Protein 6KKO (pdb70)

Nearest PDB structures (foldseek):
  6kko-assembly1_A  TM=1.006E+00  e=7.554E-32  Pseudomonas aeruginosa
  6kko-assembly1_B  TM=9.740E-01  e=2.252E-28  Pseudomonas aeruginosa
  3eqp-assembly1_B  TM=5.039E-01  e=1.404E+00  Homo sapiens
  7naq-assembly1_B  TM=2.718E-01  e=3.050E+00  Homo sapiens
  6kko-assembly1_B  TM=1.006E+00  e=5.347E-32  Pseudomonas aeruginosa

Radius of gyration: 27.92 Å; Cα contacts (8 Å, |Δi|>4): 1022; chains: 4; bounding box: 80×48×56 Å

Structure (mmCIF, N/CA/C/O backbone):
data_6KKO
#
_entry.id   6KKO
#
_cell.length_a   75.618
_cell.length_b   42.015
_cell.length_c   96.584
_cell.angle_alpha   90.000
_cell.angle_beta   93.450
_cell.angle_gamma   90.000
#
_symmetry.space_group_name_H-M   'P 1 21 1'
#
loop_
_entity.id
_entity.type
_entity.pdbx_description
1 polymer 'Putative serine phosphatase'
2 polymer 'DUF1987 domain-containing protein'
3 non-polymer "ADENOSINE-5'-DIPHOSPHATE"
4 non-polymer 'SODIUM ION'
5 water water
#
loop_
_atom_site.group_PDB
_atom_site.id
_atom_site.type_symbol
_atom_site.label_atom_id
_atom_site.label_alt_id
_atom_site.label_comp_id
_atom_site.label_asym_id
_atom_site.label_entity_id
_atom_site.label_seq_id
_atom_site.pdbx_PDB_ins_code
_atom_site.Cartn_x
_atom_site.Cartn_y
_atom_site.Cartn_z
_atom_site.occupancy
_atom_site.B_iso_or_equiv
_atom_site.auth_seq_id
_atom_site.auth_comp_id
_atom_site.auth_asym_id
_atom_site.auth_atom_id
_atom_site.pdbx_PDB_model_num
ATOM 1 N N . GLU A 1 3 ? 69.618 10.481 0.346 1.00 104.59 2 GLU A N 1
ATOM 2 C CA . GLU A 1 3 ? 68.639 9.428 0.581 1.00 101.75 2 GLU A CA 1
ATOM 3 C C . GLU A 1 3 ? 67.258 9.727 0.013 1.00 96.94 2 GLU A C 1
ATOM 4 O O . GLU A 1 3 ? 67.093 10.460 -0.961 1.00 96.75 2 GLU A O 1
ATOM 6 N N . THR A 1 4 ? 66.269 9.124 0.666 1.00 92.22 3 THR A N 1
ATOM 7 C CA . THR A 1 4 ? 64.898 9.250 0.218 1.00 86.25 3 THR A CA 1
ATOM 8 C C . THR A 1 4 ? 64.122 10.271 1.037 1.00 79.89 3 THR A C 1
ATOM 9 O O . THR A 1 4 ? 63.195 10.894 0.501 1.00 79.31 3 THR A O 1
ATOM 13 N N . LEU A 1 5 ? 64.529 10.529 2.287 1.00 73.91 4 LEU A N 1
ATOM 14 C CA . LEU A 1 5 ? 63.851 11.446 3.208 1.00 69.46 4 LEU A CA 1
ATOM 15 C C . LEU A 1 5 ? 63.806 12.885 2.692 1.00 67.13 4 LEU A C 1
ATOM 16 O O . LEU A 1 5 ? 64.847 13.542 2.573 1.00 65.98 4 LEU A O 1
ATOM 21 N N . ASP A 1 6 ? 62.605 13.390 2.405 1.00 63.97 5 ASP A N 1
ATOM 22 C CA . ASP A 1 6 ? 62.405 14.755 1.915 1.00 60.67 5 ASP A CA 1
ATOM 23 C C . ASP A 1 6 ? 61.457 15.456 2.884 1.00 55.57 5 ASP A C 1
ATOM 24 O O . ASP A 1 6 ? 60.233 15.312 2.788 1.00 53.65 5 ASP A O 1
ATOM 29 N N . LEU A 1 7 ? 62.035 16.226 3.807 1.00 53.83 6 LEU A N 1
ATOM 30 C CA . LEU A 1 7 ? 61.251 16.851 4.864 1.00 51.64 6 LEU A CA 1
ATOM 31 C C . LEU A 1 7 ? 60.350 17.956 4.327 1.00 48.84 6 LEU A C 1
ATOM 32 O O . LEU A 1 7 ? 59.256 18.177 4.859 1.00 48.17 6 LEU A O 1
ATOM 37 N N . LEU A 1 8 ? 60.785 18.656 3.279 1.00 49.37 7 LEU A N 1
ATOM 38 C CA . LEU A 1 8 ? 59.950 19.705 2.704 1.00 47.36 7 LEU A CA 1
ATOM 39 C C . LEU A 1 8 ? 58.750 19.119 1.969 1.00 45.34 7 LEU A C 1
ATOM 40 O O . LEU A 1 8 ? 57.650 19.679 2.028 1.00 44.52 7 LEU A O 1
ATOM 45 N N . ALA A 1 9 ? 58.937 17.989 1.282 1.00 45.97 8 ALA A N 1
ATOM 46 C CA . ALA A 1 9 ? 57.832 17.371 0.554 1.00 47.21 8 ALA A CA 1
ATOM 47 C C . ALA A 1 9 ? 56.717 16.931 1.495 1.00 47.75 8 ALA A C 1
ATOM 48 O O . ALA A 1 9 ? 55.533 16.997 1.139 1.00 49.92 8 ALA A O 1
ATOM 58 N N . ARG A 1 11 ? 56.090 18.366 4.553 1.00 44.15 10 ARG A N 1
ATOM 59 C CA . ARG A 1 11 ? 55.488 19.589 5.073 1.00 47.87 10 ARG A CA 1
ATOM 60 C C . ARG A 1 11 ? 54.490 20.174 4.079 1.00 50.04 10 ARG A C 1
ATOM 61 O O . ARG A 1 11 ? 53.432 20.678 4.473 1.00 51.99 10 ARG A O 1
ATOM 69 N N . GLU A 1 12 ? 54.806 20.102 2.784 1.00 48.29 11 GLU A N 1
ATOM 70 C CA . GLU A 1 12 ? 53.903 20.619 1.761 1.00 49.49 11 GLU A CA 1
ATOM 71 C C . GLU A 1 12 ? 52.685 19.717 1.588 1.00 47.83 11 GLU A C 1
ATOM 72 O O . GLU A 1 12 ? 51.576 20.201 1.327 1.00 45.66 11 GLU A O 1
ATOM 78 N N . SER A 1 13 ? 52.870 18.398 1.711 1.00 48.08 12 SER A N 1
ATOM 79 C CA . SER A 1 13 ? 51.731 17.486 1.657 1.00 46.44 12 SER A CA 1
ATOM 80 C C . SER A 1 13 ? 50.781 17.733 2.823 1.00 45.38 12 SER A C 1
ATOM 81 O O . SER A 1 13 ? 49.556 17.665 2.663 1.00 43.93 12 SER A O 1
ATOM 84 N N . TYR A 1 14 ? 51.330 18.021 4.006 1.00 41.62 13 TYR A N 1
ATOM 85 C CA . TYR A 1 14 ? 50.491 18.358 5.149 1.00 38.08 13 TYR A CA 1
ATOM 86 C C . TYR A 1 14 ? 49.704 19.635 4.890 1.00 41.99 13 TYR A C 1
ATOM 87 O O . TYR A 1 14 ? 48.519 19.725 5.235 1.00 42.05 13 TYR A O 1
ATOM 96 N N . THR A 1 15 ? 50.346 20.630 4.266 1.00 42.41 14 THR A N 1
ATOM 97 C CA . THR A 1 15 ? 49.653 21.868 3.917 1.00 44.42 14 THR A CA 1
ATOM 98 C C . THR A 1 15 ? 48.545 21.613 2.904 1.00 46.22 14 THR A C 1
ATOM 99 O O . THR A 1 15 ? 47.448 22.171 3.022 1.00 50.37 14 THR A O 1
ATOM 103 N N . ARG A 1 16 ? 48.811 20.769 1.902 1.00 49.77 15 ARG A N 1
ATOM 104 C CA . ARG A 1 16 ? 47.792 20.459 0.901 1.00 53.21 15 ARG A CA 1
ATOM 105 C C . ARG A 1 16 ? 46.546 19.857 1.540 1.00 49.28 15 ARG A C 1
ATOM 106 O O . ARG A 1 16 ? 45.418 20.216 1.179 1.00 50.53 15 ARG A O 1
ATOM 114 N N . GLN A 1 17 ? 46.728 18.943 2.489 1.00 44.18 16 GLN A N 1
ATOM 115 C CA . GLN A 1 17 ? 45.624 18.260 3.154 1.00 43.45 16 GLN A CA 1
ATOM 116 C C . GLN A 1 17 ? 45.072 19.030 4.346 1.00 38.55 16 GLN A C 1
ATOM 117 O O . GLN A 1 17 ? 44.160 18.532 5.013 1.00 36.10 16 GLN A O 1
ATOM 123 N N . ARG A 1 18 ? 45.611 20.218 4.634 1.00 37.85 17 ARG A N 1
ATOM 124 C CA . ARG A 1 18 ? 45.181 21.041 5.764 1.00 37.60 17 ARG A CA 1
ATOM 125 C C . ARG A 1 18 ? 45.315 20.291 7.092 1.00 38.95 17 ARG A C 1
ATOM 126 O O . ARG A 1 18 ? 44.465 20.401 7.980 1.00 35.44 17 ARG A O 1
ATOM 134 N N . ILE A 1 19 ? 46.395 19.526 7.233 1.00 41.07 18 ILE A N 1
ATOM 135 C CA . ILE A 1 19 ? 46.647 18.763 8.452 1.00 38.79 18 ILE A CA 1
ATOM 136 C C . ILE A 1 19 ? 47.282 19.667 9.501 1.00 35.62 18 ILE A C 1
ATOM 137 O O . ILE A 1 19 ? 48.307 20.308 9.246 1.00 37.23 18 ILE A O 1
ATOM 142 N N . LEU A 1 20 ? 46.679 19.712 10.689 1.00 36.43 19 LEU A N 1
ATOM 143 C CA . LEU A 1 20 ? 47.240 20.442 11.822 1.00 35.80 19 LEU A CA 1
ATOM 144 C C . LEU A 1 20 ? 48.157 19.570 12.680 1.00 34.50 19 LEU A C 1
ATOM 145 O O . LEU A 1 20 ? 49.154 20.065 13.217 1.00 27.98 19 LEU A O 1
ATOM 150 N N . LEU A 1 21 ? 47.821 18.295 12.864 1.00 33.34 20 LEU A N 1
ATOM 151 C CA . LEU A 1 21 ? 48.662 17.377 13.620 1.00 31.55 20 LEU A CA 1
ATOM 152 C C . LEU A 1 21 ? 48.700 16.031 12.923 1.00 30.67 20 LEU A C 1
ATOM 153 O O . LEU A 1 21 ? 47.687 15.568 12.390 1.00 32.46 20 LEU A O 1
ATOM 158 N N . CYS A 1 22 ? 49.862 15.392 12.958 1.00 29.18 21 CYS A N 1
ATOM 159 C CA A CYS A 1 22 ? 49.978 14.041 12.438 0.63 28.38 21 CYS A CA 1
ATOM 160 C CA B CYS A 1 22 ? 50.013 14.057 12.394 0.37 28.25 21 CYS A CA 1
ATOM 161 C C . CYS A 1 22 ? 51.185 13.370 13.076 1.00 27.82 21 CYS A C 1
ATOM 162 O O . CYS A 1 22 ? 52.207 14.012 13.337 1.00 28.06 21 CYS A O 1
ATOM 167 N N . PHE A 1 23 ? 51.035 12.079 13.355 1.00 27.08 22 PHE A N 1
ATOM 168 C CA . PHE A 1 23 ? 52.080 11.273 13.964 1.00 27.81 22 PHE A CA 1
ATOM 169 C C . PHE A 1 23 ? 52.094 9.899 13.315 1.00 29.20 22 PHE A C 1
ATOM 170 O O . PHE A 1 23 ? 51.038 9.343 12.998 1.00 30.15 22 PHE A O 1
ATOM 178 N N . ASN A 1 24 ? 53.295 9.344 13.155 1.00 21.91 23 ASN A N 1
ATOM 179 C CA . ASN A 1 24 ? 53.479 8.013 12.589 1.00 26.37 23 ASN A CA 1
ATOM 180 C C . ASN A 1 24 ? 54.575 7.304 13.366 1.00 28.23 23 ASN A C 1
ATOM 181 O O . ASN A 1 24 ? 55.681 7.835 13.505 1.00 29.93 23 ASN A O 1
ATOM 186 N N . GLY A 1 25 ? 54.269 6.111 13.864 1.00 23.63 24 GLY A N 1
ATOM 187 C CA . GLY A 1 25 ? 55.230 5.328 14.603 1.00 28.98 24 GLY A CA 1
ATOM 188 C C . GLY A 1 25 ? 54.595 4.587 15.760 1.00 32.02 24 GLY A C 1
ATOM 189 O O . GLY A 1 25 ? 53.368 4.567 15.915 1.00 32.23 24 GLY A O 1
ATOM 190 N N . PRO A 1 26 ? 55.424 3.962 16.598 1.00 39.45 25 PRO A N 1
ATOM 191 C CA . PRO A 1 26 ? 54.898 3.297 17.796 1.00 42.25 25 PRO A CA 1
ATOM 192 C C . PRO A 1 26 ? 54.130 4.279 18.666 1.00 39.84 25 PRO A C 1
ATOM 193 O O . PRO A 1 26 ? 54.556 5.417 18.885 1.00 31.46 25 PRO A O 1
ATOM 197 N N . ILE A 1 27 ? 52.972 3.840 19.145 1.00 39.25 26 ILE A N 1
ATOM 198 C CA . ILE A 1 27 ? 52.055 4.729 19.840 1.00 38.34 26 ILE A CA 1
ATOM 199 C C . ILE A 1 27 ? 51.749 4.133 21.209 1.00 40.35 26 ILE A C 1
ATOM 200 O O . ILE A 1 27 ? 51.185 3.036 21.314 1.00 43.64 26 ILE A O 1
ATOM 205 N N . SER A 1 28 ? 52.149 4.846 22.253 1.00 40.27 27 SER A N 1
ATOM 206 C CA . SER A 1 28 ? 51.992 4.392 23.621 1.00 34.99 27 SER A CA 1
ATOM 207 C C . SER A 1 28 ? 50.850 5.139 24.294 1.00 34.60 27 SER A C 1
ATOM 208 O O . SER A 1 28 ? 50.380 6.176 23.818 1.00 30.90 27 SER A O 1
ATOM 211 N N . ARG A 1 29 ? 50.475 4.653 25.460 1.00 34.06 28 ARG A N 1
ATOM 212 C CA . ARG A 1 29 ? 49.452 5.289 26.279 1.00 36.98 28 ARG A CA 1
ATOM 213 C C . ARG A 1 29 ? 49.791 6.723 26.509 1.00 32.84 28 ARG A C 1
ATOM 214 O O . ARG A 1 29 ? 49.001 7.577 26.234 1.00 28.51 28 ARG A O 1
ATOM 222 N N . SER A 1 30 ? 50.990 6.963 27.007 1.00 34.37 29 SER A N 1
ATOM 223 C CA . SER A 1 30 ? 51.411 8.326 27.314 1.00 32.66 29 SER A CA 1
ATOM 224 C C . SER A 1 30 ? 51.557 9.165 26.052 1.00 30.08 29 SER A C 1
ATOM 225 O O . SER A 1 30 ? 51.325 10.380 26.084 1.00 21.83 29 SER A O 1
ATOM 228 N N . LEU A 1 31 ? 51.912 8.541 24.927 1.00 26.65 30 LEU A N 1
ATOM 229 C CA . LEU A 1 31 ? 52.005 9.299 23.687 1.00 25.59 30 LEU A CA 1
ATOM 230 C C . LEU A 1 31 ? 50.612 9.707 23.207 1.00 25.72 30 LEU A C 1
ATOM 231 O O . LEU A 1 31 ? 50.419 10.834 22.727 1.00 19.27 30 LEU A O 1
ATOM 236 N N . ILE A 1 32 ? 49.619 8.823 23.382 1.00 26.68 31 ILE A N 1
ATOM 237 C CA . ILE A 1 32 ? 48.226 9.157 23.064 1.00 25.92 31 ILE A CA 1
ATOM 238 C C . ILE A 1 32 ? 47.791 10.409 23.807 1.00 25.12 31 ILE A C 1
ATOM 239 O O . ILE A 1 32 ? 47.224 11.339 23.220 1.00 23.67 31 ILE A O 1
ATOM 244 N N . GLU A 1 33 ? 48.040 10.440 25.119 1.00 22.34 32 GLU A N 1
ATOM 245 C CA . GLU A 1 33 ? 47.567 11.543 25.942 1.00 22.56 32 GLU A CA 1
ATOM 246 C C . GLU A 1 33 ? 48.276 12.836 25.585 1.00 25.24 32 GLU A C 1
ATOM 247 O O . GLU A 1 33 ? 47.655 13.907 25.562 1.00 22.85 32 GLU A O 1
ATOM 253 N N . GLU A 1 34 ? 49.579 12.761 25.313 1.00 22.71 33 GLU A N 1
ATOM 254 C CA . GLU A 1 34 ? 50.326 13.982 25.034 1.00 23.35 33 GLU A CA 1
ATOM 255 C C . GLU A 1 34 ? 49.938 14.578 23.690 1.00 20.28 33 GLU A C 1
ATOM 256 O O . GLU A 1 34 ? 49.873 15.805 23.544 1.00 22.23 33 GLU A O 1
ATOM 262 N N . ILE A 1 35 ? 49.667 13.736 22.696 1.00 20.23 34 ILE A N 1
ATOM 263 C CA . ILE A 1 35 ? 49.148 14.270 21.442 1.00 24.07 34 ILE A CA 1
ATOM 264 C C . ILE A 1 35 ? 47.738 14.820 21.645 1.00 22.80 34 ILE A C 1
ATOM 265 O O . ILE A 1 35 ? 47.391 15.885 21.125 1.00 21.38 34 ILE A O 1
ATOM 270 N N . GLY A 1 36 ? 46.921 14.136 22.449 1.00 18.92 35 GLY A N 1
ATOM 271 C CA . GLY A 1 36 ? 45.602 14.664 22.784 1.00 15.35 35 GLY A CA 1
ATOM 272 C C . GLY A 1 36 ? 45.680 16.014 23.466 1.00 18.98 35 GLY A C 1
ATOM 273 O O . GLY A 1 36 ? 44.765 16.830 23.346 1.00 24.11 35 GLY A O 1
ATOM 274 N N . HIS A 1 37 ? 46.768 16.264 24.194 1.00 25.69 36 HIS A N 1
ATOM 275 C CA . HIS A 1 37 ? 46.940 17.559 24.839 1.00 28.48 36 HIS A CA 1
ATOM 276 C C . HIS A 1 37 ? 47.255 18.641 23.809 1.00 29.79 36 HIS A C 1
ATOM 277 O O . HIS A 1 37 ? 46.717 19.752 23.882 1.00 30.42 36 HIS A O 1
ATOM 284 N N . ALA A 1 38 ? 48.111 18.330 22.833 1.00 23.95 37 ALA A N 1
ATOM 285 C CA . ALA A 1 38 ? 48.328 19.245 21.720 1.00 24.13 37 ALA A CA 1
ATOM 286 C C . ALA A 1 38 ? 47.031 19.513 20.962 1.00 26.61 37 ALA A C 1
ATOM 287 O O . ALA A 1 38 ? 46.758 20.650 20.557 1.00 21.74 37 ALA A O 1
ATOM 289 N N . LEU A 1 39 ? 46.230 18.468 20.739 1.00 23.37 38 LEU A N 1
ATOM 290 C CA . LEU A 1 39 ? 44.953 18.630 20.047 1.00 25.57 38 LEU A CA 1
ATOM 291 C C . LEU A 1 39 ? 44.015 19.546 20.821 1.00 20.40 38 LEU A C 1
ATOM 292 O O . LEU A 1 39 ? 43.371 20.430 20.241 1.00 20.88 38 LEU A O 1
ATOM 297 N N . ARG A 1 40 ? 43.914 19.335 22.137 1.00 22.17 39 ARG A N 1
ATOM 298 C CA . ARG A 1 40 ? 43.028 20.151 22.960 1.00 25.60 39 ARG A CA 1
ATOM 299 C C . ARG A 1 40 ? 43.489 21.602 22.991 1.00 24.28 39 ARG A C 1
ATOM 300 O O . ARG A 1 40 ? 42.666 22.520 22.980 1.00 20.90 39 ARG A O 1
ATOM 308 N N . ASN A 1 41 ? 44.805 21.832 23.027 1.00 23.70 40 ASN A N 1
ATOM 309 C CA . ASN A 1 41 ? 45.293 23.204 22.959 1.00 29.85 40 ASN A CA 1
ATOM 310 C C . ASN A 1 41 ? 44.966 23.829 21.610 1.00 27.22 40 ASN A C 1
ATOM 311 O O . ASN A 1 41 ? 44.536 24.986 21.544 1.00 24.92 40 ASN A O 1
ATOM 316 N N . TYR A 1 42 ? 45.142 23.073 20.522 1.00 19.27 41 TYR A N 1
ATOM 317 C CA . TYR A 1 42 ? 44.833 23.621 19.203 1.00 21.98 41 TYR A CA 1
ATOM 318 C C . TYR A 1 42 ? 43.353 23.956 19.080 1.00 27.54 41 TYR A C 1
ATOM 319 O O . TYR A 1 42 ? 42.992 25.016 18.549 1.00 24.77 41 TYR A O 1
ATOM 328 N N . LEU A 1 43 ? 42.481 23.078 19.588 1.00 26.75 42 LEU A N 1
ATOM 329 C CA . LEU A 1 43 ? 41.048 23.355 19.550 1.00 28.59 42 LEU A CA 1
ATOM 330 C C . LEU A 1 43 ? 40.703 24.605 20.353 1.00 29.39 42 LEU A C 1
ATOM 331 O O . LEU A 1 43 ? 39.832 25.387 19.952 1.00 28.94 42 LEU A O 1
ATOM 336 N N . HIS A 1 44 ? 41.373 24.807 21.490 1.00 33.06 43 HIS A N 1
ATOM 337 C CA . HIS A 1 44 ? 41.162 26.021 22.270 1.00 36.71 43 HIS A CA 1
ATOM 338 C C . HIS A 1 44 ? 41.677 27.246 21.525 1.00 33.62 43 HIS A C 1
ATOM 339 O O . HIS A 1 44 ? 41.031 28.298 21.528 1.00 31.48 43 HIS A O 1
ATOM 346 N N . ALA A 1 45 ? 42.844 27.132 20.885 1.00 36.59 44 ALA A N 1
ATOM 347 C CA . ALA A 1 45 ? 43.387 28.267 20.144 1.00 35.14 44 ALA A CA 1
ATOM 348 C C . ALA A 1 45 ? 42.532 28.624 18.938 1.00 34.96 44 ALA A C 1
ATOM 349 O O . ALA A 1 45 ? 42.543 29.779 18.495 1.00 30.32 44 ALA A O 1
ATOM 351 N N . GLU A 1 46 ? 41.797 27.666 18.390 1.00 34.72 45 GLU A N 1
ATOM 352 C CA . GLU A 1 46 ? 40.906 27.942 17.274 1.00 38.41 45 GLU A CA 1
ATOM 353 C C . GLU A 1 46 ? 39.490 28.265 17.717 1.00 35.47 45 GLU A C 1
ATOM 354 O O . GLU A 1 46 ? 38.585 28.299 16.876 1.00 34.63 45 GLU A O 1
ATOM 360 N N . GLN A 1 47 ? 39.290 28.517 19.008 1.00 33.49 46 GLN A N 1
ATOM 361 C CA . GLN A 1 47 ? 37.990 28.899 19.547 1.00 39.83 46 GLN A CA 1
ATOM 362 C C . GLN A 1 47 ? 36.910 27.894 19.149 1.00 39.33 46 GLN A C 1
ATOM 363 O O . GLN A 1 47 ? 35.805 28.259 18.741 1.00 41.10 46 GLN A O 1
ATOM 369 N N . ALA A 1 48 ? 37.244 26.609 19.252 1.00 37.38 47 ALA A N 1
ATOM 370 C CA . ALA A 1 48 ? 36.261 25.567 19.007 1.00 35.09 47 ALA A CA 1
ATOM 371 C C . ALA A 1 48 ? 35.140 25.655 20.031 1.00 32.43 47 ALA A C 1
ATOM 372 O O . ALA A 1 48 ? 35.380 25.860 21.226 1.00 31.59 47 ALA A O 1
ATOM 374 N N . LYS A 1 49 ? 33.911 25.521 19.552 1.00 31.90 48 LYS A N 1
ATOM 375 C CA . LYS A 1 49 ? 32.773 25.450 20.451 1.00 33.38 48 LYS A CA 1
ATOM 376 C C . LYS A 1 49 ? 32.955 24.278 21.416 1.00 32.78 48 LYS A C 1
ATOM 377 O O . LYS A 1 49 ? 33.479 23.227 21.022 1.00 28.62 48 LYS A O 1
ATOM 379 N N . PRO A 1 50 ? 32.563 24.433 22.687 1.00 39.14 49 PRO A N 1
ATOM 380 C CA . PRO A 1 50 ? 32.881 23.403 23.697 1.00 39.33 49 PRO A CA 1
ATOM 381 C C . PRO A 1 50 ? 32.453 21.998 23.305 1.00 36.23 49 PRO A C 1
ATOM 382 O O . PRO A 1 50 ? 33.205 21.040 23.527 1.00 36.37 49 PRO A O 1
ATOM 386 N N . SER A 1 51 ? 31.258 21.847 22.732 1.00 28.10 50 SER A N 1
ATOM 387 C CA . SER A 1 51 ? 30.796 20.516 22.352 1.00 35.14 50 SER A CA 1
ATOM 388 C C . SER A 1 51 ? 31.541 19.989 21.130 1.00 31.37 50 SER A C 1
ATOM 389 O O . SER A 1 51 ? 31.788 18.780 21.031 1.00 32.46 50 SER A O 1
ATOM 392 N N . GLU A 1 52 ? 31.935 20.877 20.215 1.00 25.30 51 GLU A N 1
ATOM 393 C CA . GLU A 1 52 ? 32.762 20.466 19.083 1.00 31.10 51 GLU A CA 1
ATOM 394 C C . GLU A 1 52 ? 34.152 20.035 19.540 1.00 35.38 51 GLU A C 1
ATOM 395 O O . GLU A 1 52 ? 34.701 19.049 19.031 1.00 35.43 51 GLU A O 1
ATOM 401 N N . ALA A 1 53 ? 34.731 20.752 20.508 1.00 29.09 52 ALA A N 1
ATOM 402 C CA . ALA A 1 53 ? 36.050 20.381 21.009 1.00 31.79 52 ALA A CA 1
ATOM 403 C C . ALA A 1 53 ? 36.031 19.006 21.660 1.00 31.21 52 ALA A C 1
ATOM 404 O O . ALA A 1 53 ? 37.007 18.254 21.566 1.00 26.81 52 ALA A O 1
ATOM 414 N N . ASP A 1 55 ? 33.895 16.526 20.930 1.00 29.79 54 ASP A N 1
ATOM 415 C CA . ASP A 1 55 ? 33.666 15.541 19.878 1.00 28.65 54 ASP A CA 1
ATOM 416 C C . ASP A 1 55 ? 34.969 15.179 19.169 1.00 25.65 54 ASP A C 1
ATOM 417 O O . ASP A 1 55 ? 35.274 13.999 18.974 1.00 24.04 54 ASP A O 1
ATOM 422 N N . VAL A 1 56 ? 35.748 16.187 18.767 1.00 24.54 55 VAL A N 1
ATOM 423 C CA . VAL A 1 56 ? 37.010 15.928 18.073 1.00 26.20 55 VAL A CA 1
ATOM 424 C C . VAL A 1 56 ? 37.975 15.169 18.981 1.00 25.36 55 VAL A C 1
ATOM 425 O O . VAL A 1 56 ? 38.636 14.214 18.554 1.00 26.64 55 VAL A O 1
ATOM 429 N N . PHE A 1 57 ? 38.088 15.598 20.242 1.00 22.70 56 PHE A N 1
ATOM 430 C CA . PHE A 1 57 ? 38.951 14.893 21.187 1.00 24.36 56 PHE A CA 1
ATOM 431 C C . PHE A 1 57 ? 38.461 13.465 21.412 1.00 26.25 56 PHE A C 1
ATOM 432 O O . PHE A 1 57 ? 39.252 12.515 21.380 1.00 28.63 56 PHE A O 1
ATOM 440 N N . ALA A 1 58 ? 37.149 13.294 21.612 1.00 18.82 57 ALA A N 1
ATOM 441 C CA . ALA A 1 58 ? 36.598 11.962 21.846 1.00 19.17 57 ALA A CA 1
ATOM 442 C C . ALA A 1 58 ? 36.856 11.034 20.668 1.00 19.90 57 ALA A C 1
ATOM 443 O O . ALA A 1 58 ? 37.187 9.861 20.863 1.00 21.30 57 ALA A O 1
ATOM 445 N N . VAL A 1 59 ? 36.722 11.537 19.439 1.00 16.11 58 VAL A N 1
ATOM 446 C CA . VAL A 1 59 ? 36.948 10.685 18.273 1.00 24.89 58 VAL A CA 1
ATOM 447 C C . VAL A 1 59 ? 38.429 10.329 18.153 1.00 26.59 58 VAL A C 1
ATOM 448 O O . VAL A 1 59 ? 38.784 9.206 17.766 1.00 20.68 58 VAL A O 1
ATOM 452 N N . TYR A 1 60 ? 39.315 11.278 18.485 1.00 24.96 59 TYR A N 1
ATOM 453 C CA . TYR A 1 60 ? 40.751 11.005 18.474 1.00 20.65 59 TYR A CA 1
ATOM 454 C C . TYR A 1 60 ? 41.111 9.921 19.483 1.00 22.47 59 TYR A C 1
ATOM 455 O O . TYR A 1 60 ? 41.866 8.993 19.174 1.00 24.57 59 TYR A O 1
ATOM 464 N N . ILE A 1 61 ? 40.622 10.058 20.718 1.00 22.61 60 ILE A N 1
ATOM 465 C CA . ILE A 1 61 ? 40.968 9.103 21.764 1.00 23.99 60 ILE A CA 1
ATOM 466 C C . ILE A 1 61 ? 40.426 7.727 21.418 1.00 27.05 60 ILE A C 1
ATOM 467 O O . ILE A 1 61 ? 41.128 6.716 21.539 1.00 31.64 60 ILE A O 1
ATOM 472 N N . GLU A 1 62 ? 39.177 7.665 20.961 1.00 22.87 61 GLU A N 1
ATOM 473 C CA . GLU A 1 62 ? 38.572 6.358 20.744 1.00 27.90 61 GLU A CA 1
ATOM 474 C C . GLU A 1 62 ? 39.200 5.640 19.552 1.00 25.91 61 GLU A C 1
ATOM 475 O O . GLU A 1 62 ? 39.408 4.423 19.606 1.00 25.86 61 GLU A O 1
ATOM 489 N N . THR A 1 64 ? 42.296 5.993 18.495 1.00 21.85 63 THR A N 1
ATOM 490 C CA . THR A 1 64 ? 43.650 5.595 18.844 1.00 28.47 63 THR A CA 1
ATOM 491 C C . THR A 1 64 ? 43.657 4.521 19.924 1.00 31.10 63 THR A C 1
ATOM 492 O O . THR A 1 64 ? 44.535 3.644 19.918 1.00 22.34 63 THR A O 1
ATOM 496 N N . GLN A 1 65 ? 42.670 4.535 20.826 1.00 27.50 64 GLN A N 1
ATOM 497 C CA . GLN A 1 65 ? 42.590 3.470 21.816 1.00 24.77 64 GLN A CA 1
ATOM 498 C C . GLN A 1 65 ? 42.090 2.167 21.209 1.00 28.73 64 GLN A C 1
ATOM 499 O O . GLN A 1 65 ? 42.437 1.096 21.717 1.00 28.50 64 GLN A O 1
ATOM 505 N N . ASN A 1 66 ? 41.325 2.229 20.112 1.00 28.32 65 ASN A N 1
ATOM 506 C CA . ASN A 1 66 ? 40.972 1.005 19.395 1.00 25.94 65 ASN A CA 1
ATOM 507 C C . ASN A 1 66 ? 42.212 0.336 18.812 1.00 23.59 65 ASN A C 1
ATOM 508 O O . ASN A 1 66 ? 42.279 -0.897 18.728 1.00 22.12 65 ASN A O 1
ATOM 513 N N . ILE A 1 67 ? 43.191 1.135 18.373 1.00 23.31 66 ILE A N 1
ATOM 514 C CA . ILE A 1 67 ? 44.443 0.571 17.875 1.00 23.19 66 ILE A CA 1
ATOM 515 C C . ILE A 1 67 ? 45.221 -0.077 19.012 1.00 25.92 66 ILE A C 1
ATOM 516 O O . ILE A 1 67 ? 45.759 -1.181 18.863 1.00 24.87 66 ILE A O 1
ATOM 521 N N . ARG A 1 68 ? 45.278 0.588 20.170 1.00 21.68 67 ARG A N 1
ATOM 522 C CA . ARG A 1 68 ? 45.921 -0.009 21.335 1.00 24.83 67 ARG A CA 1
ATOM 523 C C . ARG A 1 68 ? 45.263 -1.325 21.716 1.00 26.86 67 ARG A C 1
ATOM 524 O O . ARG A 1 68 ? 45.955 -2.312 21.989 1.00 32.68 67 ARG A O 1
ATOM 532 N N . HIS A 1 69 ? 43.925 -1.362 21.732 1.00 30.00 68 HIS A N 1
ATOM 533 C CA . HIS A 1 69 ? 43.215 -2.573 22.134 1.00 32.61 68 HIS A CA 1
ATOM 534 C C . HIS A 1 69 ? 43.483 -3.712 21.164 1.00 31.05 68 HIS A C 1
ATOM 535 O O . HIS A 1 69 ? 43.642 -4.868 21.578 1.00 36.23 68 HIS A O 1
ATOM 542 N N . TYR A 1 70 ? 43.517 -3.411 19.864 1.00 26.44 69 TYR A N 1
ATOM 543 C CA . TYR A 1 70 ? 43.796 -4.443 18.873 1.00 32.58 69 TYR A CA 1
ATOM 544 C C . TYR A 1 70 ? 45.217 -4.976 19.022 1.00 36.82 69 TYR A C 1
ATOM 545 O O . TYR A 1 70 ? 45.442 -6.192 18.996 1.00 38.20 69 TYR A O 1
ATOM 554 N N . ALA A 1 71 ? 46.188 -4.075 19.195 1.00 39.84 70 ALA A N 1
ATOM 555 C CA . ALA A 1 71 ? 47.578 -4.495 19.343 1.00 41.96 70 ALA A CA 1
ATOM 556 C C . ALA A 1 71 ? 47.762 -5.369 20.579 1.00 47.20 70 ALA A C 1
ATOM 557 O O . ALA A 1 71 ? 48.545 -6.324 20.559 1.00 48.33 70 ALA A O 1
ATOM 559 N N . ASN A 1 72 ? 47.047 -5.059 21.669 1.00 51.21 71 ASN A N 1
ATOM 560 C CA . ASN A 1 72 ? 47.103 -5.895 22.869 1.00 55.22 71 ASN A CA 1
ATOM 561 C C . ASN A 1 72 ? 46.501 -7.261 22.588 1.00 57.20 71 ASN A C 1
ATOM 562 O O . ASN A 1 72 ? 47.112 -8.293 22.890 1.00 58.44 71 ASN A O 1
ATOM 567 N N . LEU A 1 73 ? 45.321 -7.279 21.967 1.00 51.76 72 LEU A N 1
ATOM 568 C CA . LEU A 1 73 ? 44.652 -8.538 21.661 1.00 48.27 72 LEU A CA 1
ATOM 569 C C . LEU A 1 73 ? 45.519 -9.440 20.790 1.00 48.71 72 LEU A C 1
ATOM 570 O O . LEU A 1 73 ? 45.637 -10.644 21.052 1.00 47.56 72 LEU A O 1
ATOM 575 N N . LYS A 1 74 ? 46.140 -8.875 19.760 1.00 45.82 73 LYS A N 1
ATOM 576 C CA . LYS A 1 74 ? 47.029 -9.630 18.893 1.00 42.75 73 LYS A CA 1
ATOM 577 C C . LYS A 1 74 ? 48.415 -9.828 19.494 1.00 50.71 73 LYS A C 1
ATOM 578 O O . LYS A 1 74 ? 49.335 -10.226 18.771 1.00 55.18 73 LYS A O 1
ATOM 584 N N . GLY A 1 75 ? 48.590 -9.556 20.786 1.00 52.39 74 GLY A N 1
ATOM 585 C CA . GLY A 1 75 ? 49.852 -9.785 21.449 1.00 60.34 74 GLY A CA 1
ATOM 586 C C . GLY A 1 75 ? 50.964 -8.816 21.117 1.00 63.50 74 GLY A C 1
ATOM 587 O O . GLY A 1 75 ? 52.018 -8.883 21.762 1.00 66.39 74 GLY A O 1
ATOM 588 N N . TYR A 1 76 ? 50.776 -7.920 20.141 1.00 67.19 75 TYR A N 1
ATOM 589 C CA . TYR A 1 76 ? 51.836 -7.003 19.732 1.00 67.93 75 TYR A CA 1
ATOM 590 C C . TYR A 1 76 ? 52.434 -6.298 20.944 1.00 67.66 75 TYR A C 1
ATOM 591 O O . TYR A 1 76 ? 51.754 -6.047 21.943 1.00 69.04 75 TYR A O 1
ATOM 600 N N . GLY A 1 77 ? 53.718 -6.013 20.806 1.00 65.58 76 GLY A N 1
ATOM 601 C CA . GLY A 1 77 ? 54.553 -5.331 21.771 1.00 65.36 76 GLY A CA 1
ATOM 602 C C . GLY A 1 77 ? 54.597 -3.842 21.553 1.00 59.83 76 GLY A C 1
ATOM 603 O O . GLY A 1 77 ? 54.040 -3.314 20.627 1.00 55.69 76 GLY A O 1
ATOM 604 N N . GLU A 1 78 ? 55.298 -3.160 22.426 1.00 64.38 77 GLU A N 1
ATOM 605 C CA . GLU A 1 78 ? 55.382 -1.721 22.344 1.00 66.98 77 GLU A CA 1
ATOM 606 C C . GLU A 1 78 ? 55.936 -1.356 21.014 1.00 66.41 77 GLU A C 1
ATOM 607 O O . GLU A 1 78 ? 55.465 -0.453 20.385 1.00 65.42 77 GLU A O 1
ATOM 609 N N . HIS A 1 79 ? 56.942 -2.085 20.579 1.00 67.24 78 HIS A N 1
ATOM 610 C CA . HIS A 1 79 ? 57.552 -1.837 19.277 1.00 63.95 78 HIS A CA 1
ATOM 611 C C . HIS A 1 79 ? 56.616 -2.077 18.112 1.00 58.17 78 HIS A C 1
ATOM 612 O O . HIS A 1 79 ? 56.651 -1.363 17.153 1.00 53.07 78 HIS A O 1
ATOM 619 N N . GLU A 1 80 ? 55.827 -3.138 18.204 1.00 58.11 79 GLU A N 1
ATOM 620 C CA . GLU A 1 80 ? 54.862 -3.504 17.184 1.00 60.05 79 GLU A CA 1
ATOM 621 C C . GLU A 1 80 ? 53.573 -2.649 17.114 1.00 63.83 79 GLU A C 1
ATOM 622 O O . GLU A 1 80 ? 52.947 -2.536 16.058 1.00 64.73 79 GLU A O 1
ATOM 628 N N . ALA A 1 81 ? 53.180 -2.067 18.242 1.00 64.08 80 ALA A N 1
ATOM 629 C CA . ALA A 1 81 ? 51.955 -1.270 18.328 1.00 64.66 80 ALA A CA 1
ATOM 630 C C . ALA A 1 81 ? 52.201 0.076 17.646 1.00 61.42 80 ALA A C 1
ATOM 631 O O . ALA A 1 81 ? 52.440 1.106 18.282 1.00 53.35 80 ALA A O 1
ATOM 633 N N . ALA A 1 82 ? 52.120 0.056 16.316 1.00 63.98 81 ALA A N 1
ATOM 634 C CA . ALA A 1 82 ? 52.423 1.195 15.464 1.00 59.07 81 ALA A CA 1
ATOM 635 C C . ALA A 1 82 ? 51.143 1.735 14.838 1.00 60.03 81 ALA A C 1
ATOM 636 O O . ALA A 1 82 ? 50.146 1.019 14.695 1.00 64.31 81 ALA A O 1
ATOM 638 N N . ALA A 1 83 ? 51.180 3.010 14.452 1.00 49.56 82 ALA A N 1
ATOM 639 C CA . ALA A 1 83 ? 49.982 3.649 13.924 1.00 41.81 82 ALA A CA 1
ATOM 640 C C . ALA A 1 83 ? 50.342 4.928 13.181 1.00 35.46 82 ALA A C 1
ATOM 641 O O . ALA A 1 83 ? 51.431 5.488 13.344 1.00 30.93 82 ALA A O 1
ATOM 643 N N . THR A 1 84 ? 49.397 5.373 12.356 1.00 29.37 83 THR A N 1
ATOM 644 C CA . THR A 1 84 ? 49.469 6.641 11.642 1.00 31.40 83 THR A CA 1
ATOM 645 C C . THR A 1 84 ? 48.192 7.410 11.948 1.00 35.07 83 THR A C 1
ATOM 646 O O . THR A 1 84 ? 47.095 6.939 11.630 1.00 34.59 83 THR A O 1
ATOM 650 N N . VAL A 1 85 ? 48.330 8.583 12.569 1.00 29.30 84 VAL A N 1
ATOM 651 C CA . VAL A 1 85 ? 47.196 9.402 12.980 1.00 26.38 84 VAL A CA 1
ATOM 652 C C . VAL A 1 85 ? 47.344 10.786 12.367 1.00 29.42 84 VAL A C 1
ATOM 653 O O . VAL A 1 85 ? 48.444 11.349 12.344 1.00 32.60 84 VAL A O 1
ATOM 657 N N . ALA A 1 86 ? 46.236 11.340 11.883 1.00 26.94 85 ALA A N 1
ATOM 658 C CA . ALA A 1 86 ? 46.239 12.667 11.281 1.00 29.40 85 ALA A CA 1
ATOM 659 C C . ALA A 1 86 ? 44.965 13.400 11.670 1.00 31.31 85 ALA A C 1
ATOM 660 O O . ALA A 1 86 ? 43.887 12.802 11.723 1.00 32.85 85 ALA A O 1
ATOM 662 N N . ILE A 1 87 ? 45.093 14.699 11.935 1.00 29.82 86 ILE A N 1
ATOM 663 C CA . ILE A 1 87 ? 43.953 15.550 12.253 1.00 26.59 86 ILE A CA 1
ATOM 664 C C . ILE A 1 87 ? 44.021 16.774 11.355 1.00 30.92 86 ILE A C 1
ATOM 665 O O . ILE A 1 87 ? 45.021 17.504 11.364 1.00 27.88 86 ILE A O 1
ATOM 670 N N . ALA A 1 88 ? 42.979 16.982 10.562 1.00 27.28 87 ALA A N 1
ATOM 671 C CA . ALA A 1 88 ? 42.920 18.089 9.622 1.00 26.64 87 ALA A CA 1
ATOM 672 C C . ALA A 1 88 ? 41.680 18.927 9.907 1.00 27.78 87 ALA A C 1
ATOM 673 O O . ALA A 1 88 ? 40.817 18.555 10.705 1.00 23.90 87 ALA A O 1
ATOM 675 N N . ARG A 1 89 ? 41.586 20.075 9.243 1.00 31.42 88 ARG A N 1
ATOM 676 C CA . ARG A 1 89 ? 40.400 20.917 9.336 1.00 33.80 88 ARG A CA 1
ATOM 677 C C . ARG A 1 89 ? 40.015 21.369 7.939 1.00 35.06 88 ARG A C 1
ATOM 678 O O . ARG A 1 89 ? 40.823 21.990 7.242 1.00 36.08 88 ARG A O 1
ATOM 686 N N . ASN A 1 90 ? 38.790 21.051 7.533 1.00 30.61 89 ASN A N 1
ATOM 687 C CA . ASN A 1 90 ? 38.325 21.401 6.203 1.00 37.95 89 ASN A CA 1
ATOM 688 C C . ASN A 1 90 ? 38.147 22.911 6.080 1.00 41.32 89 ASN A C 1
ATOM 689 O O . ASN A 1 90 ? 38.170 23.652 7.067 1.00 42.90 89 ASN A O 1
ATOM 694 N N . GLU A 1 91 ? 37.950 23.362 4.838 1.00 44.43 90 GLU A N 1
ATOM 695 C CA . GLU A 1 91 ? 37.733 24.784 4.590 1.00 48.62 90 GLU A CA 1
ATOM 696 C C . GLU A 1 91 ? 36.463 25.285 5.264 1.00 49.41 90 GLU A C 1
ATOM 697 O O . GLU A 1 91 ? 36.412 26.436 5.713 1.00 47.51 90 GLU A O 1
ATOM 699 N N . ASP A 1 92 ? 35.436 24.441 5.353 1.00 49.58 91 ASP A N 1
ATOM 700 C CA . ASP A 1 92 ? 34.176 24.821 5.978 1.00 47.75 91 ASP A CA 1
ATOM 701 C C . ASP A 1 92 ? 34.248 24.822 7.498 1.00 45.33 91 ASP A C 1
ATOM 702 O O . ASP A 1 92 ? 33.243 25.126 8.148 1.00 49.55 91 ASP A O 1
ATOM 707 N N . GLY A 1 93 ? 35.398 24.482 8.076 1.00 40.64 92 GLY A N 1
ATOM 708 C CA . GLY A 1 93 ? 35.568 24.451 9.510 1.00 38.22 92 GLY A CA 1
ATOM 709 C C . GLY A 1 93 ? 35.401 23.094 10.164 1.00 32.74 92 GLY A C 1
ATOM 710 O O . GLY A 1 93 ? 35.665 22.977 11.366 1.00 34.26 92 GLY A O 1
ATOM 711 N N . HIS A 1 94 ? 34.964 22.070 9.432 1.00 31.65 93 HIS A N 1
ATOM 712 C CA . HIS A 1 94 ? 34.813 20.749 10.030 1.00 29.75 93 HIS A CA 1
ATOM 713 C C . HIS A 1 94 ? 36.174 20.089 10.213 1.00 30.80 93 HIS A C 1
ATOM 714 O O . HIS A 1 94 ? 37.026 20.119 9.321 1.00 27.25 93 HIS A O 1
ATOM 721 N N . TYR A 1 95 ? 36.377 19.487 11.377 1.00 35.37 94 TYR A N 1
ATOM 722 C CA . TYR A 1 95 ? 37.599 18.741 11.619 1.00 33.83 94 TYR A CA 1
ATOM 723 C C . TYR A 1 95 ? 37.496 17.341 11.024 1.00 34.09 94 TYR A C 1
ATOM 724 O O . TYR A 1 95 ? 36.409 16.765 10.913 1.00 33.00 94 TYR A O 1
ATOM 733 N N . VAL A 1 96 ? 38.645 16.806 10.618 1.00 34.21 95 VAL A N 1
ATOM 734 C CA . VAL A 1 96 ? 38.754 15.460 10.064 1.00 34.16 95 VAL A CA 1
ATOM 735 C C . VAL A 1 96 ? 39.794 14.721 10.883 1.00 30.93 95 VAL A C 1
ATOM 736 O O . VAL A 1 96 ? 40.937 15.177 10.991 1.00 28.42 95 VAL A O 1
ATOM 740 N N . VAL A 1 97 ? 39.408 13.599 11.480 1.00 27.80 96 VAL A N 1
ATOM 741 C CA . VAL A 1 97 ? 40.335 12.818 12.287 1.00 22.02 96 VAL A CA 1
ATOM 742 C C . VAL A 1 97 ? 40.504 11.469 11.595 1.00 27.45 96 VAL A C 1
ATOM 743 O O . VAL A 1 97 ? 39.521 10.748 11.376 1.00 30.79 96 VAL A O 1
ATOM 747 N N . SER A 1 98 ? 41.741 11.135 11.2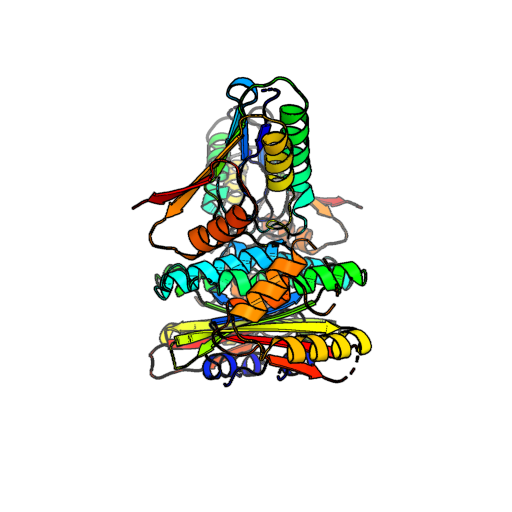20 1.00 27.52 97 SER A N 1
ATOM 748 C CA . SER A 1 98 ? 42.027 9.899 10.500 1.00 30.72 97 SER A CA 1
ATOM 749 C C . SER A 1 98 ? 43.112 9.104 11.211 1.00 26.67 97 SER A C 1
ATOM 750 O O . SER A 1 98 ? 44.093 9.676 11.697 1.00 28.02 97 SER A O 1
ATOM 753 N N . ALA A 1 99 ? 42.932 7.782 11.266 1.00 19.97 98 ALA A N 1
ATOM 754 C CA . ALA A 1 99 ? 43.914 6.900 11.879 1.00 24.05 98 ALA A CA 1
ATOM 755 C C . ALA A 1 99 ? 44.011 5.601 11.093 1.00 27.77 98 ALA A C 1
ATOM 756 O O . ALA A 1 99 ? 43.014 5.095 10.561 1.00 25.47 98 ALA A O 1
ATOM 758 N N . GLY A 1 100 ? 45.222 5.063 11.033 1.00 26.46 99 GLY A N 1
ATOM 759 C CA . GLY A 1 100 ? 45.477 3.841 10.293 1.00 20.32 99 GLY A CA 1
ATOM 760 C C . GLY A 1 100 ? 46.433 2.944 11.050 1.00 27.70 99 GLY A C 1
ATOM 761 O O . GLY A 1 100 ? 47.302 3.413 11.791 1.00 28.45 99 GLY A O 1
ATOM 762 N N . ASN A 1 101 ? 46.270 1.635 10.848 1.00 25.25 100 ASN A N 1
ATOM 763 C CA . ASN A 1 101 ? 47.130 0.661 11.510 1.00 29.26 100 ASN A CA 1
ATOM 764 C C . ASN A 1 101 ? 47.130 -0.635 10.710 1.00 31.05 100 ASN A C 1
ATOM 765 O O . ASN A 1 101 ? 46.230 -0.888 9.904 1.00 32.58 100 ASN A O 1
ATOM 770 N N . LEU A 1 102 ? 48.145 -1.463 10.952 1.00 27.25 101 LEU A N 1
ATOM 771 C CA . LEU A 1 102 ? 48.249 -2.759 10.293 1.00 30.59 101 LEU A CA 1
ATOM 772 C C . LEU A 1 102 ? 47.431 -3.787 11.058 1.00 32.71 101 LEU A C 1
ATOM 773 O O . LEU A 1 102 ? 47.465 -3.833 12.291 1.00 34.58 101 LEU A O 1
ATOM 778 N N . VAL A 1 103 ? 46.677 -4.595 10.314 1.00 35.48 102 VAL A N 1
ATOM 779 C CA . VAL A 1 103 ? 45.775 -5.587 10.881 1.00 36.46 102 VAL A CA 1
ATOM 780 C C . VAL A 1 103 ? 45.945 -6.904 10.136 1.00 39.50 102 VAL A C 1
ATOM 781 O O . VAL A 1 103 ? 46.434 -6.951 9.006 1.00 39.36 102 VAL A O 1
ATOM 785 N N . GLU A 1 104 ? 45.521 -7.984 10.787 1.00 42.00 103 GLU A N 1
ATOM 786 C CA . GLU A 1 104 ? 45.389 -9.250 10.084 1.00 45.33 103 GLU A CA 1
ATOM 787 C C . GLU A 1 104 ? 44.317 -9.115 9.010 1.00 48.06 103 GLU A C 1
ATOM 788 O O . GLU A 1 104 ? 43.362 -8.343 9.148 1.00 44.11 103 GLU A O 1
ATOM 791 N N . ARG A 1 105 ? 44.500 -9.846 7.910 1.00 53.18 104 ARG A N 1
ATOM 792 C CA . ARG A 1 105 ? 43.685 -9.592 6.728 1.00 58.05 104 ARG A CA 1
ATOM 793 C C . ARG A 1 105 ? 42.225 -9.951 6.967 1.00 59.44 104 ARG A C 1
ATOM 794 O O . ARG A 1 105 ? 41.325 -9.238 6.509 1.00 62.48 104 ARG A O 1
ATOM 802 N N . ASP A 1 106 ? 41.965 -11.044 7.689 1.00 58.56 105 ASP A N 1
ATOM 803 C CA . ASP A 1 106 ? 40.583 -11.383 8.013 1.00 59.30 105 ASP A CA 1
ATOM 804 C C . ASP A 1 106 ? 39.965 -10.336 8.932 1.00 51.77 105 ASP A C 1
ATOM 805 O O . ASP A 1 106 ? 38.786 -9.993 8.790 1.00 48.29 105 ASP A O 1
ATOM 810 N N . ASP A 1 107 ? 40.753 -9.805 9.869 1.00 46.73 106 ASP A N 1
ATOM 811 C CA . ASP A 1 107 ? 40.257 -8.743 10.737 1.00 45.91 106 ASP A CA 1
ATOM 812 C C . ASP A 1 107 ? 39.930 -7.488 9.939 1.00 42.40 106 ASP A C 1
ATOM 813 O O . ASP A 1 107 ? 38.905 -6.839 10.179 1.00 40.98 106 ASP A O 1
ATOM 818 N N . GLY A 1 108 ? 40.784 -7.137 8.975 1.00 39.63 107 GLY A N 1
ATOM 819 C CA . GLY A 1 108 ? 40.561 -5.918 8.216 1.00 40.30 107 GLY A CA 1
ATOM 820 C C . GLY A 1 108 ? 39.314 -5.978 7.360 1.00 41.81 107 GLY A C 1
ATOM 821 O O . GLY A 1 108 ? 38.578 -4.993 7.254 1.00 34.64 107 GLY A O 1
ATOM 822 N N . GLN A 1 109 ? 39.056 -7.135 6.740 1.00 45.01 108 GLN A N 1
ATOM 823 C CA . GLN A 1 109 ? 37.871 -7.284 5.902 1.00 44.49 108 GLN A CA 1
ATOM 824 C C . GLN A 1 109 ? 36.596 -7.229 6.732 1.00 40.81 108 GLN A C 1
ATOM 825 O O . GLN A 1 109 ? 35.614 -6.597 6.331 1.00 42.45 108 GLN A O 1
ATOM 831 N N . SER A 1 110 ? 36.588 -7.897 7.886 1.00 43.10 109 SER A N 1
ATOM 832 C CA . SER A 1 110 ? 35.419 -7.846 8.756 1.00 44.20 109 SER A CA 1
ATOM 833 C C . SER A 1 110 ? 35.204 -6.448 9.320 1.00 43.37 109 SER A C 1
ATOM 834 O O . SER A 1 110 ? 34.065 -6.072 9.623 1.00 42.38 109 SER A O 1
ATOM 837 N N . LEU A 1 111 ? 36.278 -5.665 9.462 1.00 39.26 110 LEU A N 1
ATOM 838 C CA . LEU A 1 111 ? 36.137 -4.314 9.990 1.00 37.08 110 LEU A CA 1
ATOM 839 C C . LEU A 1 111 ? 35.472 -3.391 8.977 1.00 38.18 110 LEU A C 1
ATOM 840 O O . LEU A 1 111 ? 34.575 -2.619 9.334 1.00 38.09 110 LEU A O 1
ATOM 845 N N . VAL A 1 112 ? 35.872 -3.472 7.704 1.00 37.09 111 VAL A N 1
ATOM 846 C CA . VAL A 1 112 ? 35.276 -2.578 6.716 1.00 35.91 111 VAL A CA 1
ATOM 847 C C . VAL A 1 112 ? 33.810 -2.933 6.491 1.00 40.46 111 VAL A C 1
ATOM 848 O O . VAL A 1 112 ? 32.994 -2.050 6.201 1.00 41.24 111 VAL A O 1
ATOM 852 N N . ARG A 1 113 ? 33.445 -4.213 6.645 1.00 38.46 112 ARG A N 1
ATOM 853 C CA . ARG A 1 113 ? 32.039 -4.605 6.573 1.00 42.73 112 ARG A CA 1
ATOM 854 C C . ARG A 1 113 ? 31.230 -3.931 7.672 1.00 40.43 112 ARG A C 1
ATOM 855 O O . ARG A 1 113 ? 30.165 -3.358 7.414 1.00 41.53 112 ARG A O 1
ATOM 863 N N . SER A 1 114 ? 31.712 -4.010 8.914 1.00 38.07 113 SER A N 1
ATOM 864 C CA . SER A 1 114 ? 30.982 -3.407 10.024 1.00 42.69 113 SER A CA 1
ATOM 865 C C . SER A 1 114 ? 30.826 -1.904 9.831 1.00 41.60 113 SER A C 1
ATOM 866 O O . SER A 1 114 ? 29.793 -1.328 10.188 1.00 44.98 113 SER A O 1
ATOM 869 N N . ILE A 1 115 ? 31.842 -1.248 9.271 1.00 41.31 114 ILE A N 1
ATOM 870 C CA . ILE A 1 115 ? 31.739 0.190 9.049 1.00 41.46 114 ILE A CA 1
ATOM 871 C C . ILE A 1 115 ? 30.777 0.490 7.907 1.00 41.22 114 ILE A C 1
ATOM 872 O O . ILE A 1 115 ? 29.976 1.430 7.988 1.00 36.90 114 ILE A O 1
ATOM 877 N N . GLN A 1 116 ? 30.823 -0.307 6.834 1.00 43.14 115 GLN A N 1
ATOM 878 C CA . GLN A 1 116 ? 29.848 -0.131 5.762 1.00 52.00 115 GLN A CA 1
ATOM 879 C C . GLN A 1 116 ? 28.430 -0.370 6.266 1.00 55.61 115 GLN A C 1
ATOM 880 O O . GLN A 1 116 ? 27.484 0.262 5.781 1.00 65.32 115 GLN A O 1
ATOM 886 N N . ALA A 1 117 ? 28.265 -1.262 7.246 1.00 51.87 116 ALA A N 1
ATOM 887 C CA . ALA A 1 117 ? 26.956 -1.478 7.852 1.00 48.86 116 ALA A CA 1
ATOM 888 C C . ALA A 1 117 ? 26.575 -0.332 8.779 1.00 51.12 116 ALA A C 1
ATOM 889 O O . ALA A 1 117 ? 25.386 -0.141 9.057 1.00 54.73 116 ALA A O 1
ATOM 891 N N . ILE A 1 118 ? 27.560 0.420 9.267 1.00 52.13 117 ILE A N 1
ATOM 892 C CA . ILE A 1 118 ? 27.306 1.543 10.162 1.00 54.62 117 ILE A CA 1
ATOM 893 C C . ILE A 1 118 ? 27.001 2.828 9.396 1.00 54.53 117 ILE A C 1
ATOM 894 O O . ILE A 1 118 ? 26.179 3.635 9.845 1.00 53.74 117 ILE A O 1
ATOM 899 N N . ALA A 1 119 ? 27.618 3.010 8.226 1.00 58.05 118 ALA A N 1
ATOM 900 C CA . ALA A 1 119 ? 27.648 4.322 7.587 1.00 63.69 118 ALA A CA 1
ATOM 901 C C . ALA A 1 119 ? 26.255 4.822 7.228 1.00 67.33 118 ALA A C 1
ATOM 902 O O . ALA A 1 119 ? 25.997 6.029 7.285 1.00 68.07 118 ALA A O 1
ATOM 904 N N . ASN A 1 120 ? 25.342 3.920 6.884 1.00 73.46 119 ASN A N 1
ATOM 905 C CA . ASN A 1 120 ? 24.065 4.313 6.305 1.00 80.60 119 ASN A CA 1
ATOM 906 C C . ASN A 1 120 ? 22.938 4.434 7.325 1.00 82.66 119 ASN A C 1
ATOM 907 O O . ASN A 1 120 ? 21.810 4.756 6.935 1.00 85.70 119 ASN A O 1
ATOM 909 N N . LEU A 1 121 ? 23.197 4.186 8.606 1.00 67.78 120 LEU A N 1
ATOM 910 C CA . LEU A 1 121 ? 22.167 4.360 9.622 1.00 57.57 120 LEU A CA 1
ATOM 911 C C . LEU A 1 121 ? 22.021 5.827 10.002 1.00 50.00 120 LEU A C 1
ATOM 912 O O . LEU A 1 121 ? 23.010 6.562 10.084 1.00 44.10 120 LEU A O 1
ATOM 917 N N . ASP A 1 122 ? 20.783 6.248 10.260 1.00 46.81 121 ASP A N 1
ATOM 918 C CA . ASP A 1 122 ? 20.543 7.619 10.683 1.00 46.32 121 ASP A CA 1
ATOM 919 C C . ASP A 1 122 ? 20.855 7.749 12.173 1.00 44.22 121 ASP A C 1
ATOM 920 O O . ASP A 1 122 ? 21.186 6.772 12.852 1.00 42.76 121 ASP A O 1
ATOM 925 N N . LYS A 1 123 ? 20.748 8.975 12.694 1.00 48.05 122 LYS A N 1
ATOM 926 C CA . LYS A 1 123 ? 21.163 9.228 14.072 1.00 49.37 122 LYS A CA 1
ATOM 927 C C . LYS A 1 123 ? 20.344 8.405 15.061 1.00 46.28 122 LYS A C 1
ATOM 928 O O . LYS A 1 123 ? 20.876 7.922 16.068 1.00 46.29 122 LYS A O 1
ATOM 934 N N . ALA A 1 124 ? 19.054 8.215 14.779 1.00 41.21 123 ALA A N 1
ATOM 935 C CA . ALA A 1 124 ? 18.209 7.438 15.679 1.00 40.64 123 ALA A CA 1
ATOM 936 C C . ALA A 1 124 ? 18.592 5.963 15.667 1.00 42.31 123 ALA A C 1
ATOM 937 O O . ALA A 1 124 ? 18.577 5.304 16.713 1.00 44.07 123 ALA A O 1
ATOM 939 N N . ALA A 1 125 ? 18.939 5.427 14.493 1.00 38.93 124 ALA A N 1
ATOM 940 C CA . ALA A 1 125 ? 19.348 4.028 14.417 1.00 41.46 124 ALA A CA 1
ATOM 941 C C . ALA A 1 125 ? 20.712 3.822 15.062 1.00 38.73 124 ALA A C 1
ATOM 942 O O . ALA A 1 125 ? 20.960 2.780 15.682 1.00 35.98 124 ALA A O 1
ATOM 944 N N . LEU A 1 126 ? 21.615 4.794 14.906 1.00 39.66 125 LEU A N 1
ATOM 945 C CA . LEU A 1 126 ? 22.909 4.716 15.576 1.00 41.07 125 LEU A CA 1
ATOM 946 C C . LEU A 1 126 ? 22.748 4.733 17.092 1.00 38.83 125 LEU A C 1
ATOM 947 O O . LEU A 1 126 ? 23.434 3.991 17.803 1.00 38.18 125 LEU A O 1
ATOM 952 N N . LYS A 1 127 ? 21.839 5.565 17.605 1.00 40.10 126 LYS A N 1
ATOM 953 C CA . LYS A 1 127 ? 21.617 5.613 19.048 1.00 42.65 126 LYS A CA 1
ATOM 954 C C . LYS A 1 127 ? 21.099 4.277 19.566 1.00 44.08 126 LYS A C 1
ATOM 955 O O . LYS A 1 127 ? 21.577 3.764 20.585 1.00 43.14 126 LYS A O 1
ATOM 961 N N . ALA A 1 128 ? 20.123 3.695 18.869 1.00 43.54 127 ALA A N 1
ATOM 962 C CA . ALA A 1 128 ? 19.561 2.421 19.303 1.00 40.89 127 ALA A CA 1
ATOM 963 C C . ALA A 1 128 ? 20.627 1.331 19.319 1.00 42.32 127 ALA A C 1
ATOM 964 O O . ALA A 1 128 ? 20.746 0.579 20.293 1.00 43.31 127 ALA A O 1
ATOM 966 N N . ALA A 1 129 ? 21.421 1.237 18.247 1.00 44.97 128 ALA A N 1
ATOM 967 C CA . ALA A 1 129 ? 22.496 0.249 18.213 1.00 44.31 128 ALA A CA 1
ATOM 968 C C . ALA A 1 129 ? 23.540 0.530 19.288 1.00 42.75 128 ALA A C 1
ATOM 969 O O . ALA A 1 129 ? 24.096 -0.400 19.883 1.00 40.10 128 ALA A O 1
ATOM 971 N N . TYR A 1 130 ? 23.825 1.807 19.544 1.00 44.92 129 TYR A N 1
ATOM 972 C CA . TYR A 1 130 ? 24.715 2.164 20.645 1.00 47.45 129 TYR A CA 1
ATOM 973 C C . TYR A 1 130 ? 24.129 1.723 21.978 1.00 45.74 129 TYR A C 1
ATOM 974 O O . TYR A 1 130 ? 24.795 1.048 22.772 1.00 29.85 129 TYR A O 1
ATOM 983 N N . LYS A 1 131 ? 22.886 2.131 22.251 1.00 57.52 130 LYS A N 1
ATOM 984 C CA . LYS A 1 131 ? 22.239 1.781 23.510 1.00 61.36 130 LYS A CA 1
ATOM 985 C C . LYS A 1 131 ? 22.109 0.275 23.676 1.00 64.52 130 LYS A C 1
ATOM 986 O O . LYS A 1 131 ? 22.140 -0.229 24.805 1.00 66.24 130 LYS A O 1
ATOM 992 N N . GLU A 1 132 ? 21.975 -0.463 22.572 1.00 64.15 131 GLU A N 1
ATOM 993 C CA . GLU A 1 132 ? 21.896 -1.916 22.671 1.00 67.27 131 GLU A CA 1
ATOM 994 C C . GLU A 1 132 ? 23.255 -2.541 22.940 1.00 65.17 131 GLU A C 1
ATOM 995 O O . GLU A 1 132 ? 23.333 -3.567 23.630 1.00 62.62 131 GLU A O 1
ATOM 1001 N N . GLN A 1 133 ? 24.333 -1.948 22.417 1.00 65.49 132 GLN A N 1
ATOM 1002 C CA . GLN A 1 133 ? 25.660 -2.485 22.696 1.00 66.37 132 GLN A CA 1
ATOM 1003 C C . GLN A 1 133 ? 26.144 -2.091 24.085 1.00 67.52 132 GLN A C 1
ATOM 1004 O O . G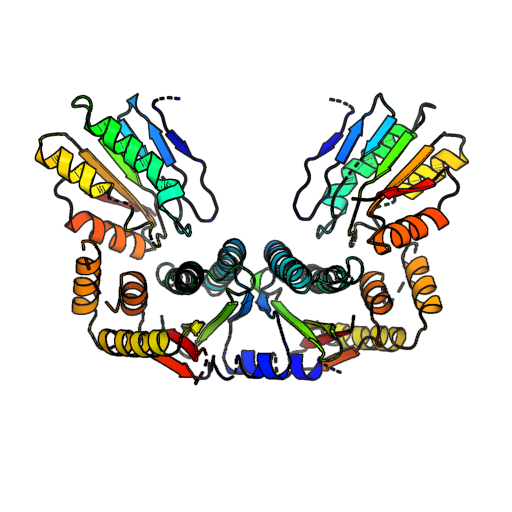LN A 1 133 ? 27.117 -2.672 24.570 1.00 69.02 132 GLN A O 1
ATOM 1010 N N . LEU A 1 134 ? 25.460 -1.153 24.748 1.00 67.31 133 LEU A N 1
ATOM 1011 C CA . LEU A 1 134 ? 25.678 -0.889 26.166 1.00 69.29 133 LEU A CA 1
ATOM 1012 C C . LEU A 1 134 ? 25.254 -2.036 27.064 1.00 72.76 133 LEU A C 1
ATOM 1013 O O . LEU A 1 134 ? 25.743 -2.127 28.198 1.00 71.65 133 LEU A O 1
ATOM 1018 N N . ARG A 1 135 ? 24.343 -2.885 26.606 1.00 77.03 134 ARG A N 1
ATOM 1019 C CA . ARG A 1 135 ? 23.822 -3.975 27.435 1.00 77.93 134 ARG A CA 1
ATOM 1020 C C . ARG A 1 135 ? 24.322 -5.337 26.996 1.00 77.59 134 ARG A C 1
ATOM 1021 O O . ARG A 1 135 ? 25.195 -5.437 26.148 1.00 77.58 134 ARG A O 1
ATOM 1029 N N . GLY A 1 145 ? 31.314 -7.248 14.141 1.00 64.27 144 GLY A N 1
ATOM 1030 C CA . GLY A 1 145 ? 30.247 -6.498 14.775 1.00 63.05 144 GLY A CA 1
ATOM 1031 C C . GLY A 1 145 ? 30.723 -5.202 15.403 1.00 60.56 144 GLY A C 1
ATOM 1032 O O . GLY A 1 145 ? 31.701 -5.178 16.152 1.00 65.76 144 GLY A O 1
ATOM 1033 N N . ALA A 1 146 ? 30.019 -4.118 15.095 1.00 56.44 145 ALA A N 1
ATOM 1034 C CA . ALA A 1 146 ? 30.411 -2.798 15.564 1.00 53.86 145 ALA A CA 1
ATOM 1035 C C . ALA A 1 146 ? 30.014 -2.593 17.020 1.00 53.81 145 ALA A C 1
ATOM 1036 O O . ALA A 1 146 ? 28.893 -2.912 17.428 1.00 57.01 145 ALA A O 1
ATOM 1038 N N . GLY A 1 147 ? 30.941 -2.041 17.803 1.00 52.19 146 GLY A N 1
ATOM 1039 C CA . GLY A 1 147 ? 30.722 -1.771 19.202 1.00 50.39 146 GLY A CA 1
ATOM 1040 C C . GLY A 1 147 ? 30.650 -0.286 19.506 1.00 50.73 146 GLY A C 1
ATOM 1041 O O . GLY A 1 147 ? 30.530 0.556 18.615 1.00 51.63 146 GLY A O 1
ATOM 1042 N N . LEU A 1 148 ? 30.751 0.024 20.804 1.00 51.38 147 LEU A N 1
ATOM 1043 C CA . LEU A 1 148 ? 30.511 1.389 21.270 1.00 45.93 147 LEU A CA 1
ATOM 1044 C C . LEU A 1 148 ? 31.462 2.389 20.626 1.00 38.03 147 LEU A C 1
ATOM 1045 O O . LEU A 1 148 ? 31.056 3.504 20.284 1.00 34.48 147 LEU A O 1
ATOM 1050 N N . GLY A 1 149 ? 32.724 2.010 20.437 1.00 39.69 148 GLY A N 1
ATOM 1051 C CA . GLY A 1 149 ? 33.702 2.930 19.888 1.00 30.81 148 GLY A CA 1
ATOM 1052 C C . GLY A 1 149 ? 33.364 3.408 18.491 1.00 32.15 148 GLY A C 1
ATOM 1053 O O . GLY A 1 149 ? 33.205 4.614 18.264 1.00 32.14 148 GLY A O 1
ATOM 1054 N N . LEU A 1 150 ? 33.251 2.471 17.545 1.00 32.01 149 LEU A N 1
ATOM 1055 C CA . LEU A 1 150 ? 32.884 2.840 16.181 1.00 30.60 149 LEU A CA 1
ATOM 1056 C C . LEU A 1 150 ? 31.497 3.468 16.145 1.00 33.63 149 LEU A C 1
ATOM 1057 O O . LEU A 1 150 ? 31.245 4.389 15.357 1.00 33.80 149 LEU A O 1
ATOM 1062 N N . LEU A 1 151 ? 30.584 2.990 16.998 1.00 29.78 150 LEU A N 1
ATOM 1063 C CA . LEU A 1 151 ? 29.249 3.579 17.042 1.00 30.18 150 LEU A CA 1
ATOM 1064 C C . LEU A 1 151 ? 29.293 4.996 17.600 1.00 28.26 150 LEU A C 1
ATOM 1065 O O . LEU A 1 151 ? 28.531 5.861 17.159 1.00 23.54 150 LEU A O 1
ATOM 1070 N N . ASP A 1 152 ? 30.177 5.258 18.566 1.00 28.97 151 ASP A N 1
ATOM 1071 C CA . ASP A 1 152 ? 30.276 6.613 19.100 1.00 31.53 151 ASP A CA 1
ATOM 1072 C C . ASP A 1 152 ? 30.899 7.561 18.085 1.00 32.90 151 ASP A C 1
ATOM 1073 O O . ASP A 1 152 ? 30.472 8.717 17.959 1.00 32.44 151 ASP A O 1
ATOM 1078 N N . ILE A 1 153 ? 31.920 7.091 17.364 1.00 31.63 152 ILE A N 1
ATOM 1079 C CA . ILE A 1 153 ? 32.546 7.906 16.329 1.00 28.21 152 ILE A CA 1
ATOM 1080 C C . ILE A 1 153 ? 31.549 8.209 15.222 1.00 27.82 152 ILE A C 1
ATOM 1081 O O . ILE A 1 153 ? 31.451 9.346 14.746 1.00 28.18 152 ILE A O 1
ATOM 1086 N N . ALA A 1 154 ? 30.768 7.205 14.821 1.00 30.09 153 ALA A N 1
ATOM 1087 C CA . ALA A 1 154 ? 29.757 7.429 13.797 1.00 34.25 153 ALA A CA 1
ATOM 1088 C C . ALA A 1 154 ? 28.705 8.424 14.271 1.00 31.48 153 ALA A C 1
ATOM 1089 O O . ALA A 1 154 ? 28.281 9.298 13.507 1.00 34.02 153 ALA A O 1
ATOM 1091 N N . ARG A 1 155 ? 28.296 8.331 15.541 1.00 29.84 154 ARG A N 1
ATOM 1092 C CA . ARG A 1 155 ? 27.289 9.253 16.062 1.00 35.50 154 ARG A CA 1
ATOM 1093 C C . ARG A 1 155 ? 27.805 10.686 16.115 1.00 37.45 154 ARG A C 1
ATOM 1094 O O . ARG A 1 155 ? 27.028 11.628 15.933 1.00 36.84 154 ARG A O 1
ATOM 1102 N N . LYS A 1 156 ? 29.098 10.872 16.367 1.00 37.14 155 LYS A N 1
ATOM 1103 C CA . LYS A 1 156 ? 29.677 12.202 16.498 1.00 33.14 155 LYS A CA 1
ATOM 1104 C C . LYS A 1 156 ? 30.077 12.810 15.158 1.00 36.35 155 LYS A C 1
ATOM 1105 O O . LYS A 1 156 ? 30.490 13.975 15.120 1.00 39.43 155 LYS A O 1
ATOM 1111 N N . SER A 1 157 ? 29.959 12.062 14.066 1.00 32.28 156 SER A N 1
ATOM 1112 C CA . SER A 1 157 ? 30.355 12.545 12.754 1.00 32.48 156 SER A CA 1
ATOM 1113 C C . SER A 1 157 ? 29.205 13.272 12.061 1.00 35.79 156 SER A C 1
ATOM 1114 O O . SER A 1 157 ? 28.030 12.942 12.246 1.00 31.38 156 SER A O 1
ATOM 1117 N N . SER A 1 158 ? 29.564 14.272 11.255 1.00 37.76 157 SER A N 1
ATOM 1118 C CA . SER A 1 158 ? 28.628 14.964 10.381 1.00 41.54 157 SER A CA 1
ATOM 1119 C C . SER A 1 158 ? 28.549 14.338 8.992 1.00 46.83 157 SER A C 1
ATOM 1120 O O . SER A 1 158 ? 27.721 14.766 8.180 1.00 45.20 157 SER A O 1
ATOM 1123 N N . GLU A 1 159 ? 29.386 13.350 8.706 1.00 47.30 158 GLU A N 1
ATOM 1124 C CA . GLU A 1 159 ? 29.412 12.611 7.454 1.00 46.33 158 GLU A CA 1
ATOM 1125 C C . GLU A 1 159 ? 29.519 11.131 7.783 1.00 37.68 158 GLU A C 1
ATOM 1126 O O . GLU A 1 159 ? 29.908 10.765 8.897 1.00 32.09 158 GLU A O 1
ATOM 1132 N N . PRO A 1 160 ? 29.143 10.250 6.856 1.00 38.71 159 PRO A N 1
ATOM 1133 C CA . PRO A 1 160 ? 29.276 8.813 7.132 1.00 37.62 159 PRO A CA 1
ATOM 1134 C C . PRO A 1 160 ? 30.736 8.413 7.313 1.00 36.56 159 PRO A C 1
ATOM 1135 O O . PRO A 1 160 ? 31.632 8.919 6.629 1.00 32.06 159 PRO A O 1
ATOM 1139 N N . LEU A 1 161 ? 30.969 7.502 8.257 1.00 37.80 160 LEU A N 1
ATOM 1140 C CA . LEU A 1 161 ? 32.311 6.978 8.481 1.00 38.21 160 LEU A CA 1
ATOM 1141 C C . LEU A 1 161 ? 32.844 6.330 7.212 1.00 36.95 160 LEU A C 1
ATOM 1142 O O . LEU A 1 161 ? 32.129 5.602 6.520 1.00 39.49 160 LEU A O 1
ATOM 1147 N N . ALA A 1 162 ? 34.105 6.611 6.897 1.00 34.66 161 ALA A N 1
ATOM 1148 C CA . ALA A 1 162 ? 34.765 6.048 5.729 1.00 34.20 161 ALA A CA 1
ATOM 1149 C C . ALA A 1 162 ? 35.966 5.221 6.161 1.00 37.61 161 ALA A C 1
ATOM 1150 O O . ALA A 1 162 ? 36.733 5.628 7.038 1.00 36.51 161 ALA A O 1
ATOM 1152 N N . ALA A 1 163 ? 36.118 4.054 5.545 1.00 39.82 162 ALA A N 1
ATOM 1153 C CA . ALA A 1 163 ? 37.235 3.170 5.825 1.00 38.00 162 ALA A CA 1
ATOM 1154 C C . ALA A 1 163 ? 37.778 2.634 4.510 1.00 38.85 162 ALA A C 1
ATOM 1155 O O . ALA A 1 163 ? 37.080 2.594 3.494 1.00 37.07 162 ALA A O 1
ATOM 1157 N N . SER A 1 164 ? 39.042 2.228 4.541 1.00 38.62 163 SER A N 1
ATOM 1158 C CA . SER A 1 164 ? 39.669 1.593 3.396 1.00 44.57 163 SER A CA 1
ATOM 1159 C C . SER A 1 164 ? 40.658 0.566 3.921 1.00 44.95 163 SER A C 1
ATOM 1160 O O . SER A 1 164 ? 41.029 0.576 5.099 1.00 41.62 163 SER A O 1
ATOM 1163 N N . LEU A 1 165 ? 41.082 -0.327 3.033 1.00 43.63 164 LEU A N 1
ATOM 1164 C CA . LEU A 1 165 ? 41.961 -1.420 3.423 1.00 41.19 164 LEU A CA 1
ATOM 1165 C C . LEU A 1 165 ? 42.895 -1.718 2.265 1.00 43.84 164 LEU A C 1
ATOM 1166 O O . LEU A 1 165 ? 42.435 -2.012 1.158 1.00 43.26 164 LEU A O 1
ATOM 1171 N N . LYS A 1 166 ? 44.194 -1.661 2.527 1.00 44.29 165 LYS A N 1
ATOM 1172 C CA . LYS A 1 166 ? 45.219 -1.947 1.530 1.00 47.74 165 LYS A CA 1
ATOM 1173 C C . LYS A 1 166 ? 45.808 -3.302 1.898 1.00 52.84 165 LYS A C 1
ATOM 1174 O O . LYS A 1 166 ? 46.669 -3.402 2.778 1.00 45.95 165 LYS A O 1
ATOM 1180 N N . GLU A 1 167 ? 45.320 -4.343 1.235 1.00 63.86 166 GLU A N 1
ATOM 1181 C CA . GLU A 1 167 ? 45.747 -5.697 1.535 1.00 75.82 166 GLU A CA 1
ATOM 1182 C C . GLU A 1 167 ? 47.179 -5.919 1.054 1.00 82.92 166 GLU A C 1
ATOM 1183 O O . GLU A 1 167 ? 47.720 -5.158 0.247 1.00 82.58 166 GLU A O 1
ATOM 1189 N N . GLN A 1 168 ? 47.804 -6.973 1.579 1.00 91.68 167 GLN A N 1
ATOM 1190 C CA . GLN A 1 168 ? 49.177 -7.282 1.222 1.00 102.27 167 GLN A CA 1
ATOM 1191 C C . GLN A 1 168 ? 49.408 -8.778 1.365 1.00 110.00 167 GLN A C 1
ATOM 1192 O O . GLN A 1 168 ? 48.908 -9.383 2.326 1.00 112.00 167 GLN A O 1
ATOM 1194 N N . PRO A 1 169 ? 50.152 -9.400 0.440 1.00 112.21 168 PRO A N 1
ATOM 1195 C CA . PRO A 1 169 ? 50.466 -10.832 0.574 1.00 110.35 168 PRO A CA 1
ATOM 1196 C C . PRO A 1 169 ? 51.371 -11.153 1.759 1.00 103.14 168 PRO A C 1
ATOM 1197 O O . PRO A 1 169 ? 51.867 -12.278 1.883 1.00 103.71 168 PRO A O 1
ATOM 1201 N N . ASP A 1 170 ? 51.605 -10.166 2.626 1.00 95.24 169 ASP A N 1
ATOM 1202 C CA . ASP A 1 170 ? 52.174 -10.408 3.945 1.00 87.98 169 ASP A CA 1
ATOM 1203 C C . ASP A 1 170 ? 51.206 -11.154 4.855 1.00 82.06 169 ASP A C 1
ATOM 1204 O O . ASP A 1 170 ? 51.630 -11.691 5.885 1.00 79.41 169 ASP A O 1
ATOM 1209 N N . GLY A 1 171 ? 49.926 -11.220 4.488 1.00 83.82 170 GLY A N 1
ATOM 1210 C CA . GLY A 1 171 ? 48.880 -11.606 5.405 1.00 81.75 170 GLY A CA 1
ATOM 1211 C C . GLY A 1 171 ? 48.365 -10.472 6.260 1.00 81.73 170 GLY A C 1
ATOM 1212 O O . GLY A 1 171 ? 47.325 -10.629 6.912 1.00 83.81 170 GLY A O 1
ATOM 1213 N N . ARG A 1 172 ? 49.055 -9.334 6.271 1.00 76.77 171 ARG A N 1
ATOM 1214 C CA . ARG A 1 172 ? 48.682 -8.171 7.060 1.00 69.81 171 ARG A CA 1
ATOM 1215 C C . ARG A 1 172 ? 48.266 -7.030 6.142 1.00 61.34 171 ARG A C 1
ATOM 1216 O O . ARG A 1 172 ? 48.884 -6.806 5.096 1.00 64.51 171 ARG A O 1
ATOM 1224 N N . ALA A 1 173 ? 47.222 -6.311 6.540 1.00 51.14 172 ALA A N 1
ATOM 1225 C CA . ALA A 1 173 ? 46.670 -5.217 5.758 1.00 45.83 172 ALA A CA 1
ATOM 1226 C C . ALA A 1 173 ? 46.782 -3.908 6.530 1.00 41.45 172 ALA A C 1
ATOM 1227 O O . ALA A 1 173 ? 46.870 -3.892 7.759 1.00 38.39 172 ALA A O 1
ATOM 1229 N N . PHE A 1 174 ? 46.774 -2.801 5.792 1.00 40.48 173 PHE A N 1
ATOM 1230 C CA . PHE A 1 174 ? 46.755 -1.467 6.383 1.00 37.62 173 PHE A CA 1
ATOM 1231 C C . PHE A 1 174 ? 45.314 -0.970 6.360 1.00 35.89 173 PHE A C 1
ATOM 1232 O O . PHE A 1 174 ? 44.748 -0.736 5.287 1.00 35.06 173 PHE A O 1
ATOM 1240 N N . PHE A 1 175 ? 44.71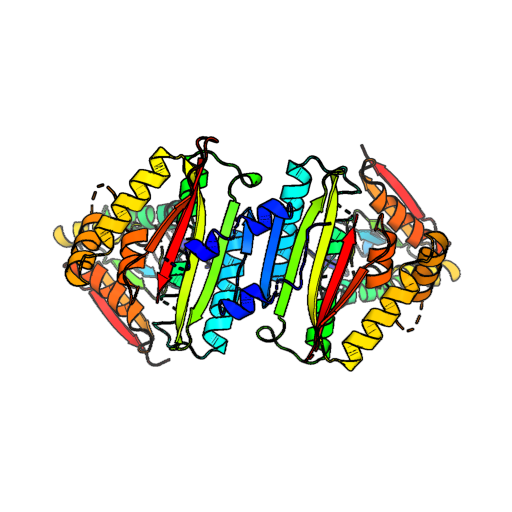7 -0.850 7.542 1.00 33.60 174 PHE A N 1
ATOM 1241 C CA . PHE A 1 175 ? 43.364 -0.336 7.709 1.00 27.23 174 PHE A CA 1
ATOM 1242 C C . PHE A 1 175 ? 43.446 1.151 8.027 1.00 28.95 174 PHE A C 1
ATOM 1243 O O . PHE A 1 175 ? 44.257 1.558 8.861 1.00 27.82 174 PHE A O 1
ATOM 1251 N N . SER A 1 176 ? 42.628 1.960 7.355 1.00 29.90 175 SER A N 1
ATOM 1252 C CA . SER A 1 176 ? 42.599 3.398 7.600 1.00 31.07 175 SER A CA 1
ATOM 1253 C C . SER A 1 176 ? 41.154 3.852 7.733 1.00 34.45 175 SER A C 1
ATOM 1254 O O . SER A 1 176 ? 40.306 3.490 6.912 1.00 36.03 175 SER A O 1
ATOM 1257 N N . LEU A 1 177 ? 40.890 4.657 8.757 1.00 33.87 176 LEU A N 1
ATOM 1258 C CA . LEU A 1 177 ? 39.557 5.121 9.107 1.00 36.05 176 LEU A CA 1
ATOM 1259 C C . LEU A 1 177 ? 39.573 6.636 9.214 1.00 35.59 176 LEU A C 1
ATOM 1260 O O . LEU A 1 177 ? 40.541 7.213 9.716 1.00 29.21 176 LEU A O 1
ATOM 1265 N N . ARG A 1 178 ? 38.507 7.282 8.745 1.00 33.20 177 ARG A N 1
ATOM 1266 C CA . ARG A 1 178 ? 38.415 8.730 8.850 1.00 39.13 177 ARG A CA 1
ATOM 1267 C C . ARG A 1 178 ? 37.004 9.124 9.261 1.00 37.42 177 ARG A C 1
ATOM 1268 O O . ARG A 1 178 ? 36.018 8.538 8.796 1.00 37.28 177 ARG A O 1
ATOM 1276 N N . ALA A 1 179 ? 36.923 10.101 10.159 1.00 31.34 178 ALA A N 1
ATOM 1277 C CA . ALA A 1 179 ? 35.668 10.683 10.603 1.00 27.91 178 ALA A CA 1
ATOM 1278 C C . ALA A 1 179 ? 35.697 12.179 10.330 1.00 28.95 178 ALA A C 1
ATOM 1279 O O . ALA A 1 179 ? 36.738 12.827 10.479 1.00 27.40 178 ALA A O 1
ATOM 1281 N N . VAL A 1 180 ? 34.556 12.723 9.924 1.00 27.32 179 VAL A N 1
ATOM 1282 C CA . VAL A 1 180 ? 34.391 14.160 9.753 1.00 30.50 179 VAL A CA 1
ATOM 1283 C C . VAL A 1 180 ? 33.499 14.644 10.884 1.00 35.84 179 VAL A C 1
ATOM 1284 O O . VAL A 1 180 ? 32.348 14.203 11.011 1.00 39.22 179 VAL A O 1
ATOM 1288 N N . ILE A 1 181 ? 34.032 15.534 11.714 1.00 36.53 180 ILE A N 1
ATOM 1289 C CA . ILE A 1 181 ? 33.293 16.054 12.853 1.00 40.81 180 ILE A CA 1
ATOM 1290 C C . ILE A 1 181 ? 32.635 17.376 12.482 1.00 48.46 180 ILE A C 1
ATOM 1291 O O . ILE A 1 181 ? 31.455 17.414 12.140 1.00 51.19 180 ILE A O 1
ATOM 1296 N N . SER B 1 1 ? 36.750 8.898 2.344 1.00 65.33 0 SER B N 1
ATOM 1297 C CA . SER B 1 1 ? 37.536 7.975 1.534 1.00 67.05 0 SER B CA 1
ATOM 1298 C C . SER B 1 1 ? 38.781 8.667 0.989 1.00 71.36 0 SER B C 1
ATOM 1299 O O . SER B 1 1 ? 39.855 8.068 0.912 1.00 67.52 0 SER B O 1
ATOM 1309 N N . GLU B 1 3 ? 40.303 11.018 2.450 1.00 64.58 2 GLU B N 1
ATOM 1310 C CA . GLU B 1 3 ? 41.212 11.082 3.587 1.00 59.57 2 GLU B CA 1
ATOM 1311 C C . GLU B 1 3 ? 41.804 9.719 3.925 1.00 54.47 2 GLU B C 1
ATOM 1312 O O . GLU B 1 3 ? 42.944 9.648 4.396 1.00 52.72 2 GLU B O 1
ATOM 1318 N N . THR B 1 4 ? 41.056 8.633 3.702 1.00 49.86 3 THR B N 1
ATOM 1319 C CA . THR B 1 4 ? 41.608 7.309 3.977 1.00 47.58 3 THR B CA 1
ATOM 1320 C C . THR B 1 4 ? 42.635 6.913 2.923 1.00 42.26 3 THR B C 1
ATOM 1321 O O . THR B 1 4 ? 43.666 6.315 3.250 1.00 39.78 3 THR B O 1
ATOM 1325 N N . LEU B 1 5 ? 42.377 7.251 1.656 1.00 39.64 4 LEU B N 1
ATOM 1326 C CA . LEU B 1 5 ? 43.362 6.995 0.608 1.00 43.77 4 LEU B CA 1
ATOM 1327 C C . LEU B 1 5 ? 44.633 7.807 0.831 1.00 45.08 4 LEU B C 1
ATOM 1328 O O . LEU B 1 5 ? 45.745 7.286 0.676 1.00 43.68 4 LEU B O 1
ATOM 1333 N N . ASP B 1 6 ? 44.490 9.088 1.189 1.00 45.57 5 ASP B N 1
ATOM 1334 C CA . ASP B 1 6 ? 45.664 9.920 1.442 1.00 46.32 5 ASP B CA 1
ATOM 1335 C C . ASP B 1 6 ? 46.432 9.435 2.664 1.00 42.18 5 ASP B C 1
ATOM 1336 O O . ASP B 1 6 ? 47.667 9.492 2.690 1.00 37.29 5 ASP B O 1
ATOM 1341 N N . LEU B 1 7 ? 45.718 8.963 3.690 1.00 42.14 6 LEU B N 1
ATOM 1342 C CA . LEU B 1 7 ? 46.389 8.324 4.816 1.00 40.57 6 LEU B CA 1
ATOM 1343 C C . LEU B 1 7 ? 47.192 7.114 4.364 1.00 39.62 6 LEU B C 1
ATOM 1344 O O . LEU B 1 7 ? 48.257 6.830 4.924 1.00 42.72 6 LEU B O 1
ATOM 1349 N N . LEU B 1 8 ? 46.702 6.392 3.354 1.00 40.21 7 LEU B N 1
ATOM 1350 C CA . LEU B 1 8 ? 47.466 5.271 2.818 1.00 41.74 7 LEU B CA 1
ATOM 1351 C C . LEU B 1 8 ? 48.658 5.763 2.008 1.00 40.50 7 LEU B C 1
ATOM 1352 O O . LEU B 1 8 ? 49.748 5.186 2.087 1.00 40.93 7 LEU B O 1
ATOM 1357 N N . ALA B 1 9 ? 48.474 6.840 1.239 1.00 41.24 8 ALA B N 1
ATOM 1358 C CA . ALA B 1 9 ? 49.577 7.392 0.459 1.00 44.04 8 ALA B CA 1
ATOM 1359 C C . ALA B 1 9 ? 50.693 7.897 1.364 1.00 44.41 8 ALA B C 1
ATOM 1360 O O . ALA B 1 9 ? 51.878 7.780 1.029 1.00 43.74 8 ALA B O 1
ATOM 1370 N N . ARG B 1 11 ? 51.336 6.711 4.550 1.00 40.49 10 ARG B N 1
ATOM 1371 C CA . ARG B 1 11 ? 51.966 5.534 5.140 1.00 43.95 10 ARG B CA 1
ATOM 1372 C C . ARG B 1 11 ? 52.932 4.872 4.165 1.00 46.84 10 ARG B C 1
ATOM 1373 O O . ARG B 1 11 ? 54.005 4.404 4.564 1.00 47.86 10 ARG B O 1
ATOM 1381 N N . GLU B 1 12 ? 52.576 4.833 2.878 1.00 49.39 11 GLU B N 1
ATOM 1382 C CA . GLU B 1 12 ? 53.468 4.225 1.896 1.00 56.15 11 GLU B CA 1
ATOM 1383 C C . GLU B 1 12 ? 54.694 5.091 1.652 1.00 53.66 11 GLU B C 1
ATOM 1384 O O . GLU B 1 12 ? 55.798 4.569 1.455 1.00 55.25 11 GLU B O 1
ATOM 1390 N N . SER B 1 13 ? 54.522 6.414 1.662 1.00 53.13 12 SER B N 1
ATOM 1391 C CA . SER B 1 13 ? 55.668 7.306 1.523 1.00 53.21 12 SER B CA 1
ATOM 1392 C C . SER B 1 13 ? 56.627 7.159 2.699 1.00 50.28 12 SER B C 1
ATOM 1393 O O . SER B 1 13 ? 57.850 7.194 2.518 1.00 52.52 12 SER B O 1
ATOM 1396 N N . TYR B 1 14 ? 56.095 6.989 3.914 1.00 40.77 13 TYR B N 1
ATOM 1397 C CA . TYR B 1 14 ? 56.962 6.769 5.068 1.00 39.48 13 TYR B CA 1
ATOM 1398 C C . TYR B 1 14 ? 57.743 5.465 4.927 1.00 40.97 13 TYR B C 1
ATOM 1399 O O . TYR B 1 14 ? 58.911 5.386 5.327 1.00 39.20 13 TYR B O 1
ATOM 1408 N N . THR B 1 15 ? 57.111 4.429 4.365 1.00 41.77 14 THR B N 1
ATOM 1409 C CA . THR B 1 15 ? 57.807 3.163 4.136 1.00 42.41 14 THR B CA 1
ATOM 1410 C C . THR B 1 15 ? 58.957 3.339 3.154 1.00 44.07 14 THR B C 1
ATOM 1411 O O . THR B 1 15 ? 60.069 2.851 3.388 1.00 44.98 14 THR B O 1
ATOM 1415 N N . ARG B 1 16 ? 58.707 4.033 2.041 1.00 45.34 15 ARG B N 1
ATOM 1416 C CA . ARG B 1 16 ? 59.753 4.219 1.042 1.00 49.54 15 ARG B CA 1
ATOM 1417 C C . ARG B 1 16 ? 60.924 5.018 1.598 1.00 48.35 15 ARG B C 1
ATOM 1418 O O . ARG B 1 16 ? 62.056 4.876 1.119 1.00 51.77 15 ARG B O 1
ATOM 1426 N N . GLN B 1 17 ? 60.680 5.853 2.602 1.00 43.27 16 GLN B N 1
ATOM 1427 C CA . GLN B 1 17 ? 61.739 6.640 3.219 1.00 44.90 16 GLN B CA 1
ATOM 1428 C C . GLN B 1 17 ? 62.363 5.959 4.425 1.00 42.02 16 GLN B C 1
ATOM 1429 O O . GLN B 1 17 ? 63.276 6.529 5.031 1.00 39.46 16 GLN B O 1
ATOM 1435 N N . ARG B 1 18 ? 61.892 4.758 4.779 1.00 39.30 17 ARG B N 1
ATOM 1436 C CA . ARG B 1 18 ? 62.377 4.026 5.948 1.00 41.12 17 ARG B CA 1
ATOM 1437 C C . ARG B 1 18 ? 62.248 4.878 7.209 1.00 41.71 17 ARG B C 1
ATOM 1438 O O . ARG B 1 18 ? 63.128 4.882 8.073 1.00 41.25 17 ARG B O 1
ATOM 1446 N N . ILE B 1 19 ? 61.137 5.605 7.312 1.00 43.39 18 ILE B N 1
ATOM 1447 C CA . ILE B 1 19 ? 60.881 6.468 8.459 1.00 41.89 18 ILE B CA 1
ATOM 1448 C C . ILE B 1 19 ? 60.391 5.611 9.614 1.00 37.71 18 ILE B C 1
ATOM 1449 O O . ILE B 1 19 ? 59.440 4.834 9.468 1.00 39.28 18 ILE B O 1
ATOM 1454 N N . LEU B 1 20 ? 61.042 5.749 10.766 1.00 33.02 19 LEU B N 1
ATOM 1455 C CA . LEU B 1 20 ? 60.627 5.024 11.957 1.00 33.22 19 LEU B CA 1
ATOM 1456 C C . LEU B 1 20 ? 59.598 5.813 12.763 1.00 35.78 19 LEU B C 1
ATOM 1457 O O . LEU B 1 20 ? 58.606 5.250 13.239 1.00 31.01 19 LEU B O 1
ATOM 1462 N N . LEU B 1 21 ? 59.843 7.115 12.927 1.00 32.85 20 LEU B N 1
ATOM 1463 C CA . LEU B 1 21 ? 58.963 8.038 13.628 1.00 34.74 20 LEU B CA 1
ATOM 1464 C C . LEU B 1 21 ? 58.935 9.352 12.868 1.00 33.72 20 LEU B C 1
ATOM 1465 O O . LEU B 1 21 ? 59.942 9.772 12.288 1.00 35.56 20 LEU B O 1
ATOM 1470 N N . CYS B 1 22 ? 57.785 10.012 12.896 1.00 33.59 21 CYS B N 1
ATOM 1471 C CA . CYS B 1 22 ? 57.691 11.363 12.363 1.00 31.49 21 CYS B CA 1
ATOM 1472 C C . CYS B 1 22 ? 56.485 12.045 12.986 1.00 32.57 21 CYS B C 1
ATOM 1473 O O . CYS B 1 22 ? 55.453 11.412 13.224 1.00 33.09 21 CYS B O 1
ATOM 1476 N N . PHE B 1 23 ? 56.648 13.331 13.273 1.00 30.60 22 PHE B N 1
ATOM 1477 C CA . PHE B 1 23 ? 55.622 14.145 13.892 1.00 30.22 22 PHE B CA 1
ATOM 1478 C C . PHE B 1 23 ? 55.603 15.502 13.215 1.00 31.50 22 PHE B C 1
ATOM 1479 O O . PHE B 1 23 ? 56.641 16.016 12.790 1.00 33.05 22 PHE B O 1
ATOM 1487 N N . ASN B 1 24 ? 54.404 16.062 13.099 1.00 24.29 23 ASN B N 1
ATOM 1488 C CA . ASN B 1 24 ? 54.203 17.389 12.543 1.00 25.91 23 ASN B CA 1
ATOM 1489 C C . ASN B 1 24 ? 53.106 18.069 13.341 1.00 29.47 23 ASN B C 1
ATOM 1490 O O . ASN B 1 24 ? 52.017 17.509 13.501 1.00 31.14 23 ASN B O 1
ATOM 1495 N N . GLY B 1 25 ? 53.398 19.265 13.840 1.00 27.54 24 GLY B N 1
ATOM 1496 C CA . GLY B 1 25 ? 52.440 20.034 14.589 1.00 30.79 24 GLY B CA 1
ATOM 1497 C C . GLY B 1 25 ? 53.096 20.794 15.719 1.00 36.26 24 GLY B C 1
ATOM 1498 O O . GLY B 1 25 ? 54.327 20.812 15.859 1.00 34.71 24 GLY B O 1
ATOM 1499 N N . PRO B 1 26 ? 52.279 21.440 16.549 1.00 36.59 25 PRO B N 1
ATOM 1500 C CA . PRO B 1 26 ? 52.817 22.119 17.733 1.00 38.60 25 PRO B CA 1
ATOM 1501 C C . PRO B 1 26 ? 53.544 21.126 18.623 1.00 37.46 25 PRO B C 1
ATOM 1502 O O . PRO B 1 26 ? 53.059 20.021 18.880 1.00 29.01 25 PRO B O 1
ATOM 1506 N N . ILE B 1 27 ? 54.723 21.521 19.084 1.00 40.21 26 ILE B N 1
ATOM 1507 C CA . ILE B 1 27 ? 55.606 20.626 19.813 1.00 42.60 26 ILE B CA 1
ATOM 1508 C C . ILE B 1 27 ? 55.954 21.274 21.147 1.00 42.70 26 ILE B C 1
ATOM 1509 O O . ILE B 1 27 ? 56.558 22.354 21.186 1.00 44.03 26 ILE B O 1
ATOM 1514 N N . SER B 1 28 ? 55.555 20.621 22.232 1.00 39.01 27 SER B N 1
ATOM 1515 C CA . SER B 1 28 ? 55.741 21.115 23.586 1.00 37.95 27 SER B CA 1
ATOM 1516 C C . SER B 1 28 ? 56.890 20.381 24.273 1.00 35.92 27 SER B C 1
ATOM 1517 O O . SER B 1 28 ? 57.455 19.422 23.743 1.00 28.18 27 SER B O 1
ATOM 1520 N N . ARG B 1 29 ? 57.194 20.802 25.473 1.00 35.72 28 ARG B N 1
ATOM 1521 C CA . ARG B 1 29 ? 58.235 20.160 26.229 1.00 34.32 28 ARG B CA 1
ATOM 1522 C C . ARG B 1 29 ? 57.905 18.703 26.505 1.00 32.80 28 ARG B C 1
ATOM 1523 O O . ARG B 1 29 ? 58.736 17.868 26.295 1.00 29.31 28 ARG B O 1
ATOM 1531 N N . SER B 1 30 ? 56.672 18.411 26.904 1.00 34.45 29 SER B N 1
ATOM 1532 C CA . SER B 1 30 ? 56.310 17.030 27.216 1.00 32.32 29 SER B CA 1
ATOM 1533 C C . SER B 1 30 ? 56.199 16.171 25.962 1.00 28.73 29 SER B C 1
ATOM 1534 O O . SER B 1 30 ? 56.452 14.962 26.020 1.00 24.80 29 SER B O 1
ATOM 1537 N N . LEU B 1 31 ? 55.828 16.766 24.826 1.00 27.75 30 LEU B N 1
ATOM 1538 C CA . LEU B 1 31 ? 55.780 16.002 23.583 1.00 28.54 30 LEU B CA 1
ATOM 1539 C C . LEU B 1 31 ? 57.178 15.640 23.097 1.00 23.37 30 LEU B C 1
ATOM 1540 O O . LEU B 1 31 ? 57.384 14.543 22.562 1.00 20.71 30 LEU B O 1
ATOM 1545 N N . ILE B 1 32 ? 58.147 16.546 23.269 1.00 24.94 31 ILE B N 1
ATOM 1546 C CA . ILE B 1 32 ? 59.537 16.233 22.931 1.00 30.46 31 ILE B CA 1
ATOM 1547 C C . ILE B 1 32 ? 59.977 14.974 23.655 1.00 29.88 31 ILE B C 1
ATOM 1548 O O . ILE B 1 32 ? 60.583 14.071 23.065 1.00 28.98 31 ILE B O 1
ATOM 1553 N N . GLU B 1 33 ? 59.703 14.924 24.963 1.00 26.18 32 GLU B N 1
ATOM 1554 C CA . GLU B 1 33 ? 60.161 13.825 25.802 1.00 30.20 32 GLU B CA 1
ATOM 1555 C C . GLU B 1 33 ? 59.447 12.528 25.469 1.00 29.40 32 GLU B C 1
ATOM 1556 O O . GLU B 1 33 ? 60.068 11.461 25.458 1.00 28.50 32 GLU B O 1
ATOM 1562 N N . GLU B 1 34 ? 58.138 12.590 25.218 1.00 23.96 33 GLU B N 1
ATOM 1563 C CA . GLU B 1 34 ? 57.391 11.361 24.962 1.00 26.81 33 GLU B CA 1
ATOM 1564 C C . GLU B 1 34 ? 57.759 10.764 23.614 1.00 21.93 33 GLU B C 1
ATOM 1565 O O . GLU B 1 34 ? 57.811 9.539 23.460 1.00 24.93 33 GLU B O 1
ATOM 1571 N N . ILE B 1 35 ? 58.000 11.614 22.618 1.00 25.19 34 ILE B N 1
ATOM 1572 C CA . ILE B 1 35 ? 58.516 11.123 21.349 1.00 25.79 34 ILE B CA 1
ATOM 1573 C C . ILE B 1 35 ? 59.946 10.619 21.527 1.00 28.41 34 ILE B C 1
ATOM 1574 O O . ILE B 1 35 ? 60.345 9.615 20.928 1.00 24.46 34 ILE B O 1
ATOM 1579 N N . GLY B 1 36 ? 60.737 11.300 22.360 1.00 19.11 35 GLY B N 1
ATOM 1580 C CA . GLY B 1 36 ? 62.070 10.799 22.667 1.00 14.46 35 GLY B CA 1
ATOM 1581 C C . GLY B 1 36 ? 62.055 9.427 23.317 1.00 20.89 35 GLY B C 1
ATOM 1582 O O . GLY B 1 36 ? 62.991 8.642 23.142 1.00 23.04 35 GLY B O 1
ATOM 1583 N N . HIS B 1 37 ? 61.006 9.122 24.082 1.00 25.39 36 HIS B N 1
ATOM 1584 C CA . HIS B 1 37 ? 60.905 7.804 24.701 1.00 28.61 36 HIS B CA 1
ATOM 1585 C C . HIS B 1 37 ? 60.580 6.739 23.665 1.00 29.37 36 HIS B C 1
ATOM 1586 O O . HIS B 1 37 ? 61.114 5.625 23.722 1.00 30.61 36 HIS B O 1
ATOM 1593 N N . ALA B 1 38 ? 59.687 7.060 22.724 1.00 28.24 37 ALA B N 1
ATOM 1594 C CA . ALA B 1 38 ? 59.432 6.156 21.611 1.00 27.09 37 ALA B CA 1
ATOM 1595 C C . ALA B 1 38 ? 60.715 5.890 20.835 1.00 30.19 37 ALA B C 1
ATOM 1596 O O . ALA B 1 38 ? 60.997 4.751 20.444 1.00 27.20 37 ALA B O 1
ATOM 1598 N N . LEU B 1 39 ? 61.516 6.933 20.623 1.00 23.01 38 LEU B N 1
ATOM 1599 C CA . LEU B 1 39 ? 62.800 6.768 19.956 1.00 27.43 38 LEU B CA 1
ATOM 1600 C C . LEU B 1 39 ? 63.715 5.836 20.745 1.00 22.75 38 LEU B C 1
ATOM 1601 O O . LEU B 1 39 ? 64.331 4.926 20.176 1.00 23.64 38 LEU B O 1
ATOM 1606 N N . ARG B 1 40 ? 63.807 6.038 22.065 1.00 22.48 39 ARG B N 1
ATOM 1607 C CA . ARG B 1 40 ? 64.692 5.207 22.881 1.00 25.91 39 ARG B CA 1
ATOM 1608 C C . ARG B 1 40 ? 64.240 3.752 22.895 1.00 23.53 39 ARG B C 1
ATOM 1609 O O . ARG B 1 40 ? 65.074 2.840 22.897 1.00 23.50 39 ARG B O 1
ATOM 1617 N N . ASN B 1 41 ? 62.926 3.509 22.917 1.00 28.23 40 ASN B N 1
ATOM 1618 C CA . ASN B 1 41 ? 62.442 2.135 22.811 1.00 30.55 40 ASN B CA 1
ATOM 1619 C C . ASN B 1 41 ? 62.768 1.543 21.448 1.00 27.30 40 ASN B C 1
ATOM 1620 O O . ASN B 1 41 ? 63.183 0.384 21.352 1.00 29.13 40 ASN B O 1
ATOM 1625 N N . TYR B 1 42 ? 62.592 2.324 20.380 1.00 22.91 41 TYR B N 1
ATOM 1626 C CA . TYR B 1 42 ? 62.881 1.803 19.048 1.00 31.02 41 TYR B CA 1
ATOM 1627 C C . TYR B 1 42 ? 64.365 1.468 18.904 1.00 32.83 41 TYR B C 1
ATOM 1628 O O . TYR B 1 42 ? 64.725 0.448 18.302 1.00 31.27 41 TYR B O 1
ATOM 1637 N N . LEU B 1 43 ? 65.245 2.323 19.440 1.00 32.67 42 LEU B N 1
ATOM 1638 C CA . LEU B 1 43 ? 66.679 2.053 19.357 1.00 34.05 42 LEU B CA 1
ATOM 1639 C C . LEU B 1 43 ? 67.047 0.779 20.111 1.00 33.00 42 LEU B C 1
ATOM 1640 O O . LEU B 1 43 ? 67.884 -0.003 19.648 1.00 31.55 42 LEU B O 1
ATOM 1645 N N . HIS B 1 44 ? 66.417 0.540 21.266 1.00 35.44 43 HIS B N 1
ATOM 1646 C CA . HIS B 1 44 ? 66.668 -0.700 21.993 1.00 40.98 43 HIS B CA 1
ATOM 1647 C C . HIS B 1 44 ? 66.133 -1.909 21.236 1.00 38.55 43 HIS B C 1
ATOM 1648 O O . HIS B 1 44 ? 66.802 -2.946 21.158 1.00 42.02 43 HIS B O 1
ATOM 1655 N N . ALA B 1 45 ? 64.938 -1.788 20.656 1.00 37.11 44 ALA B N 1
ATOM 1656 C CA . ALA B 1 45 ? 64.343 -2.910 19.940 1.00 36.37 44 ALA B CA 1
ATOM 1657 C C . ALA B 1 45 ? 65.152 -3.270 18.703 1.00 40.87 44 ALA B C 1
ATOM 1658 O O . ALA B 1 45 ? 65.151 -4.436 18.279 1.00 41.78 44 ALA B O 1
ATOM 1660 N N . GLU B 1 46 ? 65.871 -2.300 18.123 1.00 38.66 45 GLU B N 1
ATOM 1661 C CA . GLU B 1 46 ? 66.766 -2.563 17.002 1.00 42.65 45 GLU B CA 1
ATOM 1662 C C . GLU B 1 46 ? 68.190 -2.844 17.473 1.00 38.69 45 GLU B C 1
ATOM 1663 O O . GLU B 1 46 ? 69.107 -2.886 16.647 1.00 37.09 45 GLU B O 1
ATOM 1669 N N . GLN B 1 47 ? 68.382 -3.072 18.779 1.00 38.99 46 GLN B N 1
ATOM 1670 C CA . GLN B 1 47 ? 69.680 -3.428 19.350 1.00 39.63 46 GLN B CA 1
ATOM 1671 C C . GLN B 1 47 ? 70.750 -2.435 18.916 1.00 42.81 46 GLN B C 1
ATOM 1672 O O . GLN B 1 47 ? 71.866 -2.807 18.550 1.00 43.13 46 GLN B O 1
ATOM 1678 N N . ALA B 1 48 ? 70.405 -1.153 18.962 1.00 45.13 47 ALA B N 1
ATOM 1679 C CA . ALA B 1 48 ? 71.396 -0.129 18.684 1.00 41.37 47 ALA B CA 1
ATOM 1680 C C . ALA B 1 48 ? 72.499 -0.217 19.724 1.00 35.91 47 ALA B C 1
ATOM 1681 O O . ALA B 1 48 ? 72.235 -0.385 20.918 1.00 36.50 47 ALA B O 1
ATOM 1683 N N . LYS B 1 49 ? 73.733 -0.143 19.261 1.00 30.32 48 LYS B N 1
ATOM 1684 C CA . LYS B 1 49 ? 74.857 -0.089 20.174 1.00 30.78 48 LYS B CA 1
ATOM 1685 C C . LYS B 1 49 ? 74.713 1.130 21.089 1.00 33.61 48 LYS B C 1
ATOM 1686 O O . LYS B 1 49 ? 74.217 2.181 20.654 1.00 28.87 48 LYS B O 1
ATOM 1692 N N . PRO B 1 50 ? 75.073 1.006 22.371 1.00 38.51 49 PRO B N 1
ATOM 1693 C CA . PRO B 1 50 ? 74.725 2.052 23.353 1.00 36.41 49 PRO B CA 1
ATOM 1694 C C . PRO B 1 50 ? 75.158 3.470 23.011 1.00 36.68 49 PRO B C 1
ATOM 1695 O O . PRO B 1 50 ? 74.366 4.401 23.210 1.00 34.45 49 PRO B O 1
ATOM 1699 N N . SER B 1 51 ? 76.386 3.689 22.539 1.00 22.71 50 SER B N 1
ATOM 1700 C CA . SER B 1 51 ? 76.759 5.075 22.273 1.00 33.31 50 SER B CA 1
ATOM 1701 C C . SER B 1 51 ? 76.080 5.591 21.011 1.00 32.65 50 SER B C 1
ATOM 1702 O O . SER B 1 51 ? 75.833 6.796 20.893 1.00 38.06 50 SER B O 1
ATOM 1705 N N . GLU B 1 52 ? 75.783 4.702 20.061 1.00 25.46 51 GLU B N 1
ATOM 1706 C CA . GLU B 1 52 ? 74.990 5.081 18.896 1.00 32.52 51 GLU B CA 1
ATOM 1707 C C . GLU B 1 52 ? 73.571 5.452 19.307 1.00 36.41 51 GLU B C 1
ATOM 1708 O O . GLU B 1 52 ? 73.004 6.426 18.797 1.00 37.76 51 GLU B O 1
ATOM 1714 N N . ALA B 1 53 ? 72.990 4.691 20.240 1.00 30.93 52 ALA B N 1
ATOM 1715 C CA . ALA B 1 53 ? 71.658 5.005 20.739 1.00 33.07 52 ALA B CA 1
ATOM 1716 C C . ALA B 1 53 ? 71.626 6.354 21.441 1.00 32.65 52 ALA B C 1
ATOM 1717 O O . ALA B 1 53 ? 70.603 7.047 21.408 1.00 27.59 52 ALA B O 1
ATOM 1727 N N . ASP B 1 55 ? 73.761 8.923 20.704 1.00 28.29 54 ASP B N 1
ATOM 1728 C CA . ASP B 1 55 ? 73.989 9.911 19.650 1.00 28.78 54 ASP B CA 1
ATOM 1729 C C . ASP B 1 55 ? 72.690 10.276 18.935 1.00 29.44 54 ASP B C 1
ATOM 1730 O O . ASP B 1 55 ? 72.407 11.459 18.702 1.00 27.77 54 ASP B O 1
ATOM 1735 N N . VAL B 1 56 ? 71.907 9.269 18.536 1.00 26.66 55 VAL B N 1
ATOM 1736 C CA . VAL B 1 56 ? 70.635 9.537 17.867 1.00 29.21 55 VAL B CA 1
ATOM 1737 C C . VAL B 1 56 ? 69.704 10.300 18.799 1.00 28.19 55 VAL B C 1
ATOM 1738 O O . VAL B 1 56 ? 69.074 11.290 18.403 1.00 28.21 55 VAL B O 1
ATOM 1742 N N . PHE B 1 57 ? 69.620 9.866 20.058 1.00 27.14 56 PHE B N 1
ATOM 1743 C CA . PHE B 1 57 ? 68.787 10.559 21.036 1.00 26.11 56 PHE B CA 1
ATOM 1744 C C . PHE B 1 57 ? 69.278 11.987 21.254 1.00 27.72 56 PHE B C 1
ATOM 1745 O O . PHE B 1 57 ? 68.483 12.935 21.254 1.00 29.20 56 PHE B O 1
ATOM 1753 N N . ALA B 1 58 ? 70.596 12.162 21.415 1.00 22.38 57 ALA B N 1
ATOM 1754 C CA . ALA B 1 58 ? 71.155 13.494 21.635 1.00 26.07 57 ALA B CA 1
ATOM 1755 C C . ALA B 1 58 ? 70.878 14.418 20.455 1.00 26.82 57 ALA B C 1
ATOM 1756 O O . ALA B 1 58 ? 70.565 15.601 20.645 1.00 25.33 57 ALA B O 1
ATOM 1758 N N . VAL B 1 59 ? 70.982 13.898 19.229 1.00 21.62 58 VAL B N 1
ATOM 1759 C CA . VAL B 1 59 ? 70.741 14.737 18.061 1.00 22.44 58 VAL B CA 1
ATOM 1760 C C . VAL B 1 59 ? 69.266 15.106 17.964 1.00 24.91 58 VAL B C 1
ATOM 1761 O O . VAL B 1 59 ? 68.916 16.247 17.629 1.00 20.98 58 VAL B O 1
ATOM 1765 N N . TYR B 1 60 ? 68.379 14.160 18.291 1.00 21.00 59 TYR B N 1
ATOM 1766 C CA . TYR B 1 60 ? 66.944 14.435 18.271 1.00 19.75 59 TYR B CA 1
ATOM 1767 C C . TYR B 1 60 ? 66.570 15.514 19.284 1.00 20.70 59 TYR B C 1
ATOM 1768 O O . TYR B 1 60 ? 65.856 16.468 18.952 1.00 25.86 59 TYR B O 1
ATOM 1777 N N . ILE B 1 61 ? 67.039 15.375 20.529 1.00 19.51 60 ILE B N 1
ATOM 1778 C CA . ILE B 1 61 ? 66.688 16.341 21.568 1.00 19.94 60 ILE B CA 1
ATOM 1779 C C . ILE B 1 61 ? 67.244 17.716 21.222 1.00 23.88 60 ILE B C 1
ATOM 1780 O O . ILE B 1 61 ? 66.552 18.735 21.349 1.00 29.72 60 ILE B O 1
ATOM 1785 N N . GLU B 1 62 ? 68.497 17.771 20.769 1.00 22.70 61 GLU B N 1
ATOM 1786 C CA . GLU B 1 62 ? 69.124 19.067 20.533 1.00 23.62 61 GLU B CA 1
ATOM 1787 C C . GLU B 1 62 ? 68.513 19.773 19.327 1.00 24.14 61 GLU B C 1
ATOM 1788 O O . GLU B 1 62 ? 68.347 20.998 19.341 1.00 27.55 61 GLU B O 1
ATOM 1802 N N . THR B 1 64 ? 65.337 19.434 18.299 1.00 20.65 63 THR B N 1
ATOM 1803 C CA . THR B 1 64 ? 63.983 19.876 18.590 1.00 27.73 63 THR B CA 1
ATOM 1804 C C . THR B 1 64 ? 63.976 20.955 19.663 1.00 32.90 63 THR B C 1
ATOM 1805 O O . THR B 1 64 ? 63.121 21.850 19.636 1.00 24.45 63 THR B O 1
ATOM 1809 N N . GLN B 1 65 ? 64.943 20.920 20.586 1.00 33.46 64 GLN B N 1
ATOM 1810 C CA . GLN B 1 65 ? 65.035 21.988 21.575 1.00 31.70 64 GLN B CA 1
ATOM 1811 C C . GLN B 1 65 ? 65.569 23.275 20.958 1.00 29.66 64 GLN B C 1
ATOM 1812 O O . GLN B 1 65 ? 65.267 24.365 21.456 1.00 28.72 64 GLN B O 1
ATOM 1818 N N . ASN B 1 66 ? 66.335 23.183 19.865 1.00 29.60 65 ASN B N 1
ATOM 1819 C CA . ASN B 1 66 ? 66.700 24.396 19.135 1.00 29.20 65 ASN B CA 1
ATOM 1820 C C . ASN B 1 66 ? 65.476 25.065 18.532 1.00 27.80 65 ASN B C 1
ATOM 1821 O O . ASN B 1 66 ? 65.427 26.299 18.424 1.00 22.75 65 ASN B O 1
ATOM 1826 N N . ILE B 1 67 ? 64.498 24.265 18.102 1.00 23.75 66 ILE B N 1
ATOM 1827 C CA . ILE B 1 67 ? 63.240 24.821 17.618 1.00 27.90 66 ILE B CA 1
ATOM 1828 C C . ILE B 1 67 ? 62.487 25.484 18.763 1.00 29.33 66 ILE B C 1
ATOM 1829 O O . ILE B 1 67 ? 61.917 26.570 18.606 1.00 31.45 66 ILE B O 1
ATOM 1834 N N . ARG B 1 68 ? 62.471 24.838 19.932 1.00 29.53 67 ARG B N 1
ATOM 1835 C CA . ARG B 1 68 ? 61.859 25.440 21.110 1.00 27.10 67 ARG B CA 1
ATOM 1836 C C . ARG B 1 68 ? 62.536 26.758 21.470 1.00 25.16 67 ARG B C 1
ATOM 1837 O O . ARG B 1 68 ? 61.858 27.744 21.776 1.00 29.72 67 ARG B O 1
ATOM 1845 N N . HIS B 1 69 ? 63.874 26.792 21.443 1.00 27.38 68 HIS B N 1
ATOM 1846 C CA . HIS B 1 69 ? 64.601 28.006 21.811 1.00 28.79 68 HIS B CA 1
ATOM 1847 C C . HIS B 1 69 ? 64.314 29.138 20.838 1.00 31.45 68 HIS B C 1
ATOM 1848 O O . HIS B 1 69 ? 64.147 30.293 21.247 1.00 40.15 68 HIS B O 1
ATOM 1855 N N . TYR B 1 70 ? 64.280 28.830 19.541 1.00 25.19 69 TYR B N 1
ATOM 1856 C CA . TYR B 1 70 ? 63.989 29.851 18.543 1.00 28.45 69 TYR B CA 1
ATOM 1857 C C . TYR B 1 70 ? 62.560 30.364 18.681 1.00 38.30 69 TYR B C 1
ATOM 1858 O O . TYR B 1 70 ? 62.320 31.578 18.650 1.00 38.42 69 TYR B O 1
ATOM 1867 N N . ALA B 1 71 ? 61.597 29.452 18.850 1.00 40.45 70 ALA B N 1
ATOM 1868 C CA . ALA B 1 71 ? 60.201 29.864 18.954 1.00 47.11 70 ALA B CA 1
ATOM 1869 C C . ALA B 1 71 ? 59.973 30.754 20.172 1.00 49.80 70 ALA B C 1
ATOM 1870 O O . ALA B 1 71 ? 59.214 31.726 20.103 1.00 49.88 70 ALA B O 1
ATOM 1872 N N . ASN B 1 72 ? 60.640 30.453 21.294 1.00 50.91 71 ASN B N 1
ATOM 1873 C CA . ASN B 1 72 ? 60.546 31.309 22.479 1.00 51.96 71 ASN B CA 1
ATOM 1874 C C . ASN B 1 72 ? 61.183 32.661 22.207 1.00 54.26 71 ASN B C 1
ATOM 1875 O O . ASN B 1 72 ? 60.596 33.705 22.515 1.00 57.98 71 ASN B O 1
ATOM 1880 N N . LEU B 1 73 ? 62.370 32.654 21.604 1.00 48.60 72 LEU B N 1
ATOM 1881 C CA . LEU B 1 73 ? 63.073 33.899 21.312 1.00 49.47 72 LEU B CA 1
ATOM 1882 C C . LEU B 1 73 ? 62.227 34.834 20.454 1.00 51.53 72 LEU B C 1
ATOM 1883 O O . LEU B 1 73 ? 62.142 36.040 20.728 1.00 50.34 72 LEU B O 1
ATOM 1888 N N . LYS B 1 74 ? 61.581 34.295 19.424 1.00 51.03 73 LYS B N 1
ATOM 1889 C CA . LYS B 1 74 ? 60.672 35.068 18.593 1.00 50.23 73 LYS B CA 1
ATOM 1890 C C . LYS B 1 74 ? 59.307 35.253 19.249 1.00 55.87 73 LYS B C 1
ATOM 1891 O O . LYS B 1 74 ? 58.358 35.661 18.571 1.00 60.00 73 LYS B O 1
ATOM 1897 N N . GLY B 1 75 ? 59.189 34.957 20.543 1.00 58.53 74 GLY B N 1
ATOM 1898 C CA . GLY B 1 75 ? 57.960 35.146 21.277 1.00 66.06 74 GLY B CA 1
ATOM 1899 C C . GLY B 1 75 ? 56.854 34.155 20.988 1.00 70.59 74 GLY B C 1
ATOM 1900 O O . GLY B 1 75 ? 55.851 34.162 21.710 1.00 71.69 74 GLY B O 1
ATOM 1901 N N . TYR B 1 76 ? 57.007 33.287 19.981 1.00 79.75 75 TYR B N 1
ATOM 1902 C CA . TYR B 1 76 ? 55.945 32.358 19.607 1.00 76.03 75 TYR B CA 1
ATOM 1903 C C . TYR B 1 76 ? 55.425 31.611 20.829 1.00 74.42 75 TYR B C 1
ATOM 1904 O O . TYR B 1 76 ? 56.163 31.341 21.782 1.00 72.83 75 TYR B O 1
ATOM 1913 N N . GLY B 1 77 ? 54.135 31.278 20.798 1.00 72.57 76 GLY B N 1
ATOM 1914 C CA . GLY B 1 77 ? 53.520 30.480 21.834 1.00 71.29 76 GLY B CA 1
ATOM 1915 C C . GLY B 1 77 ? 53.409 29.018 21.429 1.00 69.15 76 GLY B C 1
ATOM 1916 O O . GLY B 1 77 ? 53.855 28.597 20.366 1.00 68.17 76 GLY B O 1
ATOM 1917 N N . GLU B 1 78 ? 52.786 28.240 22.318 1.00 71.19 77 GLU B N 1
ATOM 1918 C CA . GLU B 1 78 ? 52.632 26.810 22.070 1.00 71.64 77 GLU B CA 1
ATOM 1919 C C . GLU B 1 78 ? 51.881 26.542 20.773 1.00 73.61 77 GLU B C 1
ATOM 1920 O O . GLU B 1 78 ? 52.102 25.510 20.129 1.00 73.06 77 GLU B O 1
ATOM 1922 N N . HIS B 1 79 ? 50.992 27.453 20.373 1.00 73.94 78 HIS B N 1
ATOM 1923 C CA . HIS B 1 79 ? 50.260 27.276 19.124 1.00 68.53 78 HIS B CA 1
ATOM 1924 C C . HIS B 1 79 ? 51.121 27.613 17.912 1.00 63.89 78 HIS B C 1
ATOM 1925 O O . HIS B 1 79 ? 51.000 26.966 16.865 1.00 60.63 78 HIS B O 1
ATOM 1932 N N . GLU B 1 80 ? 51.991 28.617 18.028 1.00 63.84 79 GLU B N 1
ATOM 1933 C CA . GLU B 1 80 ? 52.849 29.005 16.916 1.00 65.89 79 GLU B CA 1
ATOM 1934 C C . GLU B 1 80 ? 54.173 28.252 16.903 1.00 70.88 79 GLU B C 1
ATOM 1935 O O . GLU B 1 80 ? 54.846 28.225 15.866 1.00 72.72 79 GLU B O 1
ATOM 1941 N N . ALA B 1 81 ? 54.556 27.633 18.023 1.00 72.27 80 ALA B N 1
ATOM 1942 C CA . ALA B 1 81 ? 55.781 26.834 18.104 1.00 73.54 80 ALA B CA 1
ATOM 1943 C C . ALA B 1 81 ? 55.517 25.483 17.441 1.00 70.40 80 ALA B C 1
ATOM 1944 O O . ALA B 1 81 ? 55.246 24.469 18.091 1.00 67.81 80 ALA B O 1
ATOM 1946 N N . ALA B 1 82 ? 55.602 25.482 16.114 1.00 67.01 81 ALA B N 1
ATOM 1947 C CA . ALA B 1 82 ? 55.273 24.337 15.279 1.00 58.41 81 ALA B CA 1
ATOM 1948 C C . ALA B 1 82 ? 56.540 23.752 14.663 1.00 55.93 81 ALA B C 1
ATOM 1949 O O . ALA B 1 82 ? 57.556 24.439 14.519 1.00 55.71 81 ALA B O 1
ATOM 1951 N N . ALA B 1 83 ? 56.477 22.470 14.295 1.00 45.22 82 ALA B N 1
ATOM 1952 C CA . ALA B 1 83 ? 57.665 21.811 13.764 1.00 39.33 82 ALA B CA 1
ATOM 1953 C C . ALA B 1 83 ? 57.300 20.524 13.038 1.00 34.23 82 ALA B C 1
ATOM 1954 O O . ALA B 1 83 ? 56.221 19.954 13.228 1.00 34.85 82 ALA B O 1
ATOM 1956 N N . THR B 1 84 ? 58.242 20.070 12.212 1.00 29.68 83 THR B N 1
ATOM 1957 C CA . THR B 1 84 ? 58.171 18.794 11.512 1.00 28.28 83 THR B CA 1
ATOM 1958 C C . THR B 1 84 ? 59.443 18.027 11.838 1.00 31.87 83 THR B C 1
ATOM 1959 O O . THR B 1 84 ? 60.544 18.508 11.550 1.00 31.36 83 THR B O 1
ATOM 1963 N N . VAL B 1 85 ? 59.303 16.857 12.462 1.00 28.32 84 VAL B N 1
ATOM 1964 C CA . VAL B 1 85 ? 60.446 16.048 12.869 1.00 23.99 84 VAL B CA 1
ATOM 1965 C C . VAL B 1 85 ? 60.293 14.649 12.288 1.00 27.00 84 VAL B C 1
ATOM 1966 O O . VAL B 1 85 ? 59.199 14.074 12.317 1.00 29.63 84 VAL B O 1
ATOM 1970 N N . ALA B 1 86 ? 61.391 14.089 11.782 1.00 22.85 85 ALA B N 1
ATOM 1971 C CA . ALA B 1 86 ? 61.376 12.744 11.215 1.00 28.64 85 ALA B CA 1
ATOM 1972 C C . ALA B 1 86 ? 62.664 12.014 11.565 1.00 33.56 85 ALA B C 1
ATOM 1973 O O . ALA B 1 86 ? 63.744 12.611 11.572 1.00 36.68 85 ALA B O 1
ATOM 1975 N N . ILE B 1 87 ? 62.549 10.719 11.850 1.00 31.13 86 ILE B N 1
ATOM 1976 C CA . ILE B 1 87 ? 63.708 9.875 12.116 1.00 31.71 86 ILE B CA 1
ATOM 1977 C C . ILE B 1 87 ? 63.599 8.632 11.243 1.00 34.10 86 ILE B C 1
ATOM 1978 O O . ILE B 1 87 ? 62.597 7.905 11.312 1.00 24.83 86 ILE B O 1
ATOM 1983 N N . ALA B 1 88 ? 64.608 8.406 10.408 1.00 25.23 87 ALA B N 1
ATOM 1984 C CA . ALA B 1 88 ? 64.644 7.295 9.469 1.00 28.30 87 ALA B CA 1
ATOM 1985 C C . ALA B 1 88 ? 65.897 6.458 9.698 1.00 28.55 87 ALA B C 1
ATOM 1986 O O . ALA B 1 88 ? 66.762 6.797 10.506 1.00 23.29 87 ALA B O 1
ATOM 1988 N N . ARG B 1 89 ? 65.989 5.339 8.987 1.00 33.84 88 ARG B N 1
ATOM 1989 C CA . ARG B 1 89 ? 67.201 4.529 9.018 1.00 42.81 88 ARG B CA 1
ATOM 1990 C C . ARG B 1 89 ? 67.551 4.131 7.592 1.00 46.25 88 ARG B C 1
ATOM 1991 O O . ARG B 1 89 ? 66.745 3.488 6.917 1.00 48.70 88 ARG B O 1
ATOM 1999 N N . ASN B 1 90 ? 68.746 4.512 7.140 1.00 46.55 89 ASN B N 1
ATOM 2000 C CA . ASN B 1 90 ? 69.180 4.229 5.776 1.00 52.00 89 ASN B CA 1
ATOM 2001 C C . ASN B 1 90 ? 69.407 2.735 5.557 1.00 55.99 89 ASN B C 1
ATOM 2002 O O . ASN B 1 90 ? 69.366 1.920 6.483 1.00 54.97 89 ASN B O 1
ATOM 2007 N N . GLU B 1 91 ? 69.646 2.389 4.288 1.00 63.12 90 GLU B N 1
ATOM 2008 C CA . GLU B 1 91 ? 69.935 1.008 3.916 1.00 71.19 90 GLU B CA 1
ATOM 2009 C C . GLU B 1 91 ? 71.195 0.490 4.604 1.00 68.24 90 GLU B C 1
ATOM 2010 O O . GLU B 1 91 ? 71.284 -0.702 4.924 1.00 68.28 90 GLU B O 1
ATOM 2016 N N . ASP B 1 92 ? 72.172 1.364 4.839 1.00 62.78 91 ASP B N 1
ATOM 2017 C CA . ASP B 1 92 ? 73.427 0.982 5.474 1.00 61.76 91 ASP B CA 1
ATOM 2018 C C . ASP B 1 92 ? 73.313 0.811 6.984 1.00 54.45 91 ASP B C 1
ATOM 2019 O O . ASP B 1 92 ? 74.301 0.433 7.624 1.00 55.48 91 ASP B O 1
ATOM 2024 N N . GLY B 1 93 ? 72.145 1.074 7.569 1.00 49.06 92 GLY B N 1
ATOM 2025 C CA . GLY B 1 93 ? 71.969 0.971 9.000 1.00 43.29 92 GLY B CA 1
ATOM 2026 C C . GLY B 1 93 ? 72.156 2.268 9.760 1.00 40.89 92 GLY B C 1
ATOM 2027 O O . GLY B 1 93 ? 71.898 2.297 10.971 1.00 41.67 92 GLY B O 1
ATOM 2028 N N . HIS B 1 94 ? 72.620 3.330 9.101 1.00 37.52 93 HIS B N 1
ATOM 2029 C CA . HIS B 1 94 ? 72.794 4.623 9.751 1.00 41.41 93 HIS B CA 1
ATOM 2030 C C . HIS B 1 94 ? 71.450 5.311 9.946 1.00 39.49 93 HIS B C 1
ATOM 2031 O O . HIS B 1 94 ? 70.608 5.332 9.044 1.00 33.54 93 HIS B O 1
ATOM 2038 N N . TYR B 1 95 ? 71.259 5.887 11.127 1.00 37.17 94 TYR B N 1
ATOM 2039 C CA . TYR B 1 95 ? 70.049 6.639 11.406 1.00 35.57 94 TYR B CA 1
ATOM 2040 C C . TYR B 1 95 ? 70.148 8.046 10.826 1.00 36.95 94 TYR B C 1
ATOM 2041 O O . TYR B 1 95 ? 71.236 8.619 10.691 1.00 35.55 94 TYR B O 1
ATOM 2050 N N . VAL B 1 96 ? 68.992 8.590 10.458 1.00 31.72 95 VAL B N 1
ATOM 2051 C CA . VAL B 1 96 ? 68.871 9.934 9.904 1.00 31.33 95 VAL B CA 1
ATOM 2052 C C . VAL B 1 96 ? 67.872 10.690 10.760 1.00 33.15 95 VAL B C 1
ATOM 2053 O O . VAL B 1 96 ? 66.732 10.242 10.930 1.00 30.91 95 VAL B O 1
ATOM 2057 N N . VAL B 1 97 ? 68.297 11.819 11.316 1.00 32.47 96 VAL B N 1
ATOM 2058 C CA . VAL B 1 97 ? 67.430 12.663 12.128 1.00 26.06 96 VAL B CA 1
ATOM 2059 C C . VAL B 1 97 ? 67.225 13.981 11.390 1.00 31.48 96 VAL B C 1
ATOM 2060 O O . VAL B 1 97 ? 68.191 14.707 11.119 1.00 29.62 96 VAL B O 1
ATOM 2064 N N . SER B 1 98 ? 65.971 14.292 11.063 1.00 31.28 97 SER B N 1
ATOM 2065 C CA . SER B 1 98 ? 65.640 15.517 10.347 1.00 37.28 97 SER B CA 1
ATOM 2066 C C . SER B 1 98 ? 64.544 16.273 11.083 1.00 35.36 97 SER B C 1
ATOM 2067 O O . SER B 1 98 ? 63.557 15.678 11.530 1.00 34.04 97 SER B O 1
ATOM 2070 N N . ALA B 1 99 ? 64.704 17.593 11.172 1.00 31.25 98 ALA B N 1
ATOM 2071 C CA . ALA B 1 99 ? 63.715 18.453 11.807 1.00 33.07 98 ALA B CA 1
ATOM 2072 C C . ALA B 1 99 ? 63.589 19.738 11.005 1.00 30.71 98 ALA B C 1
ATOM 2073 O O . ALA B 1 99 ? 64.571 20.215 10.430 1.00 31.68 98 ALA B O 1
ATOM 2075 N N . GLY B 1 100 ? 62.378 20.278 10.953 1.00 31.58 99 GLY B N 1
ATOM 2076 C CA . GLY B 1 100 ? 62.117 21.487 10.191 1.00 24.62 99 GLY B CA 1
ATOM 2077 C C . GLY B 1 100 ? 61.162 22.409 10.919 1.00 29.91 99 GLY B C 1
ATOM 2078 O O . GLY B 1 100 ? 60.297 21.966 11.678 1.00 30.24 99 GLY B O 1
ATOM 2079 N N . ASN B 1 101 ? 61.322 23.711 10.672 1.00 29.35 100 ASN B N 1
ATOM 2080 C CA . ASN B 1 101 ? 60.461 24.701 11.307 1.00 29.47 100 ASN B CA 1
ATOM 2081 C C . ASN B 1 101 ? 60.446 25.984 10.485 1.00 33.02 100 ASN B C 1
ATOM 2082 O O . ASN B 1 101 ? 61.310 26.215 9.635 1.00 33.44 100 ASN B O 1
ATOM 2087 N N . LEU B 1 102 ? 59.445 26.819 10.755 1.00 31.66 101 LEU B N 1
ATOM 2088 C CA . LEU B 1 102 ? 59.318 28.100 10.071 1.00 35.37 101 LEU B CA 1
ATOM 2089 C C . LEU B 1 102 ? 60.173 29.153 10.771 1.00 33.27 101 LEU B C 1
ATOM 2090 O O . LEU B 1 102 ? 60.183 29.239 12.003 1.00 34.21 101 LEU B O 1
ATOM 2095 N N . VAL B 1 103 ? 60.910 29.938 9.985 1.00 35.68 102 VAL B N 1
ATOM 2096 C CA . VAL B 1 103 ? 61.798 30.972 10.507 1.00 39.43 102 VAL B CA 1
ATOM 2097 C C . VAL B 1 103 ? 61.613 32.240 9.688 1.00 42.39 102 VAL B C 1
ATOM 2098 O O . VAL B 1 103 ? 61.101 32.219 8.567 1.00 43.72 102 VAL B O 1
ATOM 2102 N N . GLU B 1 104 ? 62.031 33.360 10.264 1.00 45.15 103 GLU B N 1
ATOM 2103 C CA . GLU B 1 104 ? 62.127 34.564 9.458 1.00 49.11 103 GLU B CA 1
ATOM 2104 C C . GLU B 1 104 ? 63.194 34.367 8.390 1.00 49.89 103 GLU B C 1
ATOM 2105 O O . GLU B 1 104 ? 64.211 33.704 8.613 1.00 48.97 103 GLU B O 1
ATOM 2111 N N . ARG B 1 105 ? 62.957 34.956 7.216 1.00 50.08 104 ARG B N 1
ATOM 2112 C CA . ARG B 1 105 ? 63.752 34.580 6.054 1.00 54.96 104 ARG B CA 1
ATOM 2113 C C . ARG B 1 105 ? 65.209 34.973 6.239 1.00 58.43 104 ARG B C 1
ATOM 2114 O O . ARG B 1 105 ? 66.112 34.222 5.855 1.00 55.69 104 ARG B O 1
ATOM 2122 N N . ASP B 1 106 ? 65.457 36.135 6.848 1.00 62.94 105 ASP B N 1
ATOM 2123 C CA . ASP B 1 106 ? 66.831 36.529 7.139 1.00 67.94 105 ASP B CA 1
ATOM 2124 C C . ASP B 1 106 ? 67.464 35.608 8.178 1.00 65.23 105 ASP B C 1
ATOM 2125 O O . ASP B 1 106 ? 68.655 35.285 8.081 1.00 63.66 105 ASP B O 1
ATOM 2130 N N . ASP B 1 107 ? 66.689 35.170 9.175 1.00 60.55 106 ASP B N 1
ATOM 2131 C CA . ASP B 1 107 ? 67.219 34.206 10.134 1.00 55.83 106 ASP B CA 1
ATOM 2132 C C . ASP B 1 107 ? 67.556 32.890 9.447 1.00 48.95 106 ASP B C 1
ATOM 2133 O O . ASP B 1 107 ? 68.599 32.283 9.723 1.00 45.55 106 ASP B O 1
ATOM 2138 N N . GLY B 1 108 ? 66.690 32.441 8.537 1.00 45.33 107 GLY B N 1
ATOM 2139 C CA . GLY B 1 108 ? 66.943 31.185 7.853 1.00 46.49 107 GLY B CA 1
ATOM 2140 C C . GLY B 1 108 ? 68.168 31.247 6.965 1.00 47.74 107 GLY B C 1
ATOM 2141 O O . GLY B 1 108 ? 68.941 30.288 6.895 1.00 41.97 107 GLY B O 1
ATOM 2142 N N . GLN B 1 109 ? 68.370 32.382 6.288 1.00 50.55 108 GLN B N 1
ATOM 2143 C CA . GLN B 1 109 ? 69.529 32.538 5.416 1.00 50.05 108 GLN B CA 1
ATOM 2144 C C . GLN B 1 109 ? 70.823 32.538 6.219 1.00 45.54 108 GLN B C 1
ATOM 2145 O O . GLN B 1 109 ? 71.807 31.907 5.817 1.00 40.34 108 GLN B O 1
ATOM 2151 N N . SER B 1 110 ? 70.841 33.240 7.355 1.00 47.78 109 SER B N 1
ATOM 2152 C CA . SER B 1 110 ? 72.022 33.221 8.213 1.00 48.42 109 SER B CA 1
ATOM 2153 C C . SER B 1 110 ? 72.261 31.843 8.806 1.00 45.74 109 SER B C 1
ATOM 2154 O O . SER B 1 110 ? 73.408 31.477 9.084 1.00 43.87 109 SER B O 1
ATOM 2157 N N . LEU B 1 111 ? 71.196 31.065 8.999 1.00 45.68 110 LEU B N 1
ATOM 2158 C CA . LEU B 1 111 ? 71.355 29.729 9.558 1.00 47.10 110 LEU B CA 1
ATOM 2159 C C . LEU B 1 111 ? 71.989 28.781 8.549 1.00 46.09 110 LEU B C 1
ATOM 2160 O O . LEU B 1 111 ? 72.842 27.962 8.911 1.00 50.41 110 LEU B O 1
ATOM 2165 N N . VAL B 1 112 ? 71.584 28.866 7.280 1.00 40.37 111 VAL B N 1
ATOM 2166 C CA . VAL B 1 112 ? 72.144 27.968 6.274 1.00 44.55 111 VAL B CA 1
ATOM 2167 C C . VAL B 1 112 ? 73.616 28.267 6.052 1.00 47.77 111 VAL B C 1
ATOM 2168 O O . VAL B 1 112 ? 74.429 27.348 5.890 1.00 46.92 111 VAL B O 1
ATOM 2172 N N . ARG B 1 113 ? 73.980 29.551 6.044 1.00 46.02 112 ARG B N 1
ATOM 2173 C CA . ARG B 1 113 ? 75.387 29.925 5.957 1.00 48.62 112 ARG B CA 1
ATOM 2174 C C . ARG B 1 113 ? 76.186 29.358 7.126 1.00 42.10 112 ARG B C 1
ATOM 2175 O O . ARG B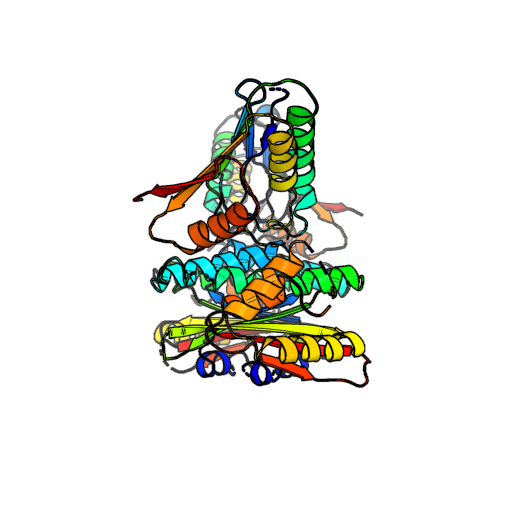 1 113 ? 77.321 28.898 6.948 1.00 42.10 112 ARG B O 1
ATOM 2183 N N . SER B 1 114 ? 75.609 29.377 8.328 1.00 39.71 113 SER B N 1
ATOM 2184 C CA . SER B 1 114 ? 76.327 28.878 9.497 1.00 45.74 113 SER B CA 1
ATOM 2185 C C . SER B 1 114 ? 76.535 27.369 9.429 1.00 45.63 113 SER B C 1
ATOM 2186 O O . SER B 1 114 ? 77.591 26.865 9.826 1.00 45.46 113 SER B O 1
ATOM 2189 N N . ILE B 1 115 ? 75.544 26.632 8.932 1.00 46.67 114 ILE B N 1
ATOM 2190 C CA . ILE B 1 115 ? 75.691 25.184 8.830 1.00 47.56 114 ILE B CA 1
ATOM 2191 C C . ILE B 1 115 ? 76.654 24.826 7.707 1.00 49.71 114 ILE B C 1
ATOM 2192 O O . ILE B 1 115 ? 77.456 23.892 7.831 1.00 46.92 114 ILE B O 1
ATOM 2197 N N . GLN B 1 116 ? 76.596 25.565 6.598 1.00 52.93 115 GLN B N 1
ATOM 2198 C CA . GLN B 1 116 ? 77.539 25.341 5.508 1.00 52.91 115 GLN B CA 1
ATOM 2199 C C . GLN B 1 116 ? 78.976 25.590 5.945 1.00 53.39 115 GLN B C 1
ATOM 2200 O O . GLN B 1 116 ? 79.896 24.934 5.442 1.00 60.28 115 GLN B O 1
ATOM 2206 N N . ALA B 1 117 ? 79.193 26.522 6.879 1.00 51.01 116 ALA B N 1
ATOM 2207 C CA . ALA B 1 117 ? 80.551 26.800 7.338 1.00 52.14 116 ALA B CA 1
ATOM 2208 C C . ALA B 1 117 ? 81.086 25.747 8.301 1.00 52.14 116 ALA B C 1
ATOM 2209 O O . ALA B 1 117 ? 82.299 25.522 8.349 1.00 57.37 116 ALA B O 1
ATOM 2211 N N . ILE B 1 118 ? 80.220 25.087 9.061 1.00 51.93 117 ILE B N 1
ATOM 2212 C CA . ILE B 1 118 ? 80.689 24.069 9.996 1.00 59.53 117 ILE B CA 1
ATOM 2213 C C . ILE B 1 118 ? 80.732 22.678 9.368 1.00 62.48 117 ILE B C 1
ATOM 2214 O O . ILE B 1 118 ? 81.502 21.825 9.820 1.00 62.66 117 ILE B O 1
ATOM 2219 N N . ALA B 1 119 ? 79.909 22.430 8.344 1.00 69.14 118 ALA B N 1
ATOM 2220 C CA . ALA B 1 119 ? 79.645 21.064 7.903 1.00 75.40 118 ALA B CA 1
ATOM 2221 C C . ALA B 1 119 ? 80.906 20.333 7.451 1.00 81.79 118 ALA B C 1
ATOM 2222 O O . ALA B 1 119 ? 81.018 19.118 7.654 1.00 85.68 118 ALA B O 1
ATOM 2224 N N . ASN B 1 120 ? 81.860 21.039 6.850 1.00 81.37 119 ASN B N 1
ATOM 2225 C CA . ASN B 1 120 ? 82.992 20.407 6.185 1.00 79.70 119 ASN B CA 1
ATOM 2226 C C . ASN B 1 120 ? 84.257 20.352 7.038 1.00 74.59 119 ASN B C 1
ATOM 2227 O O . ASN B 1 120 ? 85.281 19.842 6.569 1.00 74.73 119 ASN B O 1
ATOM 2232 N N . LEU B 1 121 ? 84.213 20.845 8.275 1.00 69.48 120 LEU B N 1
ATOM 2233 C CA . LEU B 1 121 ? 85.360 20.795 9.170 1.00 62.89 120 LEU B CA 1
ATOM 2234 C C . LEU B 1 121 ? 85.507 19.395 9.765 1.00 61.19 120 LEU B C 1
ATOM 2235 O O . LEU B 1 121 ? 84.519 18.693 10.017 1.00 65.75 120 LEU B O 1
ATOM 2240 N N . ASP B 1 122 ? 86.754 18.988 10.006 1.00 56.76 121 ASP B N 1
ATOM 2241 C CA . ASP B 1 122 ? 86.990 17.668 10.574 1.00 58.91 121 ASP B CA 1
ATOM 2242 C C . ASP B 1 122 ? 86.705 17.677 12.074 1.00 59.67 121 ASP B C 1
ATOM 2243 O O . ASP B 1 122 ? 86.424 18.717 12.676 1.00 59.93 121 ASP B O 1
ATOM 2248 N N . LYS B 1 123 ? 86.796 16.490 12.683 1.00 60.78 122 LYS B N 1
ATOM 2249 C CA . LYS B 1 123 ? 86.402 16.322 14.081 1.00 58.82 122 LYS B CA 1
ATOM 2250 C C . LYS B 1 123 ? 87.260 17.166 15.016 1.00 56.86 122 LYS B C 1
ATOM 2251 O O . LYS B 1 123 ? 86.769 17.673 16.032 1.00 54.55 122 LYS B O 1
ATOM 2253 N N . ALA B 1 124 ? 88.546 17.324 14.694 1.00 53.59 123 ALA B N 1
ATOM 2254 C CA . ALA B 1 124 ? 89.424 18.108 15.555 1.00 52.47 123 ALA B CA 1
ATOM 2255 C C . ALA B 1 124 ? 89.050 19.586 15.532 1.00 49.97 123 ALA B C 1
ATOM 2256 O O . ALA B 1 124 ? 89.108 20.262 16.566 1.00 52.60 123 ALA B O 1
ATOM 2258 N N . ALA B 1 125 ? 88.676 20.109 14.361 1.00 44.95 124 ALA B N 1
ATOM 2259 C CA . ALA B 1 125 ? 88.254 21.504 14.285 1.00 46.18 124 ALA B CA 1
ATOM 2260 C C . ALA B 1 125 ? 86.879 21.701 14.912 1.00 42.13 124 ALA B C 1
ATOM 2261 O O . ALA B 1 125 ? 86.633 22.715 15.577 1.00 37.77 124 ALA B O 1
ATOM 2263 N N . LEU B 1 126 ? 85.969 20.738 14.715 1.00 44.45 125 LEU B N 1
ATOM 2264 C CA . LEU B 1 126 ? 84.661 20.818 15.356 1.00 42.73 125 LEU B CA 1
ATOM 2265 C C . LEU B 1 126 ? 84.796 20.793 16.872 1.00 42.59 125 LEU B C 1
ATOM 2266 O O . LEU B 1 126 ? 84.104 21.537 17.577 1.00 42.66 125 LEU B O 1
ATOM 2271 N N . LYS B 1 127 ? 85.694 19.953 17.392 1.00 45.45 126 LYS B N 1
ATOM 2272 C CA . LYS B 1 127 ? 85.917 19.905 18.833 1.00 48.03 126 LYS B CA 1
ATOM 2273 C C . LYS B 1 127 ? 86.451 21.235 19.345 1.00 50.56 126 LYS B C 1
ATOM 2274 O O . LYS B 1 127 ? 85.967 21.768 20.351 1.00 51.26 126 LYS B O 1
ATOM 2280 N N . ALA B 1 128 ? 87.445 21.794 18.652 1.00 49.22 127 ALA B N 1
ATOM 2281 C CA . ALA B 1 128 ? 88.029 23.062 19.073 1.00 46.22 127 ALA B CA 1
ATOM 2282 C C . ALA B 1 128 ? 86.984 24.171 19.066 1.00 48.05 127 ALA B C 1
ATOM 2283 O O . ALA B 1 128 ? 86.862 24.931 20.035 1.00 50.60 127 ALA B O 1
ATOM 2285 N N . ALA B 1 129 ? 86.210 24.268 17.980 1.00 45.53 128 ALA B N 1
ATOM 2286 C CA . ALA B 1 129 ? 85.136 25.255 17.928 1.00 47.43 128 ALA B CA 1
ATOM 2287 C C . ALA B 1 129 ? 84.088 24.966 18.992 1.00 47.68 128 ALA B C 1
ATOM 2288 O O . ALA B 1 129 ? 83.530 25.891 19.594 1.00 46.31 128 ALA B O 1
ATOM 2290 N N . TYR B 1 130 ? 83.811 23.685 19.247 1.00 51.88 129 TYR B N 1
ATOM 2291 C CA . TYR B 1 130 ? 82.932 23.348 20.358 1.00 54.52 129 TYR B CA 1
ATOM 2292 C C . TYR B 1 130 ? 83.542 23.833 21.662 1.00 58.05 129 TYR B C 1
ATOM 2293 O O . TYR B 1 130 ? 82.979 24.707 22.331 1.00 55.49 129 TYR B O 1
ATOM 2302 N N . LYS B 1 131 ? 84.770 23.391 21.948 1.00 68.24 130 LYS B N 1
ATOM 2303 C CA . LYS B 1 131 ? 85.429 23.747 23.200 1.00 66.20 130 LYS B CA 1
ATOM 2304 C C . LYS B 1 131 ? 85.543 25.252 23.377 1.00 63.00 130 LYS B C 1
ATOM 2305 O O . LYS B 1 131 ? 85.553 25.745 24.510 1.00 59.72 130 LYS B O 1
ATOM 2307 N N . GLU B 1 132 ? 85.617 25.993 22.273 1.00 62.21 131 GLU B N 1
ATOM 2308 C CA . GLU B 1 132 ? 85.708 27.443 22.355 1.00 65.50 131 GLU B CA 1
ATOM 2309 C C . GLU B 1 132 ? 84.366 28.077 22.711 1.00 67.91 131 GLU B C 1
ATOM 2310 O O . GLU B 1 132 ? 84.335 29.109 23.389 1.00 67.65 131 GLU B O 1
ATOM 2316 N N . GLN B 1 133 ? 83.258 27.488 22.264 1.00 69.94 132 GLN B N 1
ATOM 2317 C CA . GLN B 1 133 ? 81.959 28.025 22.610 1.00 73.42 132 GLN B CA 1
ATOM 2318 C C . GLN B 1 133 ? 81.556 27.669 24.040 1.00 77.16 132 GLN B C 1
ATOM 2319 O O . GLN B 1 133 ? 80.559 28.203 24.534 1.00 78.17 132 GLN B O 1
ATOM 2325 N N . LEU B 1 134 ? 82.315 26.788 24.709 1.00 84.98 133 LEU B N 1
ATOM 2326 C CA . LEU B 1 134 ? 82.132 26.552 26.142 1.00 87.42 133 LEU B CA 1
ATOM 2327 C C . LEU B 1 134 ? 82.491 27.772 26.983 1.00 92.42 133 LEU B C 1
ATOM 2328 O O . LEU B 1 134 ? 81.952 27.909 28.084 1.00 94.30 133 LEU B O 1
ATOM 2333 N N . ARG B 1 135 ? 83.357 28.661 26.494 1.00 90.03 134 ARG B N 1
ATOM 2334 C CA . ARG B 1 135 ? 83.876 29.754 27.290 1.00 85.37 134 ARG B CA 1
ATOM 2335 C C . ARG B 1 135 ? 83.320 31.084 26.795 1.00 80.96 134 ARG B C 1
ATOM 2336 O O . ARG B 1 135 ? 82.340 31.107 26.049 1.00 77.40 134 ARG B O 1
ATOM 2344 N N . GLY B 1 145 ? 75.942 32.392 13.649 1.00 48.07 144 GLY B N 1
ATOM 2345 C CA . GLY B 1 145 ? 77.090 31.731 14.245 1.00 52.88 144 GLY B CA 1
ATOM 2346 C C . GLY B 1 145 ? 76.710 30.442 14.947 1.00 53.67 144 GLY B C 1
ATOM 2347 O O . GLY B 1 145 ? 75.780 30.420 15.752 1.00 58.88 144 GLY B O 1
ATOM 2348 N N . ALA B 1 146 ? 77.443 29.367 14.656 1.00 53.86 145 ALA B N 1
ATOM 2349 C CA . ALA B 1 146 ? 77.110 28.052 15.190 1.00 49.50 145 ALA B CA 1
ATOM 2350 C C . ALA B 1 146 ? 77.546 27.927 16.645 1.00 49.59 145 ALA B C 1
ATOM 2351 O O . ALA B 1 146 ? 78.662 28.313 17.010 1.00 52.26 145 ALA B O 1
ATOM 2353 N N . GLY B 1 147 ? 76.659 27.383 17.478 1.00 48.72 146 GLY B N 1
ATOM 2354 C CA . GLY B 1 147 ? 76.924 27.185 18.880 1.00 47.79 146 GLY B CA 1
ATOM 2355 C C . GLY B 1 147 ? 77.030 25.718 19.254 1.00 46.95 146 GLY B C 1
ATOM 2356 O O . GLY B 1 147 ? 77.141 24.833 18.404 1.00 46.20 146 GLY B O 1
ATOM 2357 N N . LEU B 1 148 ? 76.973 25.473 20.568 1.00 48.42 147 LEU B N 1
ATOM 2358 C CA . LEU B 1 148 ? 77.209 24.131 21.093 1.00 43.87 147 LEU B CA 1
ATOM 2359 C C . LEU B 1 148 ? 76.216 23.126 20.522 1.00 41.19 147 LEU B C 1
ATOM 2360 O O . LEU B 1 148 ? 76.567 21.967 20.273 1.00 35.91 147 LEU B O 1
ATOM 2365 N N . GLY B 1 149 ? 74.969 23.544 20.324 1.00 40.32 148 GLY B N 1
ATOM 2366 C CA . GLY B 1 149 ? 73.952 22.647 19.811 1.00 35.48 148 GLY B CA 1
ATOM 2367 C C . GLY B 1 149 ? 74.262 22.134 18.420 1.00 34.59 148 GLY B C 1
ATOM 2368 O O . GLY B 1 149 ? 74.364 20.921 18.208 1.00 31.65 148 GLY B O 1
ATOM 2369 N N . LEU B 1 150 ? 74.402 23.058 17.461 1.00 30.44 149 LEU B N 1
ATOM 2370 C CA . LEU B 1 150 ? 74.728 22.666 16.093 1.00 32.07 149 LEU B CA 1
ATOM 2371 C C . LEU B 1 150 ? 76.089 21.987 16.016 1.00 37.28 149 LEU B C 1
ATOM 2372 O O . LEU B 1 150 ? 76.276 21.044 15.237 1.00 35.91 149 LEU B O 1
ATOM 2377 N N . LEU B 1 151 ? 77.051 22.442 16.823 1.00 35.75 150 LEU B N 1
ATOM 2378 C CA . LEU B 1 151 ? 78.370 21.818 16.792 1.00 36.72 150 LEU B CA 1
ATOM 2379 C C . LEU B 1 151 ? 78.331 20.397 17.337 1.00 30.48 150 LEU B C 1
ATOM 2380 O O . LEU B 1 151 ? 79.044 19.525 16.832 1.00 27.38 150 LEU B O 1
ATOM 2385 N N . ASP B 1 152 ? 77.489 20.133 18.337 1.00 31.37 151 ASP B N 1
ATOM 2386 C CA . ASP B 1 152 ? 77.398 18.777 18.865 1.00 35.65 151 ASP B CA 1
ATOM 2387 C C . ASP B 1 152 ? 76.761 17.837 17.852 1.00 34.04 151 ASP B C 1
ATOM 2388 O O . ASP B 1 152 ? 77.190 16.684 17.713 1.00 37.83 151 ASP B O 1
ATOM 2393 N N . ILE B 1 153 ? 75.737 18.312 17.139 1.00 29.28 152 ILE B N 1
ATOM 2394 C CA . ILE B 1 153 ? 75.112 17.498 16.100 1.00 30.47 152 ILE B CA 1
ATOM 2395 C C . ILE B 1 153 ? 76.110 17.199 14.988 1.00 29.63 152 ILE B C 1
ATOM 2396 O O . ILE B 1 153 ? 76.194 16.068 14.493 1.00 26.47 152 ILE B O 1
ATOM 2401 N N . ALA B 1 154 ? 76.888 18.205 14.587 1.00 31.83 153 ALA B N 1
ATOM 2402 C CA . ALA B 1 154 ? 77.920 17.983 13.581 1.00 34.50 153 ALA B CA 1
ATOM 2403 C C . ALA B 1 154 ? 78.991 17.026 14.091 1.00 36.64 153 ALA B C 1
ATOM 2404 O O . ALA B 1 154 ? 79.478 16.176 13.337 1.00 41.07 153 ALA B O 1
ATOM 2406 N N . ARG B 1 155 ? 79.364 17.139 15.372 1.00 39.94 154 ARG B N 1
ATOM 2407 C CA . ARG B 1 155 ? 80.388 16.253 15.925 1.00 42.29 154 ARG B CA 1
ATOM 2408 C C . ARG B 1 155 ? 79.921 14.804 15.981 1.00 43.63 154 ARG B C 1
ATOM 2409 O O . ARG B 1 155 ? 80.727 13.888 15.776 1.00 42.46 154 ARG B O 1
ATOM 2417 N N . LYS B 1 156 ? 78.636 14.576 16.250 1.00 44.00 155 LYS B N 1
ATOM 2418 C CA . LYS B 1 156 ? 78.091 13.233 16.393 1.00 39.82 155 LYS B CA 1
ATOM 2419 C C . LYS B 1 156 ? 77.675 12.614 15.065 1.00 44.05 155 LYS B C 1
ATOM 2420 O O . LYS B 1 156 ? 77.285 11.442 15.039 1.00 45.34 155 LYS B O 1
ATOM 2426 N N . SER B 1 157 ? 77.763 13.360 13.969 1.00 43.82 156 SER B N 1
ATOM 2427 C CA . SER B 1 157 ? 77.322 12.880 12.670 1.00 40.77 156 SER B CA 1
ATOM 2428 C C . SER B 1 157 ? 78.431 12.117 11.955 1.00 38.73 156 SER B C 1
ATOM 2429 O O . SER B 1 157 ? 79.618 12.427 12.087 1.00 33.94 156 SER B O 1
ATOM 2432 N N . SER B 1 158 ? 78.024 11.113 11.180 1.00 35.99 157 SER B N 1
ATOM 2433 C CA . SER B 1 158 ? 78.935 10.384 10.315 1.00 41.38 157 SER B CA 1
ATOM 2434 C C . SER B 1 158 ? 79.027 10.993 8.923 1.00 43.89 157 SER B C 1
ATOM 2435 O O . SER B 1 158 ? 79.864 10.557 8.125 1.00 41.82 157 SER B O 1
ATOM 2438 N N . GLU B 1 159 ? 78.201 11.985 8.622 1.00 44.30 158 GLU B N 1
ATOM 2439 C CA . GLU B 1 159 ? 78.214 12.703 7.358 1.00 48.67 158 GLU B CA 1
ATOM 2440 C C . GLU B 1 159 ? 78.083 14.189 7.645 1.00 48.06 158 GLU B C 1
ATOM 2441 O O . GLU B 1 159 ? 77.621 14.580 8.724 1.00 48.10 158 GLU B O 1
ATOM 2447 N N . PRO B 1 160 ? 78.486 15.046 6.704 1.00 50.58 159 PRO B N 1
ATOM 2448 C CA . PRO B 1 160 ? 78.356 16.492 6.923 1.00 50.38 159 PRO B CA 1
ATOM 2449 C C . PRO B 1 160 ? 76.900 16.917 7.077 1.00 49.70 159 PRO B C 1
ATOM 2450 O O . PRO B 1 160 ? 76.002 16.396 6.410 1.00 44.04 159 PRO B O 1
ATOM 2454 N N . LEU B 1 161 ? 76.675 17.872 7.979 1.00 52.59 160 LEU B N 1
ATOM 2455 C CA . LEU B 1 161 ? 75.338 18.411 8.198 1.00 52.21 160 LEU B CA 1
ATOM 2456 C C . LEU B 1 161 ? 74.790 19.043 6.923 1.00 56.38 160 LEU B C 1
ATOM 2457 O O . LEU B 1 161 ? 75.495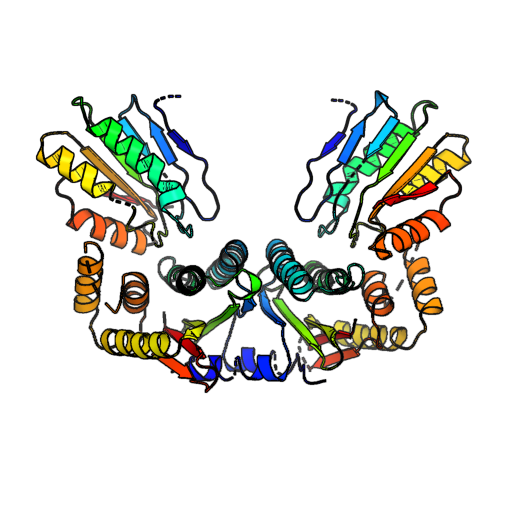 19.768 6.214 1.00 64.60 160 LEU B O 1
ATOM 2462 N N . ALA B 1 162 ? 73.522 18.765 6.636 1.00 50.45 161 ALA B N 1
ATOM 2463 C CA . ALA B 1 162 ? 72.839 19.312 5.473 1.00 48.30 161 ALA B CA 1
ATOM 2464 C C . ALA B 1 162 ? 71.659 20.160 5.927 1.00 45.55 161 ALA B C 1
ATOM 2465 O O . ALA B 1 162 ? 70.906 19.765 6.823 1.00 45.52 161 ALA B O 1
ATOM 2467 N N . ALA B 1 163 ? 71.498 21.322 5.298 1.00 42.72 162 ALA B N 1
ATOM 2468 C CA . ALA B 1 163 ? 70.406 22.229 5.616 1.00 43.43 162 ALA B CA 1
ATOM 2469 C C . ALA B 1 163 ? 69.789 22.745 4.324 1.00 43.32 162 ALA B C 1
ATOM 2470 O O . ALA B 1 163 ? 70.434 22.771 3.274 1.00 41.98 162 ALA B O 1
ATOM 2472 N N . SER B 1 164 ? 68.521 23.150 4.412 1.00 42.42 163 SER B N 1
ATOM 2473 C CA . SER B 1 164 ? 67.829 23.746 3.279 1.00 44.90 163 SER B CA 1
ATOM 2474 C C . SER B 1 164 ? 66.822 24.774 3.780 1.00 47.23 163 SER B C 1
ATOM 2475 O O . SER B 1 164 ? 66.471 24.806 4.963 1.00 47.34 163 SER B O 1
ATOM 2478 N N . LEU B 1 165 ? 66.362 25.620 2.859 1.00 47.61 164 LEU B N 1
ATOM 2479 C CA . LEU B 1 165 ? 65.457 26.717 3.185 1.00 45.42 164 LEU B CA 1
ATOM 2480 C C . LEU B 1 165 ? 64.523 26.950 2.007 1.00 47.34 164 LEU B C 1
ATOM 2481 O O . LEU B 1 165 ? 64.988 27.149 0.882 1.00 47.49 164 LEU B O 1
ATOM 2486 N N . LYS B 1 166 ? 63.216 26.922 2.264 1.00 52.44 165 LYS B N 1
ATOM 2487 C CA . LYS B 1 166 ? 62.197 27.147 1.244 1.00 56.91 165 LYS B CA 1
ATOM 2488 C C . LYS B 1 166 ? 61.554 28.511 1.452 1.00 59.78 165 LYS B C 1
ATOM 2489 O O . LYS B 1 166 ? 61.163 28.849 2.574 1.00 55.51 165 LYS B O 1
ATOM 2495 N N . GLU B 1 167 ? 61.437 29.279 0.369 1.00 75.81 166 GLU B N 1
ATOM 2496 C CA . GLU B 1 167 ? 60.838 30.618 0.386 1.00 84.95 166 GLU B CA 1
ATOM 2497 C C . GLU B 1 167 ? 61.627 31.575 1.274 1.00 90.59 166 GLU B C 1
ATOM 2498 O O . GLU B 1 167 ? 62.446 32.356 0.787 1.00 93.18 166 GLU B O 1
ATOM 2504 N N . ARG B 1 172 ? 57.450 33.837 5.820 1.00 70.88 171 ARG B N 1
ATOM 2505 C CA . ARG B 1 172 ? 58.382 33.103 6.670 1.00 67.37 171 ARG B CA 1
ATOM 2506 C C . ARG B 1 172 ? 58.830 31.818 5.991 1.00 64.99 171 ARG B C 1
ATOM 2507 O O . ARG B 1 172 ? 58.018 31.095 5.414 1.00 72.96 171 ARG B O 1
ATOM 2515 N N . ALA B 1 173 ? 60.127 31.537 6.069 1.00 58.53 172 ALA B N 1
ATOM 2516 C CA . ALA B 1 173 ? 60.733 30.424 5.356 1.00 51.11 172 ALA B CA 1
ATOM 2517 C C . ALA B 1 173 ? 60.673 29.138 6.179 1.00 45.99 172 ALA B C 1
ATOM 2518 O O . ALA B 1 173 ? 60.560 29.157 7.406 1.00 42.50 172 ALA B O 1
ATOM 2520 N N . PHE B 1 174 ? 60.741 28.006 5.478 1.00 43.57 173 PHE B N 1
ATOM 2521 C CA . PHE B 1 174 ? 60.793 26.694 6.115 1.00 44.05 173 PHE B CA 1
ATOM 2522 C C . PHE B 1 174 ? 62.239 26.204 6.122 1.00 42.82 173 PHE B C 1
ATOM 2523 O O . PHE B 1 174 ? 62.801 25.885 5.069 1.00 42.37 173 PHE B O 1
ATOM 2531 N N . PHE B 1 175 ? 62.830 26.141 7.312 1.00 38.51 174 PHE B N 1
ATOM 2532 C CA . PHE B 1 175 ? 64.190 25.655 7.499 1.00 36.15 174 PHE B CA 1
ATOM 2533 C C . PHE B 1 175 ? 64.162 24.172 7.852 1.00 37.28 174 PHE B C 1
ATOM 2534 O O . PHE B 1 175 ? 63.362 23.749 8.690 1.00 36.55 174 PHE B O 1
ATOM 2542 N N . SER B 1 176 ? 65.031 23.388 7.211 1.00 36.09 175 SER B N 1
ATOM 2543 C CA . SER B 1 176 ? 65.126 21.954 7.457 1.00 37.96 175 SER B CA 1
ATOM 2544 C C . SER B 1 176 ? 66.582 21.547 7.639 1.00 40.41 175 SER B C 1
ATOM 2545 O O . SER B 1 176 ? 67.463 22.003 6.905 1.00 41.81 175 SER B O 1
ATOM 2548 N N . LEU B 1 177 ? 66.822 20.690 8.628 1.00 38.85 176 LEU B N 1
ATOM 2549 C CA . LEU B 1 177 ? 68.151 20.231 9.004 1.00 37.42 176 LEU B CA 1
ATOM 2550 C C . LEU B 1 177 ? 68.169 18.710 8.994 1.00 37.61 176 LEU B C 1
ATOM 2551 O O . LEU B 1 177 ? 67.210 18.075 9.439 1.00 34.12 176 LEU B O 1
ATOM 2556 N N . ARG B 1 178 ? 69.261 18.128 8.499 1.00 40.61 177 ARG B N 1
ATOM 2557 C CA . ARG B 1 178 ? 69.369 16.679 8.345 1.00 44.20 177 ARG B CA 1
ATOM 2558 C C . ARG B 1 178 ? 70.741 16.217 8.818 1.00 40.97 177 ARG B C 1
ATOM 2559 O O . ARG B 1 178 ? 71.762 16.652 8.274 1.00 38.44 177 ARG B O 1
ATOM 2567 N N . ALA B 1 179 ? 70.763 15.336 9.824 1.00 32.68 178 ALA B N 1
ATOM 2568 C CA . ALA B 1 179 ? 71.990 14.719 10.314 1.00 31.89 178 ALA B CA 1
ATOM 2569 C C . ALA B 1 179 ? 71.945 13.213 10.099 1.00 29.40 178 ALA B C 1
ATOM 2570 O O . ALA B 1 179 ? 70.901 12.579 10.286 1.00 28.03 178 ALA B O 1
ATOM 2572 N N . VAL B 1 180 ? 73.086 12.644 9.723 1.00 27.36 179 VAL B N 1
ATOM 2573 C CA . VAL B 1 180 ? 73.259 11.199 9.618 1.00 32.74 179 VAL B CA 1
ATOM 2574 C C . VAL B 1 180 ? 74.196 10.763 10.736 1.00 39.00 179 VAL B C 1
ATOM 2575 O O . VAL B 1 180 ? 75.336 11.240 10.821 1.00 40.82 179 VAL B O 1
ATOM 2579 N N . ILE B 1 181 ? 73.717 9.873 11.597 1.00 37.28 180 ILE B N 1
ATOM 2580 C CA . ILE B 1 181 ? 74.515 9.388 12.716 1.00 42.04 180 ILE B CA 1
ATOM 2581 C C . ILE B 1 181 ? 75.219 8.097 12.331 1.00 47.63 180 ILE B C 1
ATOM 2582 O O . ILE B 1 181 ? 74.834 7.440 11.366 1.00 51.30 180 ILE B O 1
ATOM 2587 N N . SER C 2 1 ? 39.068 7.322 57.702 1.00 50.91 0 SER C N 1
ATOM 2588 C CA . SER C 2 1 ? 39.565 7.114 56.351 1.00 47.73 0 SER C CA 1
ATOM 2589 C C . SER C 2 1 ? 39.529 5.630 55.978 1.00 48.86 0 SER C C 1
ATOM 2590 O O . SER C 2 1 ? 39.679 5.274 54.808 1.00 58.09 0 SER C O 1
ATOM 2601 N N . SER C 2 3 ? 37.086 3.184 56.017 1.00 47.04 2 SER C N 1
ATOM 2602 C CA . SER C 2 3 ? 36.006 2.808 55.119 1.00 45.78 2 SER C CA 1
ATOM 2603 C C . SER C 2 3 ? 35.842 3.783 53.962 1.00 41.76 2 SER C C 1
ATOM 2604 O O . SER C 2 3 ? 34.978 3.571 53.106 1.00 40.49 2 SER C O 1
ATOM 2607 N N . ASP C 2 4 ? 36.653 4.837 53.911 1.00 38.41 3 ASP C N 1
ATOM 2608 C CA . ASP C 2 4 ? 36.520 5.851 52.881 1.00 42.07 3 ASP C CA 1
ATOM 2609 C C . ASP C 2 4 ? 37.306 5.461 51.633 1.00 42.56 3 ASP C C 1
ATOM 2610 O O . ASP C 2 4 ? 37.954 4.414 51.564 1.00 44.32 3 ASP C O 1
ATOM 2615 N N . LEU C 2 5 ? 37.244 6.333 50.634 1.00 42.05 4 LEU C N 1
ATOM 2616 C CA . LEU C 2 5 ? 37.915 6.114 49.359 1.00 43.10 4 LEU C CA 1
ATOM 2617 C C . LEU C 2 5 ? 38.358 7.482 48.862 1.00 45.82 4 LEU C C 1
ATOM 2618 O O . LEU C 2 5 ? 37.514 8.342 48.595 1.00 43.31 4 LEU C O 1
ATOM 2623 N N . HIS C 2 6 ? 39.671 7.697 48.776 1.00 45.66 5 HIS C N 1
ATOM 2624 C CA . HIS C 2 6 ? 40.232 8.962 48.307 1.00 50.79 5 HIS C CA 1
ATOM 2625 C C . HIS C 2 6 ? 41.233 8.650 47.207 1.00 51.86 5 HIS C C 1
ATOM 2626 O O . HIS C 2 6 ? 42.324 8.139 47.482 1.00 56.40 5 HIS C O 1
ATOM 2633 N N . ILE C 2 7 ? 40.874 8.965 45.969 1.00 46.67 6 ILE C N 1
ATOM 2634 C CA . ILE C 2 7 ? 41.712 8.709 44.807 1.00 41.99 6 ILE C CA 1
ATOM 2635 C C . ILE C 2 7 ? 42.012 10.043 44.134 1.00 39.66 6 ILE C C 1
ATOM 2636 O O . ILE C 2 7 ? 41.089 10.729 43.685 1.00 38.25 6 ILE C O 1
ATOM 2641 N N . PRO C 2 8 ? 43.273 10.461 44.050 1.00 35.30 7 PRO C N 1
ATOM 2642 C CA . PRO C 2 8 ? 43.585 11.706 43.345 1.00 33.57 7 PRO C CA 1
ATOM 2643 C C . PRO C 2 8 ? 43.380 11.554 41.847 1.00 33.79 7 PRO C C 1
ATOM 2644 O O . PRO C 2 8 ? 43.514 10.467 41.279 1.00 32.73 7 PRO C O 1
ATOM 2648 N N . GLY C 2 9 ? 43.034 12.666 41.210 1.00 37.69 8 GLY C N 1
ATOM 2649 C CA . GLY C 2 9 ? 42.824 12.667 39.783 1.00 36.10 8 GLY C CA 1
ATOM 2650 C C . GLY C 2 9 ? 44.106 12.869 39.002 1.00 33.34 8 GLY C C 1
ATOM 2651 O O . GLY C 2 9 ? 45.100 13.381 39.516 1.00 30.12 8 GLY C O 1
ATOM 2652 N N . THR C 2 10 ? 44.072 12.439 37.741 1.00 32.38 9 THR C N 1
ATOM 2653 C CA . THR C 2 10 ? 45.162 12.712 36.815 1.00 35.19 9 THR C CA 1
ATOM 2654 C C . THR C 2 10 ? 44.609 13.307 35.526 1.00 37.86 9 THR C C 1
ATOM 2655 O O . THR C 2 10 ? 43.424 13.653 35.442 1.00 33.27 9 THR C O 1
ATOM 2659 N N . GLN C 2 11 ? 45.474 13.428 34.521 1.00 34.86 10 GLN C N 1
ATOM 2660 C CA . GLN C 2 11 ? 45.064 13.967 33.231 1.00 39.86 10 GLN C CA 1
ATOM 2661 C C . GLN C 2 11 ? 44.027 13.075 32.552 1.00 36.09 10 GLN C C 1
ATOM 2662 O O . GLN C 2 11 ? 43.147 13.574 31.843 1.00 35.67 10 GLN C O 1
ATOM 2668 N N . SER C 2 12 ? 44.108 11.760 32.744 1.00 34.43 11 SER C N 1
ATOM 2669 C CA . SER C 2 12 ? 43.208 10.851 32.048 1.00 32.08 11 SER C CA 1
ATOM 2670 C C . SER C 2 12 ? 42.278 10.068 32.964 1.00 27.92 11 SER C C 1
ATOM 2671 O O . SER C 2 12 ? 41.531 9.216 32.471 1.00 25.17 11 SER C O 1
ATOM 2674 N N . THR C 2 13 ? 42.317 10.302 34.277 1.00 26.93 12 THR C N 1
ATOM 2675 C CA . THR C 2 13 ? 41.456 9.606 35.218 1.00 30.43 12 THR C CA 1
ATOM 2676 C C . THR C 2 13 ? 40.855 10.601 36.200 1.00 25.59 12 THR C C 1
ATOM 2677 O O . THR C 2 13 ? 41.534 11.541 36.627 1.00 24.33 12 THR C O 1
ATOM 2681 N N . PRO C 2 14 ? 39.606 10.396 36.605 1.00 24.38 13 PRO C N 1
ATOM 2682 C CA . PRO C 2 14 ? 38.942 11.357 37.489 1.00 25.89 13 PRO C CA 1
ATOM 2683 C C . PRO C 2 14 ? 39.389 11.206 38.937 1.00 29.29 13 PRO C C 1
ATOM 2684 O O . PRO C 2 14 ? 39.887 10.163 39.362 1.00 33.26 13 PRO C O 1
ATOM 2688 N N . ALA C 2 15 ? 39.210 12.286 39.691 1.00 26.64 14 ALA C N 1
ATOM 2689 C CA . ALA C 2 15 ? 39.374 12.243 41.138 1.00 27.56 14 ALA C CA 1
ATOM 2690 C C . ALA C 2 15 ? 38.096 11.726 41.790 1.00 26.23 14 ALA C C 1
ATOM 2691 O O . ALA C 2 15 ? 36.986 12.094 41.388 1.00 22.99 14 ALA C O 1
ATOM 2693 N N . ILE C 2 16 ? 38.249 10.882 42.812 1.00 22.04 15 ILE C N 1
ATOM 2694 C CA . ILE C 2 16 ? 37.126 10.151 43.393 1.00 28.62 15 ILE C CA 1
ATOM 2695 C C . ILE C 2 16 ? 37.193 10.244 44.911 1.00 28.74 15 ILE C C 1
ATOM 2696 O O . ILE C 2 16 ? 38.256 10.033 45.505 1.00 32.12 15 ILE C O 1
ATOM 2701 N N . GLN C 2 17 ? 36.055 10.544 45.536 1.00 27.29 16 GLN C N 1
ATOM 2702 C CA . GLN C 2 17 ? 35.929 10.570 46.989 1.00 28.85 16 GLN C CA 1
ATOM 2703 C C . GLN C 2 17 ? 34.737 9.714 47.384 1.00 35.47 16 GLN C C 1
ATOM 2704 O O . GLN C 2 17 ? 33.602 10.016 47.001 1.00 38.44 16 GLN C O 1
ATOM 2710 N N . GLY C 2 18 ? 34.996 8.646 48.131 1.00 34.91 17 GLY C N 1
ATOM 2711 C CA . GLY C 2 18 ? 33.931 7.866 48.721 1.00 33.61 17 GLY C CA 1
ATOM 2712 C C . GLY C 2 18 ? 33.828 8.129 50.209 1.00 34.63 17 GLY C C 1
ATOM 2713 O O . GLY C 2 18 ? 34.677 7.678 50.982 1.00 32.78 17 GLY C O 1
ATOM 2714 N N . ASP C 2 19 ? 32.805 8.877 50.623 1.00 38.42 18 ASP C N 1
ATOM 2715 C CA . ASP C 2 19 ? 32.588 9.199 52.033 1.00 37.82 18 ASP C CA 1
ATOM 2716 C C . ASP C 2 19 ? 31.625 8.156 52.581 1.00 39.34 18 ASP C C 1
ATOM 2717 O O . ASP C 2 19 ? 30.420 8.207 52.320 1.00 40.58 18 ASP C O 1
ATOM 2722 N N . TRP C 2 20 ? 32.159 7.206 53.351 1.00 40.34 19 TRP C N 1
ATOM 2723 C CA . TRP C 2 20 ? 31.341 6.100 53.837 1.00 43.34 19 TRP C CA 1
ATOM 2724 C C . TRP C 2 20 ? 30.247 6.569 54.791 1.00 45.06 19 TRP C C 1
ATOM 2725 O O . TRP C 2 20 ? 29.090 6.152 54.663 1.00 46.32 19 TRP C O 1
ATOM 2736 N N . GLN C 2 21 ? 30.580 7.442 55.746 1.00 44.84 20 GLN C N 1
ATOM 2737 C CA . GLN C 2 21 ? 29.589 7.811 56.754 1.00 50.69 20 GLN C CA 1
ATOM 2738 C C . GLN C 2 21 ? 28.540 8.759 56.187 1.00 47.82 20 GLN C C 1
ATOM 2739 O O . GLN C 2 21 ? 27.369 8.692 56.574 1.00 43.53 20 GLN C O 1
ATOM 2745 N N . ALA C 2 22 ? 28.937 9.640 55.273 1.00 44.66 21 ALA C N 1
ATOM 2746 C CA . ALA C 2 22 ? 27.982 10.536 54.639 1.00 40.96 21 ALA C CA 1
ATOM 2747 C C . ALA C 2 22 ? 27.164 9.852 53.553 1.00 43.63 21 ALA C C 1
ATOM 2748 O O . ALA C 2 22 ? 26.150 10.412 53.117 1.00 41.83 21 ALA C O 1
ATOM 2750 N N . GLY C 2 23 ? 27.568 8.663 53.117 1.00 39.23 22 GLY C N 1
ATOM 2751 C CA . GLY C 2 23 ? 26.862 8.011 52.031 1.00 38.71 22 GLY C CA 1
ATOM 2752 C C . GLY C 2 23 ? 26.930 8.786 50.734 1.00 39.76 22 GLY C C 1
ATOM 2753 O O . GLY C 2 23 ? 25.916 8.919 50.036 1.00 37.70 22 GLY C O 1
ATOM 2754 N N . ARG C 2 24 ? 28.107 9.317 50.402 1.00 36.90 23 ARG C N 1
ATOM 2755 C CA . ARG C 2 24 ? 28.295 10.144 49.217 1.00 36.24 23 ARG C CA 1
ATOM 2756 C C . ARG C 2 24 ? 29.492 9.645 48.426 1.00 33.38 23 ARG C C 1
ATOM 2757 O O . ARG C 2 24 ? 30.555 9.388 48.998 1.00 35.46 23 ARG C O 1
ATOM 2765 N N . LEU C 2 25 ? 29.321 9.538 47.113 1.00 29.85 24 LEU C N 1
ATOM 2766 C CA . LEU C 2 25 ? 30.389 9.164 46.193 1.00 30.79 24 LEU C CA 1
ATOM 2767 C C . LEU C 2 25 ? 30.508 10.276 45.161 1.00 30.43 24 LEU C C 1
ATOM 2768 O O . LEU C 2 25 ? 29.550 10.546 44.429 1.00 29.32 24 LEU C O 1
ATOM 2773 N N . SER C 2 26 ? 31.661 10.943 45.126 1.00 22.05 25 SER C N 1
ATOM 2774 C CA . SER C 2 26 ? 31.876 12.081 44.246 1.00 28.71 25 SER C CA 1
ATOM 2775 C C . SER C 2 26 ? 33.009 11.792 43.270 1.00 30.05 25 SER C C 1
ATOM 2776 O O . SER C 2 26 ? 34.012 11.166 43.631 1.00 27.46 25 SER C O 1
ATOM 2787 N N . GLN C 2 28 ? 35.186 13.802 39.809 1.00 24.94 27 GLN C N 1
ATOM 2788 C CA . GLN C 2 28 ? 35.391 14.975 38.966 1.00 24.83 27 GLN C CA 1
ATOM 2789 C C . GLN C 2 28 ? 36.490 14.719 37.942 1.00 30.46 27 GLN C C 1
ATOM 2790 O O . GLN C 2 28 ? 37.500 14.081 38.254 1.00 35.53 27 GLN C O 1
ATOM 2796 N N . GLY C 2 29 ? 36.304 15.237 36.730 1.00 30.72 28 GLY C N 1
ATOM 2797 C CA . GLY C 2 29 ? 37.351 15.251 35.723 1.00 31.01 28 GLY C CA 1
ATOM 2798 C C . GLY C 2 29 ? 37.016 14.387 34.514 1.00 30.31 28 GLY C C 1
ATOM 2799 O O . GLY C 2 29 ? 35.928 13.822 34.383 1.00 29.94 28 GLY C O 1
ATOM 2800 N N . ASP C 2 30 ? 37.981 14.327 33.597 1.00 29.73 29 ASP C N 1
ATOM 2801 C CA . ASP C 2 30 ? 37.864 13.411 32.473 1.00 27.14 29 ASP C CA 1
ATOM 2802 C C . ASP C 2 30 ? 38.180 11.990 32.930 1.00 27.38 29 ASP C C 1
ATOM 2803 O O . ASP C 2 30 ? 38.720 11.763 34.017 1.00 25.89 29 ASP C O 1
ATOM 2808 N N . SER C 2 31 ? 37.811 11.024 32.091 1.00 22.75 30 SER C N 1
ATOM 2809 C CA . SER C 2 31 ? 38.083 9.619 32.394 1.00 25.39 30 SER C CA 1
ATOM 2810 C C . SER C 2 31 ? 38.313 8.897 31.067 1.00 23.41 30 SER C C 1
ATOM 2811 O O . SER C 2 31 ? 37.364 8.486 30.399 1.00 22.22 30 SER C O 1
ATOM 2814 N N . TYR C 2 32 ? 39.581 8.764 30.683 1.00 22.12 31 TYR C N 1
ATOM 2815 C CA . TYR C 2 32 ? 39.828 7.929 29.513 1.00 19.87 31 TYR C CA 1
ATOM 2816 C C . TYR C 2 32 ? 41.050 7.033 29.685 1.00 23.68 31 TYR C C 1
ATOM 2817 O O . TYR C 2 32 ? 41.916 6.991 28.803 1.00 21.13 31 TYR C O 1
ATOM 2826 N N . PRO C 2 33 ? 41.128 6.250 30.758 1.00 27.23 32 PRO C N 1
ATOM 2827 C CA . PRO C 2 33 ? 42.219 5.285 30.865 1.00 32.72 32 PRO C CA 1
ATOM 2828 C C . PRO C 2 33 ? 42.002 4.123 29.911 1.00 32.16 32 PRO C C 1
ATOM 2829 O O . PRO C 2 33 ? 40.892 3.860 29.440 1.00 31.89 32 PRO C O 1
ATOM 2833 N N . GLU C 2 34 ? 43.100 3.422 29.630 1.00 27.59 33 GLU C N 1
ATOM 2834 C CA . GLU C 2 34 ? 43.059 2.297 28.703 1.00 32.75 33 GLU C CA 1
ATOM 2835 C C . GLU C 2 34 ? 42.299 1.123 29.300 1.00 31.76 33 GLU C C 1
ATOM 2836 O O . GLU C 2 34 ? 41.544 0.445 28.597 1.00 39.61 33 GLU C O 1
ATOM 2842 N N . ASN C 2 35 ? 42.495 0.858 30.584 1.00 34.28 34 ASN C N 1
ATOM 2843 C CA . ASN C 2 35 ? 41.774 -0.195 31.290 1.00 40.24 34 ASN C CA 1
ATOM 2844 C C . ASN C 2 35 ? 41.042 0.475 32.444 1.00 39.87 34 ASN C C 1
ATOM 2845 O O . ASN C 2 35 ? 41.624 0.707 33.508 1.00 40.84 34 ASN C O 1
ATOM 2850 N N . SER C 2 36 ? 39.767 0.802 32.226 1.00 41.63 35 SER C N 1
ATOM 2851 C CA . SER C 2 36 ? 39.024 1.547 33.232 1.00 44.15 35 SER C CA 1
ATOM 2852 C C . SER C 2 36 ? 38.739 0.712 34.470 1.00 39.47 35 SER C C 1
ATOM 2853 O O . SER C 2 36 ? 38.467 1.279 35.533 1.00 40.53 35 SER C O 1
ATOM 2856 N N . TYR C 2 37 ? 38.796 -0.616 34.374 1.00 41.64 36 TYR C N 1
ATOM 2857 C CA . TYR C 2 37 ? 38.499 -1.428 35.549 1.00 48.43 36 TYR C CA 1
ATOM 2858 C C . TYR C 2 37 ? 39.673 -1.547 36.513 1.00 46.07 36 TYR C C 1
ATOM 2859 O O . TYR C 2 37 ? 39.448 -1.838 37.695 1.00 49.21 36 TYR C O 1
ATOM 2868 N N . GLU C 2 38 ? 40.900 -1.274 36.055 1.00 42.69 37 GLU C N 1
ATOM 2869 C CA . GLU C 2 38 ? 41.963 -0.926 36.992 1.00 45.29 37 GLU C CA 1
ATOM 2870 C C . GLU C 2 38 ? 41.666 0.306 37.821 1.00 43.55 37 GLU C C 1
ATOM 2871 O O . GLU C 2 38 ? 42.158 0.405 38.946 1.00 45.69 37 GLU C O 1
ATOM 2877 N N . LEU C 2 39 ? 40.862 1.218 37.313 1.00 37.91 38 LEU C N 1
ATOM 2878 C CA . LEU C 2 39 ? 40.459 2.358 38.120 1.00 38.55 38 LEU C CA 1
ATOM 2879 C C . LEU C 2 39 ? 39.139 2.127 38.853 1.00 35.20 38 LEU C C 1
ATOM 2880 O O . LEU C 2 39 ? 39.053 2.320 40.072 1.00 36.89 38 LEU C O 1
ATOM 2885 N N . PHE C 2 40 ? 38.104 1.719 38.117 1.00 32.45 39 PHE C N 1
ATOM 2886 C CA . PHE C 2 40 ? 36.755 1.622 38.653 1.00 30.04 39 PHE C CA 1
ATOM 2887 C C . PHE C 2 40 ? 36.481 0.328 39.403 1.00 31.99 39 PHE C C 1
ATOM 2888 O O . PHE C 2 40 ? 35.428 0.222 40.044 1.00 31.65 39 PHE C O 1
ATOM 2896 N N . GLY C 2 41 ? 37.382 -0.655 39.341 1.00 29.67 40 GLY C N 1
ATOM 2897 C CA . GLY C 2 41 ? 37.133 -1.899 40.050 1.00 31.48 40 GLY C CA 1
ATOM 2898 C C . GLY C 2 41 ? 36.919 -1.681 41.533 1.00 28.98 40 GLY C C 1
ATOM 2899 O O . GLY C 2 41 ? 35.961 -2.195 42.113 1.00 26.55 40 GLY C O 1
ATOM 2900 N N . GLN C 2 42 ? 37.750 -0.840 42.146 1.00 28.67 41 GLN C N 1
ATOM 2901 C CA . GLN C 2 42 ? 37.599 -0.574 43.571 1.00 33.80 41 GLN C CA 1
ATOM 2902 C C . GLN C 2 42 ? 36.394 0.316 43.861 1.00 32.02 41 GLN C C 1
ATOM 2903 O O . GLN C 2 42 ? 35.813 0.224 44.950 1.00 34.23 41 GLN C O 1
ATOM 2909 N N . VAL C 2 43 ? 36.011 1.186 42.920 1.00 32.00 42 VAL C N 1
ATOM 2910 C CA . VAL C 2 43 ? 34.813 2.005 43.110 1.00 28.78 42 VAL C CA 1
ATOM 2911 C C . VAL C 2 43 ? 33.567 1.128 43.080 1.00 30.58 42 VAL C C 1
ATOM 2912 O O . VAL C 2 43 ? 32.663 1.277 43.913 1.00 32.24 42 VAL C O 1
ATOM 2916 N N . ILE C 2 44 ? 33.504 0.193 42.128 1.00 32.50 43 ILE C N 1
ATOM 2917 C CA . ILE C 2 44 ? 32.382 -0.741 42.070 1.00 33.84 43 ILE C CA 1
ATOM 2918 C C . ILE C 2 44 ? 32.317 -1.573 43.346 1.00 34.75 43 ILE C C 1
ATOM 2919 O O . ILE C 2 44 ? 31.238 -1.780 43.915 1.00 31.23 43 ILE C O 1
ATOM 2924 N N . ASP C 2 45 ? 33.472 -2.052 43.823 1.00 37.63 44 ASP C N 1
ATOM 2925 C CA . ASP C 2 45 ? 33.496 -2.796 45.081 1.00 38.16 44 ASP C CA 1
ATOM 2926 C C . ASP C 2 45 ? 32.978 -1.942 46.230 1.00 35.04 44 ASP C C 1
ATOM 2927 O O . ASP C 2 45 ? 32.197 -2.414 47.066 1.00 35.71 44 ASP C O 1
ATOM 2932 N N . TRP C 2 46 ? 33.388 -0.671 46.270 1.00 33.40 45 TRP C N 1
ATOM 2933 C CA . TRP C 2 46 ? 32.944 0.227 47.330 1.00 30.91 45 TRP C CA 1
ATOM 2934 C C . TRP C 2 46 ? 31.432 0.427 47.281 1.00 31.24 45 TRP C C 1
ATOM 2935 O O . TRP C 2 46 ? 30.759 0.377 48.318 1.00 30.18 45 TRP C O 1
ATOM 2946 N N . VAL C 2 47 ? 30.876 0.605 46.079 1.00 32.63 46 VAL C N 1
ATOM 2947 C CA . VAL C 2 47 ? 29.431 0.773 45.940 1.00 32.64 46 VAL C CA 1
ATOM 2948 C C . VAL C 2 47 ? 28.709 -0.500 46.361 1.00 33.32 46 VAL C C 1
ATOM 2949 O O . VAL C 2 47 ? 27.730 -0.456 47.116 1.00 34.32 46 VAL C O 1
ATOM 2953 N N . GLU C 2 48 ? 29.195 -1.654 45.895 1.00 37.29 47 GLU C N 1
ATOM 2954 C CA . GLU C 2 48 ? 28.563 -2.921 46.246 1.00 43.20 47 GLU C CA 1
ATOM 2955 C C . GLU C 2 48 ? 28.560 -3.140 47.753 1.00 39.15 47 GLU C C 1
ATOM 2956 O O . GLU C 2 48 ? 27.554 -3.590 48.320 1.00 39.52 47 GLU C O 1
ATOM 2962 N N . ARG C 2 49 ? 29.663 -2.806 48.395 1.00 30.30 48 ARG C N 1
ATOM 2963 C CA . ARG C 2 49 ? 29.725 -2.964 49.825 1.00 37.08 48 ARG C CA 1
ATOM 2964 C C . ARG C 2 49 ? 28.712 -2.064 50.536 1.00 36.47 48 ARG C C 1
ATOM 2965 O O . ARG C 2 49 ? 27.982 -2.517 51.392 1.00 35.88 48 ARG C O 1
ATOM 2973 N N . PHE C 2 50 ? 28.647 -0.803 50.141 1.00 33.25 49 PHE C N 1
ATOM 2974 C CA . PHE C 2 50 ? 27.710 0.132 50.753 1.00 32.31 49 PHE C CA 1
ATOM 2975 C C . PHE C 2 50 ? 26.275 -0.353 50.592 1.00 32.31 49 PHE C C 1
ATOM 2976 O O . PHE C 2 50 ? 25.465 -0.242 51.519 1.00 34.35 49 PHE C O 1
ATOM 2984 N N . LEU C 2 51 ? 25.950 -0.901 49.423 1.00 36.77 50 LEU C N 1
ATOM 2985 C CA . LEU C 2 51 ? 24.597 -1.304 49.059 1.00 42.84 50 LEU C CA 1
ATOM 2986 C C . LEU C 2 51 ? 24.211 -2.705 49.527 1.00 49.74 50 LEU C C 1
ATOM 2987 O O . LEU C 2 51 ? 23.026 -3.052 49.455 1.00 54.22 50 LEU C O 1
ATOM 2992 N N . ALA C 2 52 ? 25.160 -3.517 50.005 1.00 47.21 51 ALA C N 1
ATOM 2993 C CA . ALA C 2 52 ? 24.834 -4.902 50.346 1.00 48.52 51 ALA C CA 1
ATOM 2994 C C . ALA C 2 52 ? 23.933 -4.998 51.572 1.00 56.55 51 ALA C C 1
ATOM 2995 O O . ALA C 2 52 ? 22.995 -5.804 51.590 1.00 61.46 51 ALA C O 1
ATOM 2997 N N . ASP C 2 53 ? 24.195 -4.206 52.610 1.00 62.58 52 ASP C N 1
ATOM 2998 C CA . ASP C 2 53 ? 23.299 -4.165 53.758 1.00 64.62 52 ASP C CA 1
ATOM 2999 C C . ASP C 2 53 ? 23.259 -2.755 54.330 1.00 65.97 52 ASP C C 1
ATOM 3000 O O . ASP C 2 53 ? 24.084 -1.895 54.011 1.00 68.21 52 ASP C O 1
ATOM 3005 N N . GLY C 2 54 ? 22.282 -2.545 55.202 1.00 63.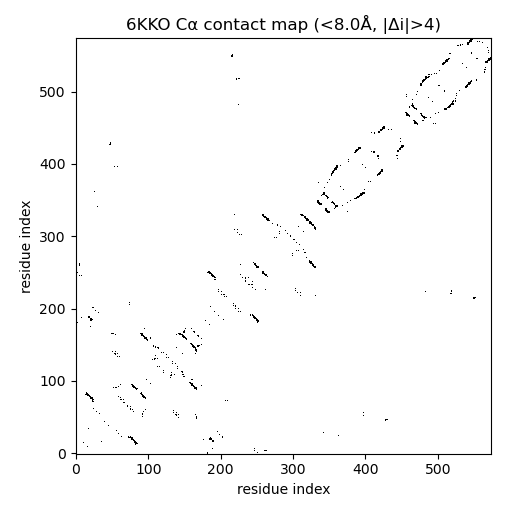22 53 GLY C N 1
ATOM 3006 C CA . GLY C 2 54 ? 21.943 -1.248 55.737 1.00 60.33 53 GLY C CA 1
ATOM 3007 C C . GLY C 2 54 ? 20.821 -0.608 54.947 1.00 57.42 53 GLY C C 1
ATOM 3008 O O . GLY C 2 54 ? 20.379 -1.099 53.905 1.00 57.47 53 GLY C O 1
ATOM 3009 N N . GLN C 2 55 ? 20.356 0.526 55.456 1.00 53.65 54 GLN C N 1
ATOM 3010 C CA . GLN C 2 55 ? 19.337 1.302 54.773 1.00 52.00 54 GLN C CA 1
ATOM 3011 C C . GLN C 2 55 ? 19.787 2.722 54.478 1.00 50.82 54 GLN C C 1
ATOM 3012 O O . GLN C 2 55 ? 18.987 3.514 53.969 1.00 52.81 54 GLN C O 1
ATOM 3014 N N . ARG C 2 56 ? 21.038 3.061 54.776 1.00 49.70 55 ARG C N 1
ATOM 3015 C CA . ARG C 2 56 ? 21.491 4.434 54.633 1.00 49.84 55 ARG C CA 1
ATOM 3016 C C . ARG C 2 56 ? 21.472 4.846 53.162 1.00 45.62 55 ARG C C 1
ATOM 3017 O O . ARG C 2 56 ? 21.847 4.055 52.289 1.00 43.24 55 ARG C O 1
ATOM 3025 N N . PRO C 2 57 ? 21.022 6.061 52.855 1.00 42.22 56 PRO C N 1
ATOM 3026 C CA . PRO C 2 57 ? 21.010 6.508 51.459 1.00 39.98 56 PRO C CA 1
ATOM 3027 C C . PRO C 2 57 ? 22.419 6.645 50.906 1.00 37.28 56 PRO C C 1
ATOM 3028 O O . PRO C 2 57 ? 23.373 6.944 51.629 1.00 35.89 56 PRO C O 1
ATOM 3032 N N . LEU C 2 58 ? 22.540 6.420 49.599 1.00 38.54 57 LEU C N 1
ATOM 3033 C CA . LEU C 2 58 ? 23.783 6.622 48.865 1.00 36.33 57 LEU C CA 1
ATOM 3034 C C . LEU C 2 58 ? 23.518 7.620 47.746 1.00 36.16 57 LEU C C 1
ATOM 3035 O O . LEU C 2 58 ? 22.644 7.388 46.905 1.00 35.99 57 LEU C O 1
ATOM 3040 N N . GLU C 2 59 ? 24.267 8.720 47.729 1.00 38.91 58 GLU C N 1
ATOM 3041 C CA . GLU C 2 59 ? 24.131 9.719 46.677 1.00 42.51 58 GLU C CA 1
ATOM 3042 C C . GLU C 2 59 ? 25.439 9.883 45.912 1.00 35.41 58 GLU C C 1
ATOM 3043 O O . GLU C 2 59 ? 26.520 9.955 46.506 1.00 33.43 58 GLU C O 1
ATOM 3049 N N . LEU C 2 60 ? 25.326 9.967 44.589 1.00 32.96 59 LEU C N 1
ATOM 3050 C CA . LEU C 2 60 ? 26.461 10.167 43.696 1.00 30.88 59 LEU C CA 1
ATOM 3051 C C . LEU C 2 60 ? 26.442 11.607 43.197 1.00 34.72 59 LEU C C 1
ATOM 3052 O O . LEU C 2 60 ? 25.437 12.064 42.641 1.00 37.08 59 LEU C O 1
ATOM 3057 N N . ASP C 2 61 ? 27.546 12.317 43.398 1.00 32.05 60 ASP C N 1
ATOM 3058 C CA . ASP C 2 61 ? 27.684 13.705 42.958 1.00 29.39 60 ASP C CA 1
ATOM 3059 C C . ASP C 2 61 ? 28.790 13.742 41.911 1.00 28.00 60 ASP C C 1
ATOM 3060 O O . ASP C 2 61 ? 29.978 13.665 42.245 1.00 23.91 60 ASP C O 1
ATOM 3065 N N . LEU C 2 62 ? 28.405 13.863 40.646 1.00 27.12 61 LEU C N 1
ATOM 3066 C CA . LEU C 2 62 ? 29.334 13.728 39.533 1.00 28.65 61 LEU C CA 1
ATOM 3067 C C . LEU C 2 62 ? 29.580 15.074 38.872 1.00 28.42 61 LEU C C 1
ATOM 3068 O O . LEU C 2 62 ? 28.633 15.803 38.558 1.00 22.31 61 LEU C O 1
ATOM 3073 N N . ARG C 2 63 ? 30.858 15.387 38.663 1.00 22.26 62 ARG C N 1
ATOM 3074 C CA . ARG C 2 63 ? 31.290 16.491 37.821 1.00 30.70 62 ARG C CA 1
ATOM 3075 C C . ARG C 2 63 ? 32.215 15.925 36.749 1.00 30.00 62 ARG C C 1
ATOM 3076 O O . ARG C 2 63 ? 33.301 16.453 36.500 1.00 28.00 62 ARG C O 1
ATOM 3084 N N . LEU C 2 64 ? 31.784 14.829 36.131 1.00 27.33 63 LEU C N 1
ATOM 3085 C CA . LEU C 2 64 ? 32.552 14.157 35.098 1.00 22.19 63 LEU C CA 1
ATOM 3086 C C . LEU C 2 64 ? 32.365 14.858 33.757 1.00 19.80 63 LEU C C 1
ATOM 3087 O O . LEU C 2 64 ? 31.328 15.475 33.494 1.00 21.54 63 LEU C O 1
ATOM 3092 N N . LEU C 2 65 ? 33.390 14.786 32.935 1.00 24.27 64 LEU C N 1
ATOM 3093 C CA . LEU C 2 65 ? 33.418 15.416 31.640 1.00 25.32 64 LEU C CA 1
ATOM 3094 C C . LEU C 2 65 ? 33.468 14.424 30.492 1.00 28.78 64 LEU C C 1
ATOM 3095 O O . LEU C 2 65 ? 32.485 13.810 30.194 1.00 34.89 64 LEU C O 1
ATOM 3100 N N . TYR C 2 66 ? 34.606 14.257 29.862 1.00 26.29 65 TYR C N 1
ATOM 3101 C CA . TYR C 2 66 ? 34.703 13.281 28.786 1.00 27.16 65 TYR C CA 1
ATOM 3102 C C . TYR C 2 66 ? 34.998 11.898 29.354 1.00 26.65 65 TYR C C 1
ATOM 3103 O O . TYR C 2 66 ? 35.987 11.709 30.072 1.00 22.29 65 TYR C O 1
ATOM 3112 N N . LEU C 2 67 ? 34.152 10.931 29.004 1.00 28.00 66 LEU C N 1
ATOM 3113 C CA . LEU C 2 67 ? 34.344 9.532 29.359 1.00 26.06 66 LEU C CA 1
ATOM 3114 C C . LEU C 2 67 ? 34.527 8.743 28.076 1.00 24.05 66 LEU C C 1
ATOM 3115 O O . LEU C 2 67 ? 33.742 8.905 27.133 1.00 24.22 66 LEU C O 1
ATOM 3120 N N . ASN C 2 68 ? 35.541 7.878 28.043 1.00 21.27 67 ASN C N 1
ATOM 3121 C CA . ASN C 2 68 ? 35.726 7.004 26.888 1.00 24.43 67 ASN C CA 1
ATOM 3122 C C . ASN C 2 68 ? 34.798 5.792 27.035 1.00 22.23 67 ASN C C 1
ATOM 3123 O O . ASN C 2 68 ? 34.065 5.698 28.016 1.00 24.55 67 ASN C O 1
ATOM 3139 N N . SER C 2 70 ? 35.242 2.576 27.604 1.00 24.54 69 SER C N 1
ATOM 3140 C CA . SER C 2 70 ? 35.500 1.700 28.744 1.00 29.35 69 SER C CA 1
ATOM 3141 C C . SER C 2 70 ? 34.961 2.296 30.041 1.00 25.77 69 SER C C 1
ATOM 3142 O O . SER C 2 70 ? 34.373 1.592 30.853 1.00 28.43 69 SER C O 1
ATOM 3145 N N . SER C 2 71 ? 35.162 3.602 30.231 1.00 26.80 70 SER C N 1
ATOM 3146 C CA . SER C 2 71 ? 34.628 4.255 31.421 1.00 25.86 70 SER C CA 1
ATOM 3147 C C . SER C 2 71 ? 33.105 4.271 31.413 1.00 20.80 70 SER C C 1
ATOM 3148 O O . SER C 2 71 ? 32.484 4.240 32.482 1.00 24.37 70 SER C O 1
ATOM 3151 N N . ILE C 2 72 ? 32.488 4.349 30.230 1.00 19.29 71 ILE C N 1
ATOM 3152 C CA . ILE C 2 72 ? 31.030 4.355 30.164 1.00 26.91 71 ILE C CA 1
ATOM 3153 C C . ILE C 2 72 ? 30.477 2.998 30.574 1.00 31.77 71 ILE C C 1
ATOM 3154 O O . ILE C 2 72 ? 29.453 2.910 31.266 1.00 31.00 71 ILE C O 1
ATOM 3159 N N . LYS C 2 73 ? 31.150 1.918 30.170 1.00 35.21 72 LYS C N 1
ATOM 3160 C CA . LYS C 2 73 ? 30.744 0.593 30.623 1.00 31.98 72 LYS C CA 1
ATOM 3161 C C . LYS C 2 73 ? 30.870 0.483 32.136 1.00 31.00 72 LYS C C 1
ATOM 3162 O O . LYS C 2 73 ? 29.929 0.067 32.822 1.00 31.34 72 LYS C O 1
ATOM 3168 N N . ALA C 2 74 ? 32.016 0.902 32.679 1.00 29.57 73 ALA C N 1
ATOM 3169 C CA . ALA C 2 74 ? 32.210 0.850 34.124 1.00 28.87 73 ALA C CA 1
ATOM 3170 C C . ALA C 2 74 ? 31.176 1.702 34.857 1.00 32.31 73 ALA C C 1
ATOM 3171 O O . ALA C 2 74 ? 30.693 1.316 35.927 1.00 29.15 73 ALA C O 1
ATOM 3189 N N . ASP C 2 77 ? 27.950 -0.106 35.009 1.00 27.51 76 ASP C N 1
ATOM 3190 C CA . ASP C 2 77 ? 27.993 -1.105 36.076 1.00 31.36 76 ASP C CA 1
ATOM 3191 C C . ASP C 2 77 ? 27.672 -0.488 37.430 1.00 31.86 76 ASP C C 1
ATOM 3192 O O . ASP C 2 77 ? 27.009 -1.117 38.263 1.00 32.98 76 ASP C O 1
ATOM 3197 N N . ILE C 2 78 ? 28.155 0.732 37.680 1.00 31.11 77 ILE C N 1
ATOM 3198 C CA . ILE C 2 78 ? 27.845 1.395 38.941 1.00 26.29 77 ILE C CA 1
ATOM 3199 C C . ILE C 2 78 ? 26.357 1.724 39.020 1.00 28.10 77 ILE C C 1
ATOM 3200 O O . ILE C 2 78 ? 25.706 1.474 40.042 1.00 33.64 77 ILE C O 1
ATOM 3205 N N . LEU C 2 79 ? 25.788 2.254 37.934 1.00 27.22 78 LEU C N 1
ATOM 3206 C CA . LEU C 2 79 ? 24.377 2.624 37.948 1.00 29.11 78 LEU C CA 1
ATOM 3207 C C . LEU C 2 79 ? 23.473 1.399 37.986 1.00 31.37 78 LEU C C 1
ATOM 3208 O O . LEU C 2 79 ? 22.344 1.485 38.482 1.00 40.03 78 LEU C O 1
ATOM 3213 N N . ASP C 2 80 ? 23.939 0.253 37.479 1.00 39.04 79 ASP C N 1
ATOM 3214 C CA . ASP C 2 80 ? 23.152 -0.968 37.632 1.00 38.97 79 ASP C CA 1
ATOM 3215 C C . ASP C 2 80 ? 23.067 -1.399 39.090 1.00 33.33 79 ASP C C 1
ATOM 3216 O O . ASP C 2 80 ? 22.049 -1.962 39.506 1.00 30.22 79 ASP C O 1
ATOM 3221 N N . LEU C 2 81 ? 24.098 -1.123 39.889 1.00 32.07 80 LEU C N 1
ATOM 3222 C CA . LEU C 2 81 ? 24.009 -1.462 41.306 1.00 34.70 80 LEU C CA 1
ATOM 3223 C C . LEU C 2 81 ? 23.076 -0.506 42.035 1.00 33.59 80 LEU C C 1
ATOM 3224 O O . LEU C 2 81 ? 22.337 -0.918 42.935 1.00 34.17 80 LEU C O 1
ATOM 3229 N N . LEU C 2 82 ? 23.104 0.777 41.664 1.00 31.95 81 LEU C N 1
ATOM 3230 C CA . LEU C 2 82 ? 22.172 1.740 42.241 1.00 33.68 81 LEU C CA 1
ATOM 3231 C C . LEU C 2 82 ? 20.731 1.350 41.940 1.00 35.31 81 LEU C C 1
ATOM 3232 O O . LEU C 2 82 ? 19.870 1.368 42.827 1.00 33.43 81 LEU C O 1
ATOM 3237 N N . GLU C 2 83 ? 20.454 1.009 40.680 1.00 31.17 82 GLU C N 1
ATOM 3238 C CA . GLU C 2 83 ? 19.097 0.673 40.271 1.00 37.05 82 GLU C CA 1
ATOM 3239 C C . GLU C 2 83 ? 18.603 -0.581 40.978 1.00 41.81 82 GLU C C 1
ATOM 3240 O O . GLU C 2 83 ? 17.442 -0.650 41.399 1.00 42.13 82 GLU C O 1
ATOM 3246 N N . GLU C 2 84 ? 19.476 -1.576 41.133 1.00 38.78 83 GLU C N 1
ATOM 3247 C CA . GLU C 2 84 ? 19.084 -2.798 41.821 1.00 42.45 83 GLU C CA 1
ATOM 3248 C C . GLU C 2 84 ? 18.707 -2.508 43.270 1.00 40.71 83 GLU C C 1
ATOM 3249 O O . GLU C 2 84 ? 17.668 -2.966 43.756 1.00 46.02 83 GLU C O 1
ATOM 3255 N N . ALA C 2 85 ? 19.528 -1.718 43.970 1.00 37.73 84 ALA C N 1
ATOM 3256 C CA . ALA C 2 85 ? 19.202 -1.357 45.347 1.00 39.86 84 ALA C CA 1
ATOM 3257 C C . ALA C 2 85 ? 17.937 -0.509 45.418 1.00 40.46 84 ALA C C 1
ATOM 3258 O O . ALA C 2 85 ? 17.161 -0.625 46.375 1.00 40.00 84 ALA C O 1
ATOM 3260 N N . HIS C 2 86 ? 17.700 0.327 44.401 1.00 36.63 85 HIS C N 1
ATOM 3261 C CA . HIS C 2 86 ? 16.515 1.178 44.389 1.00 34.12 85 HIS C CA 1
ATOM 3262 C C . HIS C 2 86 ? 15.248 0.359 44.167 1.00 37.41 85 HIS C C 1
ATOM 3263 O O . HIS C 2 86 ? 14.202 0.652 44.757 1.00 36.70 85 HIS C O 1
ATOM 3270 N N . GLN C 2 87 ? 15.315 -0.670 43.318 1.00 38.67 86 GLN C N 1
ATOM 3271 C CA . GLN C 2 87 ? 14.158 -1.543 43.145 1.00 43.93 86 GLN C CA 1
ATOM 3272 C C . GLN C 2 87 ? 13.848 -2.311 44.422 1.00 47.21 86 GLN C C 1
ATOM 3273 O O . GLN C 2 87 ? 12.693 -2.692 44.650 1.00 50.20 86 GLN C O 1
ATOM 3279 N N . GLY C 2 88 ? 14.850 -2.532 45.267 1.00 46.42 87 GLY C N 1
ATOM 3280 C CA . GLY C 2 88 ? 14.664 -3.186 46.542 1.00 52.45 87 GLY C CA 1
ATOM 3281 C C . GLY C 2 88 ? 14.261 -2.284 47.684 1.00 55.08 87 GLY C C 1
ATOM 3282 O O . GLY C 2 88 ? 14.136 -2.758 48.818 1.00 57.81 87 GLY C O 1
ATOM 3283 N N . GLY C 2 89 ? 14.064 -0.994 47.429 1.00 53.51 88 GLY C N 1
ATOM 3284 C CA . GLY C 2 89 ? 13.647 -0.061 48.453 1.00 52.53 88 GLY C CA 1
ATOM 3285 C C . GLY C 2 89 ? 14.744 0.774 49.076 1.00 52.68 88 GLY C C 1
ATOM 3286 O O . GLY C 2 89 ? 14.464 1.511 50.030 1.00 52.09 88 GLY C O 1
ATOM 3287 N N . ARG C 2 90 ? 15.975 0.681 48.581 1.00 48.75 89 ARG C N 1
ATOM 3288 C CA . ARG C 2 90 ? 17.058 1.495 49.120 1.00 44.85 89 ARG C CA 1
ATOM 3289 C C . ARG C 2 90 ? 17.001 2.887 48.500 1.00 39.38 89 ARG C C 1
ATOM 3290 O O . ARG C 2 90 ? 16.868 3.006 47.279 1.00 33.55 89 ARG C O 1
ATOM 3298 N N . PRO C 2 91 ? 17.044 3.951 49.302 1.00 42.20 90 PRO C N 1
ATOM 3299 C CA . PRO C 2 91 ? 17.099 5.308 48.731 1.00 43.42 90 PRO C CA 1
ATOM 3300 C C . PRO C 2 91 ? 18.478 5.590 48.150 1.00 39.64 90 PRO C C 1
ATOM 3301 O O . PRO C 2 91 ? 19.483 5.576 48.866 1.00 38.33 90 PRO C O 1
ATOM 3305 N N . VAL C 2 92 ? 18.523 5.836 46.840 1.00 34.61 91 VAL C N 1
ATOM 3306 C CA . VAL C 2 92 ? 19.741 6.251 46.159 1.00 36.07 91 VAL C CA 1
ATOM 3307 C C . VAL C 2 92 ? 19.417 7.489 45.337 1.00 32.66 91 VAL C C 1
ATOM 3308 O O . VAL C 2 92 ? 18.256 7.788 45.052 1.00 35.00 91 VAL C O 1
ATOM 3312 N N . SER C 2 93 ? 20.464 8.221 44.972 1.00 31.83 92 SER C N 1
ATOM 3313 C CA . SER C 2 93 ? 20.294 9.496 44.293 1.00 33.62 92 SER C CA 1
ATOM 3314 C C . SER C 2 93 ? 21.555 9.809 43.503 1.00 34.92 92 SER C C 1
ATOM 3315 O O . SER C 2 93 ? 22.650 9.368 43.860 1.00 33.87 92 SER C O 1
ATOM 3318 N N . LEU C 2 94 ? 21.389 10.564 42.419 1.00 33.91 93 LEU C N 1
ATOM 3319 C CA . LEU C 2 94 ? 22.520 10.973 41.603 1.00 32.27 93 LEU C CA 1
ATOM 3320 C C . LEU C 2 94 ? 22.310 12.400 41.124 1.00 30.00 93 LEU C C 1
ATOM 3321 O O . LEU C 2 94 ? 21.191 12.795 40.781 1.00 30.08 93 LEU C O 1
ATOM 3326 N N . ARG C 2 95 ? 23.400 13.166 41.122 1.00 25.01 94 ARG C N 1
ATOM 3327 C CA . ARG C 2 95 ? 23.426 14.534 40.618 1.00 29.46 94 ARG C CA 1
ATOM 3328 C C . ARG C 2 95 ? 24.626 14.660 39.695 1.00 28.31 94 ARG C C 1
ATOM 3329 O O . ARG C 2 95 ? 25.755 14.362 40.102 1.00 28.42 94 ARG C O 1
ATOM 3337 N N . TRP C 2 96 ? 24.389 15.086 38.458 1.00 23.73 95 TRP C N 1
ATOM 3338 C CA . TRP C 2 96 ? 25.463 15.296 37.495 1.00 22.35 95 TRP C CA 1
ATOM 3339 C C . TRP C 2 96 ? 25.502 16.781 37.154 1.00 31.40 95 TRP C C 1
ATOM 3340 O O . TRP C 2 96 ? 24.570 17.303 36.529 1.00 34.08 95 TRP C O 1
ATOM 3351 N N . HIS C 2 97 ? 26.564 17.464 37.590 1.00 27.40 96 HIS C N 1
ATOM 3352 C CA . HIS C 2 97 ? 26.773 18.876 37.295 1.00 24.94 96 HIS C CA 1
ATOM 3353 C C . HIS C 2 97 ? 27.557 19.020 35.998 1.00 26.42 96 HIS C C 1
ATOM 3354 O O . HIS C 2 97 ? 28.415 18.194 35.678 1.00 28.06 96 HIS C O 1
ATOM 3361 N N . TYR C 2 98 ? 27.259 20.080 35.251 1.00 28.94 97 TYR C N 1
ATOM 3362 C CA . TYR C 2 98 ? 27.965 20.300 33.996 1.00 33.61 97 TYR C CA 1
ATOM 3363 C C . TYR C 2 98 ? 27.906 21.773 33.615 1.00 33.34 97 TYR C C 1
ATOM 3364 O O . TYR C 2 98 ? 26.964 22.486 33.974 1.00 33.65 97 TYR C O 1
ATOM 3373 N N . ASP C 2 99 ? 28.925 22.204 32.873 1.00 30.08 98 ASP C N 1
ATOM 3374 C CA . ASP C 2 99 ? 28.973 23.541 32.293 1.00 32.45 98 ASP C CA 1
ATOM 3375 C C . ASP C 2 99 ? 27.890 23.680 31.233 1.00 33.84 98 ASP C C 1
ATOM 3376 O O . ASP C 2 99 ? 27.870 22.920 30.258 1.00 31.70 98 ASP C O 1
ATOM 3381 N N . ARG C 2 100 ? 27.025 24.687 31.393 1.00 31.74 99 ARG C N 1
ATOM 3382 C CA . ARG C 2 100 ? 25.885 24.840 30.493 1.00 36.64 99 ARG C CA 1
ATOM 3383 C C . ARG C 2 100 ? 26.319 24.985 29.038 1.00 38.15 99 ARG C C 1
ATOM 3384 O O . ARG C 2 100 ? 25.569 24.611 28.130 1.00 38.21 99 ARG C O 1
ATOM 3392 N N . ARG C 2 101 ? 27.526 25.496 28.793 1.00 41.20 100 ARG C N 1
ATOM 3393 C CA . ARG C 2 101 ? 27.983 25.726 27.428 1.00 44.74 100 ARG C CA 1
ATOM 3394 C C . ARG C 2 101 ? 28.439 24.454 26.718 1.00 43.77 100 ARG C C 1
ATOM 3395 O O . ARG C 2 101 ? 28.756 24.519 25.526 1.00 43.47 100 ARG C O 1
ATOM 3403 N N . ASN C 2 102 ? 28.470 23.307 27.396 1.00 41.62 101 ASN C N 1
ATOM 3404 C CA . ASN C 2 102 ? 28.876 22.043 26.779 1.00 40.08 101 ASN C CA 1
ATOM 3405 C C . ASN C 2 102 ? 27.755 21.023 26.966 1.00 39.29 101 ASN C C 1
ATOM 3406 O O . ASN C 2 102 ? 27.711 20.300 27.967 1.00 39.63 101 ASN C O 1
ATOM 3411 N N . GLU C 2 103 ? 26.871 20.941 25.971 1.00 31.33 102 GLU C N 1
ATOM 3412 C CA . GLU C 2 103 ? 25.696 20.088 26.065 1.00 38.73 102 GLU C CA 1
ATOM 3413 C C . GLU C 2 103 ? 26.026 18.602 25.937 1.00 35.09 102 GLU C C 1
ATOM 3414 O O . GLU C 2 103 ? 25.165 17.780 26.272 1.00 28.16 102 GLU C O 1
ATOM 3420 N N . ARG C 2 104 ? 27.254 18.229 25.521 1.00 33.83 103 ARG C N 1
ATOM 3421 C CA . ARG C 2 104 ? 27.569 16.807 25.378 1.00 33.60 103 ARG C CA 1
ATOM 3422 C C . ARG C 2 104 ? 27.591 16.101 26.711 1.00 31.58 103 ARG C C 1
ATOM 3423 O O . ARG C 2 104 ? 27.238 14.923 26.781 1.00 31.69 103 ARG C O 1
ATOM 3431 N N . VAL C 2 105 ? 27.991 16.797 27.773 1.00 29.30 104 VAL C N 1
ATOM 3432 C CA . VAL C 2 105 ? 27.997 16.173 29.090 1.00 28.27 104 VAL C CA 1
ATOM 3433 C C . VAL C 2 105 ? 26.573 15.949 29.584 1.00 31.53 104 VAL C C 1
ATOM 3434 O O . VAL C 2 105 ? 26.268 14.923 30.204 1.00 25.16 104 VAL C O 1
ATOM 3438 N N . ALA C 2 106 ? 25.681 16.911 29.323 1.00 26.10 105 ALA C N 1
ATOM 3439 C CA . ALA C 2 106 ? 24.281 16.737 29.693 1.00 26.22 105 ALA C CA 1
ATOM 3440 C C . ALA C 2 106 ? 23.636 15.632 28.872 1.00 27.55 105 ALA C C 1
ATOM 3441 O O . ALA C 2 106 ? 22.799 14.879 29.381 1.00 28.90 105 ALA C O 1
ATOM 3443 N N . GLU C 2 107 ? 24.012 15.526 27.597 1.00 31.06 106 GLU C N 1
ATOM 3444 C CA . GLU C 2 107 ? 23.469 14.476 26.741 1.00 31.99 106 GLU C CA 1
ATOM 3445 C C . GLU C 2 107 ? 23.942 13.095 27.188 1.00 29.45 106 GLU C C 1
ATOM 3446 O O . GLU C 2 107 ? 23.167 12.132 27.162 1.00 30.38 106 GLU C O 1
ATOM 3452 N N . LEU C 2 108 ? 25.205 12.982 27.614 1.00 23.42 107 LEU C N 1
ATOM 3453 C CA . LEU C 2 108 ? 25.703 11.709 28.128 1.00 27.11 107 LEU C CA 1
ATOM 3454 C C . LEU C 2 108 ? 25.008 11.335 29.432 1.00 25.30 107 LEU C C 1
ATOM 3455 O O . LEU C 2 108 ? 24.559 10.195 29.605 1.00 28.40 107 LEU C O 1
ATOM 3460 N N . ALA C 2 109 ? 24.906 12.296 30.355 1.00 21.75 108 ALA C N 1
ATOM 3461 C CA . ALA C 2 109 ? 24.211 12.076 31.618 1.00 26.03 108 ALA C CA 1
ATOM 3462 C C . ALA C 2 109 ? 22.761 11.682 31.392 1.00 29.44 108 ALA C C 1
ATOM 3463 O O . ALA C 2 109 ? 22.205 10.886 32.159 1.00 23.29 108 ALA C O 1
ATOM 3465 N N . GLU C 2 110 ? 22.133 12.236 30.351 1.00 36.81 109 GLU C N 1
ATOM 3466 C CA . GLU C 2 110 ? 20.746 11.899 30.058 1.00 37.52 109 GLU C CA 1
ATOM 3467 C C . GLU C 2 110 ? 20.623 10.473 29.542 1.00 35.77 109 GLU C C 1
ATOM 3468 O O . GLU C 2 110 ? 19.657 9.776 29.864 1.00 32.23 109 GLU C O 1
ATOM 3474 N N . GLU C 2 111 ? 21.592 10.014 28.743 1.00 37.04 110 GLU C N 1
ATOM 3475 C CA . GLU C 2 111 ? 21.526 8.641 28.256 1.00 39.97 110 GLU C CA 1
ATOM 3476 C C . GLU C 2 111 ? 21.655 7.647 29.403 1.00 37.39 110 GLU C C 1
ATOM 3477 O O . GLU C 2 111 ? 20.941 6.637 29.440 1.00 31.67 110 GLU C O 1
ATOM 3483 N N . PHE C 2 112 ? 22.527 7.939 30.374 1.00 32.12 111 PHE C N 1
ATOM 3484 C CA . PHE C 2 112 ? 22.582 7.119 31.580 1.00 28.70 111 PHE C CA 1
ATOM 3485 C C . PHE C 2 112 ? 21.249 7.144 32.319 1.00 33.61 111 PHE C C 1
ATOM 3486 O O . PHE C 2 112 ? 20.793 6.114 32.830 1.00 37.77 111 PHE C O 1
ATOM 3494 N N . ARG C 2 113 ? 20.594 8.305 32.365 1.00 31.71 112 ARG C N 1
ATOM 3495 C CA . ARG C 2 113 ? 19.419 8.432 33.214 1.00 34.99 112 ARG C CA 1
ATOM 3496 C C . ARG C 2 113 ? 18.207 7.728 32.613 1.00 37.99 112 ARG C C 1
ATOM 3497 O O . ARG C 2 113 ? 17.277 7.383 33.351 1.00 43.80 112 ARG C O 1
ATOM 3505 N N . GLU C 2 114 ? 18.221 7.443 31.308 1.00 40.06 113 GLU C N 1
ATOM 3506 C CA . GLU C 2 114 ? 17.103 6.715 30.722 1.00 46.09 113 GLU C CA 1
ATOM 3507 C C . GLU C 2 114 ? 17.077 5.253 31.144 1.00 45.69 113 GLU C C 1
ATOM 3508 O O . GLU C 2 114 ? 16.034 4.610 31.015 1.00 48.38 113 GLU C O 1
ATOM 3514 N N . ASP C 2 115 ? 18.189 4.716 31.649 1.00 43.90 114 ASP C N 1
ATOM 3515 C CA . ASP C 2 115 ? 18.235 3.352 32.158 1.00 49.49 114 ASP C CA 1
ATOM 3516 C C . ASP C 2 115 ? 18.133 3.302 33.677 1.00 49.51 114 ASP C C 1
ATOM 3517 O O . ASP C 2 115 ? 18.467 2.278 34.284 1.00 54.44 114 ASP C O 1
ATOM 3522 N N . CYS C 2 116 ? 17.693 4.390 34.299 1.00 39.95 115 CYS C N 1
ATOM 3523 C CA . CYS C 2 116 ? 17.588 4.497 35.744 1.00 40.63 115 CYS C CA 1
ATOM 3524 C C . CYS C 2 116 ? 16.188 4.952 36.102 1.00 38.46 115 CYS C C 1
ATOM 3525 O O . CYS C 2 116 ? 15.591 5.769 35.394 1.00 39.22 115 CYS C O 1
ATOM 3528 N N . SER C 2 117 ? 15.673 4.442 37.215 1.00 36.60 116 SER C N 1
ATOM 3529 C CA . SER C 2 117 ? 14.369 4.866 37.705 1.00 39.00 116 SER C CA 1
ATOM 3530 C C . SER C 2 117 ? 14.452 5.522 39.077 1.00 39.24 116 SER C C 1
ATOM 3531 O O . SER C 2 117 ? 13.408 5.771 39.693 1.00 38.79 116 SER C O 1
ATOM 3534 N N . PHE C 2 118 ? 15.668 5.809 39.571 1.00 33.51 117 PHE C N 1
ATOM 3535 C CA . PHE C 2 118 ? 15.905 6.489 40.837 1.00 32.57 117 PHE C CA 1
ATOM 3536 C C . PHE C 2 118 ? 16.112 7.980 40.607 1.00 33.17 117 PHE C C 1
ATOM 3537 O O . PHE C 2 118 ? 16.343 8.412 39.474 1.00 34.24 117 PHE C O 1
ATOM 3545 N N . PRO C 2 119 ? 16.009 8.808 41.652 1.00 36.85 118 PRO C N 1
ATOM 3546 C CA . PRO C 2 119 ? 16.188 10.259 41.458 1.00 37.54 118 PRO C CA 1
ATOM 3547 C C . PRO C 2 119 ? 17.549 10.572 40.852 1.00 35.83 118 PRO C C 1
ATOM 3548 O O . PRO C 2 119 ? 18.595 10.174 41.373 1.00 38.39 118 PRO C O 1
ATOM 3552 N N . PHE C 2 120 ? 17.520 11.277 39.726 1.00 32.10 119 PHE C N 1
ATOM 3553 C CA . PHE C 2 120 ? 18.693 11.510 38.889 1.00 35.72 119 PHE C CA 1
ATOM 3554 C C . PHE C 2 120 ? 18.576 12.936 38.364 1.00 38.18 119 PHE C C 1
ATOM 3555 O O . PHE C 2 120 ? 17.727 13.216 37.513 1.00 38.18 119 PHE C O 1
ATOM 3563 N N . ALA C 2 121 ? 19.423 13.833 38.862 1.00 34.23 120 ALA C N 1
ATOM 3564 C CA . ALA C 2 121 ? 19.364 15.244 38.512 1.00 25.70 120 ALA C CA 1
ATOM 3565 C C . ALA C 2 121 ? 20.552 15.633 37.641 1.00 32.47 120 ALA C C 1
ATOM 3566 O O . ALA C 2 121 ? 21.680 15.178 37.864 1.00 31.79 120 ALA C O 1
ATOM 3568 N N . ILE C 2 122 ? 20.291 16.476 36.646 1.00 32.86 121 ILE C N 1
ATOM 3569 C CA . ILE C 2 122 ? 21.318 17.048 35.781 1.00 33.81 121 ILE C CA 1
ATOM 3570 C C . ILE C 2 122 ? 21.237 18.561 35.938 1.00 31.53 121 ILE C C 1
ATOM 3571 O O . ILE C 2 122 ? 20.185 19.159 35.667 1.00 26.37 121 ILE C O 1
ATOM 3576 N N . GLN C 2 123 ? 22.331 19.175 36.397 1.00 30.85 122 GLN C N 1
ATOM 3577 C CA . GLN C 2 123 ? 22.336 20.575 36.808 1.00 32.91 122 GLN C CA 1
ATOM 3578 C C . GLN C 2 123 ? 23.359 21.364 35.997 1.00 31.28 122 GLN C C 1
ATOM 3579 O O . GLN C 2 123 ? 24.562 21.081 36.060 1.00 25.69 122 GLN C O 1
ATOM 3585 N N . ALA C 2 124 ? 22.886 22.378 35.274 1.00 32.61 123 ALA C N 1
ATOM 3586 C CA . ALA C 2 124 ? 23.757 23.244 34.493 1.00 35.02 123 ALA C CA 1
ATOM 3587 C C . ALA C 2 124 ? 24.302 24.368 35.364 1.00 37.54 123 ALA C C 1
ATOM 3588 O O . ALA C 2 124 ? 23.605 24.889 36.241 1.00 38.94 123 ALA C O 1
ATOM 3590 N N . HIS C 2 125 ? 25.554 24.740 35.114 1.00 37.42 124 HIS C N 1
ATOM 3591 C CA . HIS C 2 125 ? 26.211 25.815 35.842 1.00 37.22 124 HIS C CA 1
ATOM 3592 C C . HIS C 2 125 ? 26.742 26.841 34.855 1.00 38.86 124 HIS C C 1
ATOM 3593 O O . HIS C 2 125 ? 27.208 26.488 33.768 1.00 34.44 124 HIS C O 1
ATOM 3600 N N . ASP C 2 126 ? 26.681 28.109 35.247 1.00 44.73 125 ASP C N 1
ATOM 3601 C CA . ASP C 2 126 ? 27.225 29.198 34.442 1.00 51.40 125 ASP C CA 1
ATOM 3602 C C . ASP C 2 126 ? 28.637 29.473 34.942 1.00 55.45 125 ASP C C 1
ATOM 3603 O O . ASP C 2 126 ? 28.828 30.088 35.994 1.00 58.85 125 ASP C O 1
ATOM 3608 N N . GLU C 2 127 ? 29.629 29.003 34.192 1.00 56.63 126 GLU C N 1
ATOM 3609 C CA . GLU C 2 127 ? 31.023 29.100 34.610 1.00 62.37 126 GLU C CA 1
ATOM 3610 C C . GLU C 2 127 ? 31.590 30.489 34.344 1.00 65.03 126 GLU C C 1
ATOM 3611 O O . GLU C 2 127 ? 31.151 31.183 33.428 1.00 66.05 126 GLU C O 1
ATOM 3617 N N . SER D 2 1 ? 68.375 18.049 57.276 1.00 52.44 0 SER D N 1
ATOM 3618 C CA . SER D 2 1 ? 67.902 18.464 55.965 1.00 54.26 0 SER D CA 1
ATOM 3619 C C . SER D 2 1 ? 68.043 19.971 55.770 1.00 50.59 0 SER D C 1
ATOM 3620 O O . SER D 2 1 ? 67.898 20.469 54.653 1.00 55.72 0 SER D O 1
ATOM 3631 N N . SER D 2 3 ? 70.612 22.199 55.944 1.00 35.10 2 SER D N 1
ATOM 3632 C CA . SER D 2 3 ? 71.688 22.596 55.048 1.00 36.96 2 SER D CA 1
ATOM 3633 C C . SER D 2 3 ? 71.853 21.643 53.871 1.00 39.58 2 SER D C 1
ATOM 3634 O O . SER D 2 3 ? 72.704 21.882 53.008 1.00 36.46 2 SER D O 1
ATOM 3637 N N . ASP D 2 4 ? 71.048 20.585 53.804 1.00 39.79 3 ASP D N 1
ATOM 3638 C CA . ASP D 2 4 ? 71.188 19.584 52.762 1.00 44.24 3 ASP D CA 1
ATOM 3639 C C . ASP D 2 4 ? 70.401 19.991 51.519 1.00 46.06 3 ASP D C 1
ATOM 3640 O O . ASP D 2 4 ? 69.734 21.027 51.478 1.00 49.11 3 ASP D O 1
ATOM 3645 N N . LEU D 2 5 ? 70.473 19.151 50.491 1.00 44.76 4 LEU D N 1
ATOM 3646 C CA . LEU D 2 5 ? 69.775 19.406 49.238 1.00 41.52 4 LEU D CA 1
ATOM 3647 C C . LEU D 2 5 ? 69.343 18.066 48.668 1.00 42.41 4 LEU D C 1
ATOM 3648 O O . LEU D 2 5 ? 70.194 17.238 48.332 1.00 46.45 4 LEU D O 1
ATOM 3653 N N . HIS D 2 6 ? 68.044 17.863 48.583 1.00 40.62 5 HIS D N 1
ATOM 3654 C CA . HIS D 2 6 ? 67.479 16.668 48.013 1.00 42.04 5 HIS D CA 1
ATOM 3655 C C . HIS D 2 6 ? 66.524 17.059 46.908 1.00 48.57 5 HIS D C 1
ATOM 3656 O O . HIS D 2 6 ? 65.552 17.743 47.097 1.00 55.91 5 HIS D O 1
ATOM 3663 N N . ILE D 2 7 ? 66.823 16.601 45.736 1.00 44.13 6 ILE D N 1
ATOM 3664 C CA . ILE D 2 7 ? 65.983 16.855 44.575 1.00 43.22 6 ILE D CA 1
ATOM 3665 C C . ILE D 2 7 ? 65.672 15.511 43.924 1.00 38.51 6 ILE D C 1
ATOM 3666 O O . ILE D 2 7 ? 66.588 14.815 43.481 1.00 36.11 6 ILE D O 1
ATOM 3671 N N . PRO D 2 8 ? 64.410 15.091 43.855 1.00 37.31 7 PRO D N 1
ATOM 3672 C CA . PRO D 2 8 ? 64.097 13.829 43.179 1.00 30.71 7 PRO D CA 1
ATOM 3673 C C . PRO D 2 8 ? 64.307 13.940 41.678 1.00 26.53 7 PRO D C 1
ATOM 3674 O O . PRO D 2 8 ? 64.184 15.014 41.081 1.00 29.45 7 PRO D O 1
ATOM 3678 N N . GLY D 2 9 ? 64.639 12.812 41.066 1.00 32.59 8 GLY D N 1
ATOM 3679 C CA . GLY D 2 9 ? 64.854 12.802 39.640 1.00 32.30 8 GLY D CA 1
ATOM 3680 C C . GLY D 2 9 ? 63.560 12.655 38.868 1.00 33.45 8 GLY D C 1
ATOM 3681 O O . GLY D 2 9 ? 62.542 12.196 39.385 1.00 34.45 8 GLY D O 1
ATOM 3682 N N . THR D 2 10 ? 63.605 13.081 37.609 1.00 30.71 9 THR D N 1
ATOM 3683 C CA . THR D 2 10 ? 62.499 12.866 36.690 1.00 34.08 9 THR D CA 1
ATOM 3684 C C . THR D 2 10 ? 63.015 12.226 35.408 1.00 38.60 9 THR D C 1
ATOM 3685 O O . THR D 2 10 ? 64.183 11.830 35.327 1.00 35.26 9 THR D O 1
ATOM 3689 N N . GLN D 2 11 ? 62.148 12.142 34.399 1.00 37.29 10 GLN D N 1
ATOM 3690 C CA . GLN D 2 11 ? 62.531 11.540 33.127 1.00 41.39 10 GLN D CA 1
ATOM 3691 C C . GLN D 2 11 ? 63.640 12.337 32.447 1.00 37.68 10 GLN D C 1
ATOM 3692 O O . GLN D 2 11 ? 64.528 11.762 31.808 1.00 33.88 10 GLN D O 1
ATOM 3698 N N . SER D 2 12 ? 63.617 13.663 32.588 1.00 35.36 11 SER D N 1
ATOM 3699 C CA . SER D 2 12 ? 64.568 14.527 31.905 1.00 30.35 11 SER D CA 1
ATOM 3700 C C . SER D 2 12 ? 65.479 15.310 32.842 1.00 28.06 11 SER D C 1
ATOM 3701 O O . SER D 2 12 ? 66.245 16.153 32.364 1.00 26.14 11 SER D O 1
ATOM 3704 N N . THR D 2 13 ? 65.397 15.097 34.154 1.00 29.05 12 THR D N 1
ATOM 3705 C CA . THR D 2 13 ? 66.259 15.819 35.076 1.00 31.88 12 THR D CA 1
ATOM 3706 C C . THR D 2 13 ? 66.844 14.839 36.082 1.00 28.92 12 THR D C 1
ATOM 3707 O O . THR D 2 13 ? 66.156 13.907 36.514 1.00 26.17 12 THR D O 1
ATOM 3711 N N . PRO D 2 14 ? 68.095 15.032 36.487 1.00 29.36 13 PRO D N 1
ATOM 3712 C CA . PRO D 2 14 ? 68.741 14.066 37.377 1.00 24.74 13 PRO D CA 1
ATOM 3713 C C . PRO D 2 14 ? 68.299 14.238 38.823 1.00 26.90 13 PRO D C 1
ATOM 3714 O O . PRO D 2 14 ? 67.860 15.305 39.247 1.00 32.70 13 PRO D O 1
ATOM 3718 N N . ALA D 2 15 ? 68.449 13.156 39.583 1.00 29.00 14 ALA D N 1
ATOM 3719 C CA . ALA D 2 15 ? 68.287 13.208 41.028 1.00 29.00 14 ALA D CA 1
ATOM 3720 C C . ALA D 2 15 ? 69.565 13.739 41.668 1.00 29.50 14 ALA D C 1
ATOM 3721 O O . ALA D 2 15 ? 70.674 13.392 41.246 1.00 24.63 14 ALA D O 1
ATOM 3723 N N . ILE D 2 16 ? 69.411 14.584 42.688 1.00 27.34 15 ILE D N 1
ATOM 3724 C CA . ILE D 2 16 ? 70.535 15.306 43.278 1.00 34.13 15 ILE D CA 1
ATOM 3725 C C . ILE D 2 16 ? 70.451 15.215 44.795 1.00 33.06 15 ILE D C 1
ATOM 3726 O O . ILE D 2 16 ? 69.390 15.462 45.382 1.00 32.04 15 ILE D O 1
ATOM 3731 N N . GLN D 2 17 ? 71.573 14.924 45.415 1.00 28.92 16 GLN D N 1
ATOM 3732 C CA . GLN D 2 17 ? 71.677 14.910 46.841 1.00 28.59 16 GLN D CA 1
ATOM 3733 C C . GLN D 2 17 ? 72.876 15.727 47.269 1.00 32.77 16 GLN D C 1
ATOM 3734 O O . GLN D 2 17 ? 74.001 15.411 46.938 1.00 31.90 16 GLN D O 1
ATOM 3740 N N . GLY D 2 18 ? 72.621 16.767 48.023 1.00 28.64 17 GLY D N 1
ATOM 3741 C CA . GLY D 2 18 ? 73.685 17.541 48.619 1.00 29.76 17 GLY D CA 1
ATOM 3742 C C . GLY D 2 18 ? 73.782 17.305 50.113 1.00 33.37 17 GLY D C 1
ATOM 3743 O O . GLY D 2 18 ? 72.942 17.787 50.877 1.00 33.40 17 GLY D O 1
ATOM 3744 N N . ASP D 2 19 ? 74.796 16.554 50.541 1.00 32.22 18 ASP D N 1
ATOM 3745 C CA . ASP D 2 19 ? 75.015 16.255 51.957 1.00 31.91 18 ASP D CA 1
ATOM 3746 C C . ASP D 2 19 ? 76.001 17.283 52.494 1.00 34.49 18 ASP D C 1
ATOM 3747 O O . ASP D 2 19 ? 77.207 17.181 52.265 1.00 30.88 18 ASP D O 1
ATOM 3752 N N . TRP D 2 20 ? 75.484 18.267 53.232 1.00 36.77 19 TRP D N 1
ATOM 3753 C CA . TRP D 2 20 ? 76.331 19.348 53.729 1.00 44.06 19 TRP D CA 1
ATOM 3754 C C . TRP D 2 20 ? 77.379 18.832 54.711 1.00 50.83 19 TRP D C 1
ATOM 3755 O O . TRP D 2 20 ? 78.544 19.246 54.661 1.00 50.02 19 TRP D O 1
ATOM 3766 N N . GLN D 2 21 ? 76.987 17.934 55.619 1.00 52.29 20 GLN D N 1
ATOM 3767 C CA . GLN D 2 21 ? 77.918 17.507 56.657 1.00 55.08 20 GLN D CA 1
ATOM 3768 C C . GLN D 2 21 ? 78.988 16.581 56.096 1.00 48.30 20 GLN D C 1
ATOM 3769 O O . GLN D 2 21 ? 80.154 16.655 56.501 1.00 47.31 20 GLN D O 1
ATOM 3775 N N . ALA D 2 22 ? 78.623 15.722 55.143 1.00 45.05 21 ALA D N 1
ATOM 3776 C CA . ALA D 2 22 ? 79.602 14.839 54.522 1.00 43.58 21 ALA D CA 1
ATOM 3777 C C . ALA D 2 22 ? 80.458 15.546 53.480 1.00 45.58 21 ALA D C 1
ATOM 3778 O O . ALA D 2 22 ? 81.493 15.000 53.082 1.00 42.91 21 ALA D O 1
ATOM 3780 N N . GLY D 2 23 ? 80.068 16.741 53.048 1.00 42.55 22 GLY D N 1
ATOM 3781 C CA . GLY D 2 23 ? 80.805 17.401 51.986 1.00 40.02 22 GLY D CA 1
ATOM 3782 C C . GLY D 2 23 ? 80.756 16.636 50.684 1.00 36.14 22 GLY D C 1
ATOM 3783 O O . GLY D 2 23 ? 81.784 16.501 50.007 1.00 35.34 22 GLY D O 1
ATOM 3784 N N . ARG D 2 24 ? 79.586 16.111 50.326 1.00 30.89 23 ARG D N 1
ATOM 3785 C CA . ARG D 2 24 ? 79.402 15.300 49.128 1.00 32.33 23 ARG D CA 1
ATOM 3786 C C . ARG D 2 24 ? 78.203 15.791 48.334 1.00 29.66 23 ARG D C 1
ATOM 3787 O O . ARG D 2 24 ? 77.143 16.066 48.900 1.00 28.23 23 ARG D O 1
ATOM 3795 N N . LEU D 2 25 ? 78.378 15.884 47.020 1.00 32.34 24 LEU D N 1
ATOM 3796 C CA . LEU D 2 25 ? 77.324 16.254 46.085 1.00 30.53 24 LEU D CA 1
ATOM 3797 C C . LEU D 2 25 ? 77.190 15.146 45.049 1.00 31.56 24 LEU D C 1
ATOM 3798 O O . LEU D 2 25 ? 78.142 14.867 44.312 1.00 32.65 24 LEU D O 1
ATOM 3803 N N . SER D 2 26 ? 76.020 14.506 44.999 1.00 22.70 25 SER D N 1
ATOM 3804 C CA . SER D 2 26 ? 75.785 13.380 44.108 1.00 26.42 25 SER D CA 1
ATOM 3805 C C . SER D 2 26 ? 74.679 13.700 43.107 1.00 25.61 25 SER D C 1
ATOM 3806 O O . SER D 2 26 ? 73.741 14.442 43.413 1.00 28.64 25 SER D O 1
ATOM 3817 N N . GLN D 2 28 ? 72.501 11.592 39.693 1.00 35.25 27 GLN D N 1
ATOM 3818 C CA . GLN D 2 28 ? 72.286 10.414 38.855 1.00 29.12 27 GLN D CA 1
ATOM 3819 C C . GLN D 2 28 ? 71.203 10.684 37.818 1.00 31.34 27 GLN D C 1
ATOM 3820 O O . GLN D 2 28 ? 70.195 11.330 38.122 1.00 32.00 27 GLN D O 1
ATOM 3826 N N . GLY D 2 29 ? 71.400 10.174 36.601 1.00 32.15 28 GLY D N 1
ATOM 3827 C CA . GLY D 2 29 ? 70.360 10.178 35.585 1.00 32.51 28 GLY D CA 1
ATOM 3828 C C . GLY D 2 29 ? 70.696 11.065 34.393 1.00 35.48 28 GLY D C 1
ATOM 3829 O O . GLY D 2 29 ? 71.775 11.655 34.288 1.00 34.49 28 GLY D O 1
ATOM 3830 N N . ASP D 2 30 ? 69.733 11.136 33.473 1.00 31.59 29 ASP D N 1
ATOM 3831 C CA . ASP D 2 30 ? 69.843 12.044 32.341 1.00 28.96 29 ASP D CA 1
ATOM 3832 C C . ASP D 2 30 ? 69.536 13.477 32.772 1.00 30.23 29 ASP D C 1
ATOM 3833 O O . ASP D 2 30 ? 68.946 13.728 33.828 1.00 30.79 29 ASP D O 1
ATOM 3838 N N . SER D 2 31 ? 69.929 14.428 31.923 1.00 24.44 30 SER D N 1
ATOM 3839 C CA . SER D 2 31 ? 69.657 15.834 32.216 1.00 26.84 30 SER D CA 1
ATOM 3840 C C . SER D 2 31 ? 69.421 16.549 30.885 1.00 27.86 30 SER D C 1
ATOM 3841 O O . SER D 2 31 ? 70.363 16.976 30.217 1.00 26.95 30 SER D O 1
ATOM 3844 N N . TYR D 2 32 ? 68.152 16.668 30.504 1.00 29.77 31 TYR D N 1
ATOM 3845 C CA . TYR D 2 32 ? 67.879 17.504 29.340 1.00 29.55 31 TYR D CA 1
ATOM 3846 C C . TYR D 2 32 ? 66.643 18.375 29.532 1.00 28.05 31 TYR D C 1
ATOM 3847 O O . TYR D 2 32 ? 65.790 18.428 28.639 1.00 24.67 31 TYR D O 1
ATOM 3856 N N . PRO D 2 33 ? 66.549 19.142 30.619 1.00 32.46 32 PRO D N 1
ATOM 3857 C CA . PRO D 2 33 ? 65.437 20.085 30.739 1.00 32.49 32 PRO D CA 1
ATOM 3858 C C . PRO D 2 33 ? 65.641 21.240 29.775 1.00 35.22 32 PRO D C 1
ATOM 3859 O O . PRO D 2 33 ? 66.751 21.507 29.301 1.00 37.76 32 PRO D O 1
ATOM 3863 N N . GLU D 2 34 ? 64.546 21.936 29.482 1.00 35.04 33 GLU D N 1
ATOM 3864 C CA . GLU D 2 34 ? 64.627 23.022 28.512 1.00 35.14 33 GLU D CA 1
ATOM 3865 C C . GLU D 2 34 ? 65.402 24.214 29.064 1.00 29.76 33 GLU D C 1
ATOM 3866 O O . GLU D 2 34 ? 66.166 24.852 28.334 1.00 32.38 33 GLU D O 1
ATOM 3872 N N . ASN D 2 35 ? 65.211 24.542 30.335 1.00 26.92 34 ASN D N 1
ATOM 3873 C CA . ASN D 2 35 ? 65.958 25.611 30.995 1.00 35.71 34 ASN D CA 1
ATOM 3874 C C . ASN D 2 35 ? 66.664 24.979 32.190 1.00 34.75 34 ASN D C 1
ATOM 3875 O O . ASN D 2 35 ? 66.064 24.817 33.254 1.00 32.92 34 ASN D O 1
ATOM 3877 N N . SER D 2 36 ? 67.939 24.615 32.015 1.00 39.05 35 SER D N 1
ATOM 3878 C CA . SER D 2 36 ? 68.636 23.847 33.044 1.00 46.59 35 SER D CA 1
ATOM 3879 C C . SER D 2 36 ? 68.927 24.657 34.302 1.00 43.96 35 SER D C 1
ATOM 3880 O O . SER D 2 36 ? 69.166 24.068 35.359 1.00 44.94 35 SER D O 1
ATOM 3883 N N . TYR D 2 37 ? 68.906 25.983 34.225 1.00 43.69 36 TYR D N 1
ATOM 3884 C CA . TYR D 2 37 ? 69.212 26.770 35.410 1.00 47.97 36 TYR D CA 1
ATOM 3885 C C . TYR D 2 37 ? 68.034 26.870 36.374 1.00 46.28 36 TYR D C 1
ATOM 3886 O O . TYR D 2 37 ? 68.230 27.248 37.533 1.00 44.97 36 TYR D O 1
ATOM 3895 N N . GLU D 2 38 ? 66.823 26.519 35.935 1.00 45.57 37 GLU D N 1
ATOM 3896 C CA . GLU D 2 38 ? 65.742 26.330 36.894 1.00 46.31 37 GLU D CA 1
ATOM 3897 C C . GLU D 2 38 ? 66.053 25.166 37.825 1.00 41.47 37 GLU D C 1
ATOM 3898 O O . GLU D 2 38 ? 65.645 25.163 38.992 1.00 42.07 37 GLU D O 1
ATOM 3904 N N . LEU D 2 39 ? 66.811 24.187 37.339 1.00 37.98 38 LEU D N 1
ATOM 3905 C CA . LEU D 2 39 ? 67.224 23.034 38.129 1.00 40.22 38 LEU D CA 1
ATOM 3906 C C . LEU D 2 39 ? 68.560 23.266 38.821 1.00 36.13 38 LEU D C 1
ATOM 3907 O O . LEU D 2 39 ? 68.680 23.073 40.037 1.00 39.33 38 LEU D O 1
ATOM 3912 N N . PHE D 2 40 ? 69.575 23.677 38.065 1.00 33.37 39 PHE D N 1
ATOM 3913 C CA . PHE D 2 40 ? 70.918 23.780 38.608 1.00 33.95 39 PHE D CA 1
ATOM 3914 C C . PHE D 2 40 ? 71.154 25.073 39.369 1.00 36.32 39 PHE D C 1
ATOM 3915 O O . PHE D 2 40 ? 72.206 25.205 40.006 1.00 39.02 39 PHE D O 1
ATOM 3923 N N . GLY D 2 41 ? 70.221 26.028 39.309 1.00 29.44 40 GLY D N 1
ATOM 3924 C CA . GLY D 2 41 ? 70.431 27.281 40.014 1.00 32.35 40 GLY D CA 1
ATOM 3925 C C . GLY D 2 41 ? 70.656 27.076 41.497 1.00 30.42 40 GLY D C 1
ATOM 3926 O O . GLY D 2 41 ? 71.578 27.646 42.078 1.00 25.17 40 GLY D O 1
ATOM 3927 N N . GLN D 2 42 ? 69.859 26.208 42.116 1.00 34.07 41 GLN D N 1
ATOM 3928 C CA . GLN D 2 42 ? 70.037 25.947 43.536 1.00 39.48 41 GLN D CA 1
ATOM 3929 C C . GLN D 2 42 ? 71.263 25.087 43.810 1.00 35.38 41 GLN D C 1
ATOM 3930 O O . GLN D 2 42 ? 71.872 25.214 44.877 1.00 44.39 41 GLN D O 1
ATOM 3936 N N . VAL D 2 43 ? 71.646 24.224 42.865 1.00 33.46 42 VAL D N 1
ATOM 3937 C CA . VAL D 2 43 ? 72.845 23.411 43.048 1.00 26.83 42 VAL D CA 1
ATOM 3938 C C . VAL D 2 43 ? 74.090 24.285 43.022 1.00 28.71 42 VAL D C 1
ATOM 3939 O O . VAL D 2 43 ? 74.986 24.140 43.863 1.00 29.60 42 VAL D O 1
ATOM 3943 N N . ILE D 2 44 ? 74.158 25.216 42.069 1.00 30.63 43 ILE D N 1
ATOM 3944 C CA . ILE D 2 44 ? 75.286 26.141 42.003 1.00 32.87 43 ILE D CA 1
ATOM 3945 C C . ILE D 2 44 ? 75.371 26.970 43.279 1.00 33.80 43 ILE D C 1
ATOM 3946 O O . ILE D 2 44 ? 76.454 27.142 43.855 1.00 31.41 43 ILE D O 1
ATOM 3951 N N . ASP D 2 45 ? 74.229 27.482 43.750 1.00 37.54 44 ASP D N 1
ATOM 3952 C CA . ASP D 2 45 ? 74.208 28.230 45.006 1.00 39.04 44 ASP D CA 1
ATOM 3953 C C . ASP D 2 45 ? 74.673 27.365 46.170 1.00 36.01 44 ASP D C 1
ATOM 3954 O O . ASP D 2 45 ? 75.406 27.836 47.050 1.00 34.45 44 ASP D O 1
ATOM 3959 N N . TRP D 2 46 ? 74.248 26.099 46.194 1.00 34.06 45 TRP D N 1
ATOM 3960 C CA . TRP D 2 46 ? 74.670 25.194 47.257 1.00 31.35 45 TRP D CA 1
ATOM 3961 C C . TRP D 2 46 ? 76.182 24.992 47.228 1.00 30.38 45 TRP D C 1
ATOM 3962 O O . TRP D 2 46 ? 76.841 25.031 48.277 1.00 29.22 45 TRP D O 1
ATOM 3973 N N . VAL D 2 47 ? 76.755 24.815 46.033 1.00 27.60 46 VAL D N 1
ATOM 3974 C CA . VAL D 2 47 ? 78.205 24.658 45.923 1.00 25.44 46 VAL D CA 1
ATOM 3975 C C . VAL D 2 47 ? 78.909 25.942 46.343 1.00 26.86 46 VAL D C 1
ATOM 3976 O O . VAL D 2 47 ? 79.859 25.915 47.135 1.00 27.45 46 VAL D O 1
ATOM 3980 N N . GLU D 2 48 ? 78.438 27.090 45.840 1.00 33.48 47 GLU D N 1
ATOM 3981 C CA . GLU D 2 48 ? 79.070 28.365 46.185 1.00 39.21 47 GLU D CA 1
ATOM 3982 C C . GLU D 2 48 ? 79.033 28.617 47.684 1.00 34.94 47 GLU D C 1
ATOM 3983 O O . GLU D 2 48 ? 80.013 29.099 48.263 1.00 35.14 47 GLU D O 1
ATOM 3989 N N . ARG D 2 49 ? 77.913 28.296 48.334 1.00 31.47 48 ARG D N 1
ATOM 3990 C CA . ARG D 2 49 ? 77.849 28.448 49.782 1.00 34.16 48 ARG D CA 1
ATOM 3991 C C . ARG D 2 49 ? 78.821 27.504 50.477 1.00 32.24 48 ARG D C 1
ATOM 3992 O O . ARG D 2 49 ? 79.511 27.905 51.424 1.00 35.04 48 ARG D O 1
ATOM 4000 N N . PHE D 2 50 ? 78.906 26.252 50.010 1.00 28.47 49 PHE D N 1
ATOM 4001 C CA . PHE D 2 50 ? 79.848 25.310 50.607 1.00 32.18 49 PHE D CA 1
ATOM 4002 C C . PHE D 2 50 ? 81.288 25.782 50.442 1.00 32.83 49 PHE D C 1
ATOM 4003 O O . PHE D 2 50 ? 82.095 25.661 51.371 1.00 35.22 49 PHE D O 1
ATOM 4011 N N . LEU D 2 51 ? 81.628 26.343 49.276 1.00 34.61 50 LEU D N 1
ATOM 4012 C CA . LEU D 2 51 ? 83.024 26.669 49.002 1.00 40.25 50 LEU D CA 1
ATOM 4013 C C . LEU D 2 51 ? 83.458 27.988 49.622 1.00 47.08 50 LEU D C 1
ATOM 4014 O O . LEU D 2 51 ? 84.662 28.207 49.796 1.00 50.18 50 LEU D O 1
ATOM 4019 N N . ALA D 2 52 ? 82.517 28.865 49.967 1.00 45.47 51 ALA D N 1
ATOM 4020 C CA . ALA D 2 52 ? 82.869 30.093 50.664 1.00 49.20 51 ALA D CA 1
ATOM 4021 C C . ALA D 2 52 ? 83.164 29.849 52.137 1.00 60.87 51 ALA D C 1
ATOM 4022 O O . ALA D 2 52 ? 83.694 30.743 52.809 1.00 64.49 51 ALA D O 1
ATOM 4024 N N . ASP D 2 53 ? 82.838 28.661 52.640 1.00 73.70 52 ASP D N 1
ATOM 4025 C CA . ASP D 2 53 ? 82.752 28.373 54.064 1.00 75.88 52 ASP D CA 1
ATOM 4026 C C . ASP D 2 53 ? 83.685 27.228 54.423 1.00 73.28 52 ASP D C 1
ATOM 4027 O O . ASP D 2 53 ? 83.617 26.157 53.813 1.00 80.15 52 ASP D O 1
ATOM 4032 N N . GLY D 2 54 ? 84.556 27.456 55.400 1.00 66.95 53 GLY D N 1
ATOM 4033 C CA . GLY D 2 54 ? 85.363 26.378 55.925 1.00 63.45 53 GLY D CA 1
ATOM 4034 C C . GLY D 2 54 ? 86.429 25.913 54.948 1.00 57.09 53 GLY D C 1
ATOM 4035 O O . GLY D 2 54 ? 86.628 26.463 53.866 1.00 58.21 53 GLY D O 1
ATOM 4036 N N . GLN D 2 55 ? 87.148 24.876 55.374 1.00 53.25 54 GLN D N 1
ATOM 4037 C CA . GLN D 2 55 ? 88.159 24.229 54.547 1.00 54.86 54 GLN D CA 1
ATOM 4038 C C . GLN D 2 55 ? 87.807 22.779 54.249 1.00 51.96 54 GLN D C 1
ATOM 4039 O O . GLN D 2 55 ? 88.639 22.054 53.690 1.00 52.70 54 GLN D O 1
ATOM 4045 N N . ARG D 2 56 ? 86.602 22.344 54.606 1.00 49.29 55 ARG D N 1
ATOM 4046 C CA . ARG D 2 56 ? 86.234 20.944 54.460 1.00 49.56 55 ARG D CA 1
ATOM 4047 C C . ARG D 2 56 ? 86.227 20.545 52.986 1.00 44.96 55 ARG D C 1
ATOM 4048 O O . ARG D 2 56 ? 85.780 21.322 52.130 1.00 42.25 55 ARG D O 1
ATOM 4056 N N . PRO D 2 57 ? 86.712 19.348 52.655 1.00 41.18 56 PRO D N 1
ATOM 4057 C CA . PRO D 2 57 ? 86.716 18.915 51.254 1.00 41.12 56 PRO D CA 1
ATOM 4058 C C . PRO D 2 57 ? 85.302 18.785 50.705 1.00 38.32 56 PRO D C 1
ATOM 4059 O O . PRO D 2 57 ? 84.348 18.509 51.436 1.00 37.59 56 PRO D O 1
ATOM 4063 N N . LEU D 2 58 ? 85.177 19.003 49.398 1.00 36.83 57 LEU D N 1
ATOM 4064 C CA . LEU D 2 58 ? 83.928 18.800 48.673 1.00 35.07 57 LEU D CA 1
ATOM 4065 C C . LEU D 2 58 ? 84.177 17.788 47.567 1.00 35.66 57 LEU D C 1
ATOM 4066 O O . LEU D 2 58 ? 85.060 17.991 46.727 1.00 34.55 57 LEU D O 1
ATOM 4071 N N . GLU D 2 59 ? 83.400 16.706 47.563 1.00 38.84 58 GLU D N 1
ATOM 4072 C CA . GLU D 2 59 ? 83.503 15.679 46.537 1.00 40.63 58 GLU D CA 1
ATOM 4073 C C . GLU D 2 59 ? 82.196 15.556 45.770 1.00 33.82 58 GLU D C 1
ATOM 4074 O O . GLU D 2 59 ? 81.107 15.562 46.358 1.00 29.71 58 GLU D O 1
ATOM 4080 N N . LEU D 2 60 ? 82.317 15.435 44.452 1.00 34.69 59 LEU D N 1
ATOM 4081 C CA . LEU D 2 60 ? 81.189 15.239 43.552 1.00 30.62 59 LEU D CA 1
ATOM 4082 C C . LEU D 2 60 ? 81.206 13.796 43.062 1.00 33.62 59 LEU D C 1
ATOM 4083 O O . LEU D 2 60 ? 82.217 13.327 42.529 1.00 31.57 59 LEU D O 1
ATOM 4088 N N . ASP D 2 61 ? 80.097 13.090 43.266 1.00 34.37 60 ASP D N 1
ATOM 4089 C CA . ASP D 2 61 ? 79.953 11.704 42.831 1.00 31.67 60 ASP D CA 1
ATOM 4090 C C . ASP D 2 61 ? 78.846 11.645 41.790 1.00 28.27 60 ASP D C 1
ATOM 4091 O O . ASP D 2 61 ? 77.660 11.694 42.133 1.00 31.14 60 ASP D O 1
ATOM 4096 N N . LEU D 2 62 ? 79.231 11.504 40.528 1.00 29.11 61 LEU D N 1
ATOM 4097 C CA . LEU D 2 62 ? 78.314 11.664 39.415 1.00 30.64 61 LEU D CA 1
ATOM 4098 C C . LEU D 2 62 ? 78.037 10.320 38.754 1.00 30.25 61 LEU D C 1
ATOM 4099 O O . LEU D 2 62 ? 78.963 9.553 38.455 1.00 22.05 61 LEU D O 1
ATOM 4104 N N . ARG D 2 63 ? 76.767 10.108 38.480 1.00 26.23 62 ARG D N 1
ATOM 4105 C CA . ARG D 2 63 ? 76.276 8.989 37.755 1.00 29.34 62 ARG D CA 1
ATOM 4106 C C . ARG D 2 63 ? 75.347 9.492 36.664 1.00 28.98 62 ARG D C 1
ATOM 4107 O O . ARG D 2 63 ? 74.327 8.964 36.405 1.00 25.80 62 ARG D O 1
ATOM 4115 N N . LEU D 2 64 ? 75.767 10.587 36.061 1.00 31.03 63 LEU D N 1
ATOM 4116 C CA . LEU D 2 64 ? 75.098 11.260 34.978 1.00 28.47 63 LEU D CA 1
ATOM 4117 C C . LEU D 2 64 ? 75.261 10.528 33.645 1.00 28.63 63 LEU D C 1
ATOM 4118 O O . LEU D 2 64 ? 76.257 9.904 33.416 1.00 28.63 63 LEU D O 1
ATOM 4123 N N . LEU D 2 65 ? 74.256 10.626 32.791 1.00 26.51 64 LEU D N 1
ATOM 4124 C CA . LEU D 2 65 ? 74.228 9.980 31.486 1.00 26.66 64 LEU D CA 1
ATOM 4125 C C . LEU D 2 65 ? 74.184 10.871 30.252 1.00 29.24 64 LEU D C 1
ATOM 4126 O O . LEU D 2 65 ? 75.197 11.221 29.750 1.00 29.21 64 LEU D O 1
ATOM 4131 N N . TYR D 2 66 ? 73.010 11.223 29.786 1.00 27.51 65 TYR D N 1
ATOM 4132 C CA . TYR D 2 66 ? 72.893 12.133 28.691 1.00 30.83 65 TYR D CA 1
ATOM 4133 C C . TYR D 2 66 ? 72.633 13.552 29.248 1.00 27.90 65 TYR D C 1
ATOM 4134 O O . TYR D 2 66 ? 71.763 13.768 30.038 1.00 25.69 65 TYR D O 1
ATOM 4143 N N . LEU D 2 67 ? 73.419 14.492 28.770 1.00 29.54 66 LEU D N 1
ATOM 4144 C CA . LEU D 2 67 ? 73.292 15.881 29.144 1.00 29.35 66 LEU D CA 1
ATOM 4145 C C . LEU D 2 67 ? 73.147 16.671 27.894 1.00 27.58 66 LEU D C 1
ATOM 4146 O O . LEU D 2 67 ? 73.907 16.502 27.001 1.00 25.62 66 LEU D O 1
ATOM 4151 N N . ASN D 2 68 ? 72.168 17.555 27.849 1.00 25.89 67 ASN D N 1
ATOM 4152 C CA . ASN D 2 68 ? 71.991 18.436 26.705 1.00 25.02 67 ASN D CA 1
ATOM 4153 C C . ASN D 2 68 ? 72.919 19.647 26.867 1.00 26.16 67 ASN D C 1
ATOM 4154 O O . ASN D 2 68 ? 73.632 19.753 27.868 1.00 23.65 67 ASN D O 1
ATOM 4170 N N . SER D 2 70 ? 72.453 22.835 27.450 1.00 24.48 69 SER D N 1
ATOM 4171 C CA . SER D 2 70 ? 72.178 23.698 28.598 1.00 28.59 69 SER D CA 1
ATOM 4172 C C . SER D 2 70 ? 72.707 23.099 29.894 1.00 25.34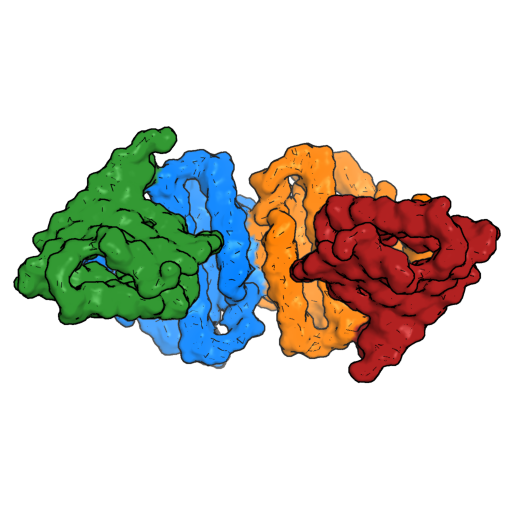 69 SER D C 1
ATOM 4173 O O . SER D 2 70 ? 7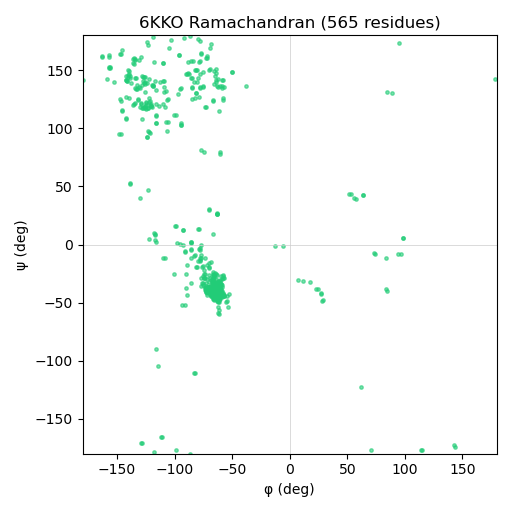3.275 23.800 30.729 1.00 26.65 69 SER D O 1
ATOM 4176 N N . SER D 2 71 ? 72.518 21.789 30.061 1.00 23.96 70 SER D N 1
ATOM 4177 C CA . SER D 2 71 ? 73.037 21.121 31.249 1.00 25.05 70 SER D CA 1
ATOM 4178 C C . SER D 2 71 ? 74.559 21.110 31.259 1.00 24.97 70 SER D C 1
ATOM 4179 O O . SER D 2 71 ? 75.173 21.151 32.334 1.00 23.91 70 SER D O 1
ATOM 4182 N N . ILE D 2 72 ? 75.184 21.033 30.081 1.00 23.32 71 ILE D N 1
ATOM 4183 C CA . ILE D 2 72 ? 76.640 21.018 30.016 1.00 25.58 71 ILE D CA 1
ATOM 4184 C C . ILE D 2 72 ? 77.206 22.371 30.427 1.00 28.70 71 ILE D C 1
ATOM 4185 O O . ILE D 2 72 ? 78.220 22.445 31.132 1.00 28.21 71 ILE D O 1
ATOM 4190 N N . LYS D 2 73 ? 76.543 23.459 30.023 1.00 29.35 72 LYS D N 1
ATOM 4191 C CA . LYS D 2 73 ? 76.964 24.788 30.452 1.00 30.34 72 LYS D CA 1
ATOM 4192 C C . LYS D 2 73 ? 76.856 24.928 31.965 1.00 29.33 72 LYS D C 1
ATOM 4193 O O . LYS D 2 73 ? 77.816 25.322 32.634 1.00 29.86 72 LYS D O 1
ATOM 4199 N N . ALA D 2 74 ? 75.702 24.561 32.530 1.00 29.86 73 ALA D N 1
ATOM 4200 C CA . ALA D 2 74 ? 75.525 24.662 33.975 1.00 29.72 73 ALA D CA 1
ATOM 4201 C C . ALA D 2 74 ? 76.536 23.797 34.721 1.00 32.39 73 ALA D C 1
ATOM 4202 O O . ALA D 2 74 ? 77.040 24.194 35.779 1.00 29.59 73 ALA D O 1
ATOM 4220 N N . ASP D 2 77 ? 79.733 25.538 34.852 1.00 30.77 76 ASP D N 1
ATOM 4221 C CA . ASP D 2 77 ? 79.709 26.561 35.897 1.00 33.85 76 ASP D CA 1
ATOM 4222 C C . ASP D 2 77 ? 80.046 25.959 37.254 1.00 32.84 76 ASP D C 1
ATOM 4223 O O . ASP D 2 77 ? 80.771 26.566 38.052 1.00 37.68 76 ASP D O 1
ATOM 4228 N N . ILE D 2 78 ? 79.531 24.758 37.532 1.00 30.72 77 ILE D N 1
ATOM 4229 C CA . ILE D 2 78 ? 79.842 24.087 38.790 1.00 24.39 77 ILE D CA 1
ATOM 4230 C C . ILE D 2 78 ? 81.319 23.714 38.852 1.00 26.68 77 ILE D C 1
ATOM 4231 O O . ILE D 2 78 ? 81.971 23.891 39.887 1.00 30.32 77 ILE D O 1
ATOM 4236 N N . LEU D 2 79 ? 81.876 23.202 37.750 1.00 26.32 78 LEU D N 1
ATOM 4237 C CA . LEU D 2 79 ? 83.278 22.790 37.757 1.00 26.75 78 LEU D CA 1
ATOM 4238 C C . LEU D 2 79 ? 84.223 23.980 37.846 1.00 30.99 78 LEU D C 1
ATOM 4239 O O . LEU D 2 79 ? 85.326 23.852 38.393 1.00 37.31 78 LEU D O 1
ATOM 4244 N N . ASP D 2 80 ? 83.812 25.143 37.329 1.00 32.88 79 ASP D N 1
ATOM 4245 C CA . ASP D 2 80 ? 84.626 26.346 37.489 1.00 38.04 79 ASP D CA 1
ATOM 4246 C C . ASP D 2 80 ? 84.673 26.803 38.941 1.00 35.04 79 ASP D C 1
ATOM 4247 O O . ASP D 2 80 ? 85.671 27.397 39.365 1.00 31.92 79 ASP D O 1
ATOM 4252 N N . LEU D 2 81 ? 83.622 26.540 39.723 1.00 32.65 80 LEU D N 1
ATOM 4253 C CA . LEU D 2 81 ? 83.692 26.890 41.140 1.00 35.04 80 LEU D CA 1
ATOM 4254 C C . LEU D 2 81 ? 84.620 25.944 41.885 1.00 38.08 80 LEU D C 1
ATOM 4255 O O . LEU D 2 81 ? 85.381 26.371 42.760 1.00 36.50 80 LEU D O 1
ATOM 4260 N N . LEU D 2 82 ? 84.577 24.657 41.541 1.00 35.17 81 LEU D N 1
ATOM 4261 C CA . LEU D 2 82 ? 85.510 23.703 42.124 1.00 37.39 81 LEU D CA 1
ATOM 4262 C C . LEU D 2 82 ? 86.946 24.078 41.778 1.00 35.77 81 LEU D C 1
ATOM 4263 O O . LEU D 2 82 ? 87.828 24.080 42.644 1.00 30.13 81 LEU D O 1
ATOM 4268 N N . GLU D 2 83 ? 87.196 24.387 40.503 1.00 36.54 82 GLU D N 1
ATOM 4269 C CA . GLU D 2 83 ? 88.543 24.726 40.067 1.00 38.79 82 GLU D CA 1
ATOM 4270 C C . GLU D 2 83 ? 89.024 26.007 40.729 1.00 42.52 82 GLU D C 1
ATOM 4271 O O . GLU D 2 83 ? 90.194 26.115 41.113 1.00 41.96 82 GLU D O 1
ATOM 4277 N N . GLU D 2 84 ? 88.130 26.989 40.872 1.00 38.48 83 GLU D N 1
ATOM 4278 C CA . GLU D 2 84 ? 88.488 28.228 41.549 1.00 41.32 83 GLU D CA 1
ATOM 4279 C C . GLU D 2 84 ? 88.887 27.958 42.995 1.00 38.69 83 GLU D C 1
ATOM 4280 O O . GLU D 2 84 ? 89.929 28.430 43.463 1.00 35.85 83 GLU D O 1
ATOM 4286 N N . ALA D 2 85 ? 88.079 27.167 43.709 1.00 38.28 84 ALA D N 1
ATOM 4287 C CA . ALA D 2 85 ? 88.406 26.818 45.087 1.00 37.95 84 ALA D CA 1
ATOM 4288 C C . ALA D 2 85 ? 89.667 25.969 45.168 1.00 35.59 84 ALA D C 1
ATOM 4289 O O . ALA D 2 85 ? 90.433 26.086 46.131 1.00 34.56 84 ALA D O 1
ATOM 4291 N N . HIS D 2 86 ? 89.909 25.121 44.167 1.00 35.57 85 HIS D N 1
ATOM 4292 C CA . HIS D 2 86 ? 91.084 24.260 44.206 1.00 34.88 85 HIS D CA 1
ATOM 4293 C C . HIS D 2 86 ? 92.367 25.059 44.004 1.00 38.00 85 HIS D C 1
ATOM 4294 O O . HIS D 2 86 ? 93.388 24.768 44.637 1.00 37.72 85 HIS D O 1
ATOM 4301 N N . GLN D 2 87 ? 92.337 26.080 43.139 1.00 40.81 86 GLN D N 1
ATOM 4302 C CA . GLN D 2 87 ? 93.510 26.934 42.970 1.00 46.33 86 GLN D CA 1
ATOM 4303 C C . GLN D 2 87 ? 93.841 27.715 44.235 1.00 47.14 86 GLN D C 1
ATOM 4304 O O . GLN D 2 87 ? 95.001 28.102 44.424 1.00 48.82 86 GLN D O 1
ATOM 4310 N N . GLY D 2 88 ? 92.860 27.952 45.100 1.00 45.93 87 GLY D N 1
ATOM 4311 C CA . GLY D 2 88 ? 93.091 28.610 46.366 1.00 54.99 87 GLY D CA 1
ATOM 4312 C C . GLY D 2 88 ? 93.523 27.705 47.497 1.00 58.47 87 GLY D C 1
ATOM 4313 O O . GLY D 2 88 ? 93.699 28.178 48.625 1.00 59.99 87 GLY D O 1
ATOM 4314 N N . GLY D 2 89 ? 93.702 26.414 47.234 1.00 64.84 88 GLY D N 1
ATOM 4315 C CA . GLY D 2 89 ? 94.133 25.473 48.244 1.00 63.24 88 GLY D CA 1
ATOM 4316 C C . GLY D 2 89 ? 93.037 24.650 48.884 1.00 64.35 88 GLY D C 1
ATOM 4317 O O . GLY D 2 89 ? 93.324 23.899 49.822 1.00 68.99 88 GLY D O 1
ATOM 4318 N N . ARG D 2 90 ? 91.798 24.763 48.410 1.00 58.25 89 ARG D N 1
ATOM 4319 C CA . ARG D 2 90 ? 90.695 23.980 48.959 1.00 54.64 89 ARG D CA 1
ATOM 4320 C C . ARG D 2 90 ? 90.695 22.582 48.348 1.00 47.08 89 ARG D C 1
ATOM 4321 O O . ARG D 2 90 ? 90.796 22.449 47.125 1.00 44.07 89 ARG D O 1
ATOM 4329 N N . PRO D 2 91 ? 90.608 21.527 49.158 1.00 47.80 90 PRO D N 1
ATOM 4330 C CA . PRO D 2 91 ? 90.528 20.164 48.607 1.00 46.55 90 PRO D CA 1
ATOM 4331 C C . PRO D 2 91 ? 89.164 19.902 47.983 1.00 43.31 90 PRO D C 1
ATOM 4332 O O . PRO D 2 91 ? 88.134 19.961 48.658 1.00 39.24 90 PRO D O 1
ATOM 4336 N N . VAL D 2 92 ? 89.162 19.634 46.678 1.00 39.83 91 VAL D N 1
ATOM 4337 C CA . VAL D 2 92 ? 87.965 19.214 45.967 1.00 36.38 91 VAL D CA 1
ATOM 4338 C C . VAL D 2 92 ? 88.305 17.978 45.147 1.00 33.76 91 VAL D C 1
ATOM 4339 O O . VAL D 2 92 ? 89.464 17.714 44.826 1.00 33.59 91 VAL D O 1
ATOM 4343 N N . SER D 2 93 ? 87.268 17.227 44.797 1.00 35.39 92 SER D N 1
ATOM 4344 C CA . SER D 2 93 ? 87.443 15.950 44.124 1.00 34.83 92 SER D CA 1
ATOM 4345 C C . SER D 2 93 ? 86.162 15.626 43.372 1.00 35.18 92 SER D C 1
ATOM 4346 O O . SER D 2 93 ? 85.076 16.046 43.771 1.00 30.52 92 SER D O 1
ATOM 4349 N N . LEU D 2 94 ? 86.299 14.873 42.285 1.00 38.18 93 LEU D N 1
ATOM 4350 C CA . LEU D 2 94 ? 85.142 14.460 41.504 1.00 36.36 93 LEU D CA 1
ATOM 4351 C C . LEU D 2 94 ? 85.337 13.033 41.019 1.00 30.46 93 LEU D C 1
ATOM 4352 O O . LEU D 2 94 ? 86.443 12.643 40.642 1.00 29.22 93 LEU D O 1
ATOM 4357 N N . ARG D 2 95 ? 84.252 12.260 41.041 1.00 26.47 94 ARG D N 1
ATOM 4358 C CA . ARG D 2 95 ? 84.236 10.891 40.535 1.00 31.12 94 ARG D CA 1
ATOM 4359 C C . ARG D 2 95 ? 83.029 10.726 39.628 1.00 30.44 94 ARG D C 1
ATOM 4360 O O . ARG D 2 95 ? 81.899 10.994 40.049 1.00 32.08 94 ARG D O 1
ATOM 4368 N N . TRP D 2 96 ? 83.258 10.288 38.390 1.00 25.82 95 TRP D N 1
ATOM 4369 C CA . TRP D 2 96 ? 82.168 10.061 37.443 1.00 27.51 95 TRP D CA 1
ATOM 4370 C C . TRP D 2 96 ? 82.125 8.575 37.096 1.00 31.69 95 TRP D C 1
ATOM 4371 O O . TRP D 2 96 ? 83.031 8.060 36.431 1.00 33.39 95 TRP D O 1
ATOM 4382 N N . HIS D 2 97 ? 81.078 7.887 37.549 1.00 30.37 96 HIS D N 1
ATOM 4383 C CA . HIS D 2 97 ? 80.885 6.473 37.250 1.00 28.97 96 HIS D CA 1
ATOM 4384 C C . HIS D 2 97 ? 80.089 6.324 35.959 1.00 33.39 96 HIS D C 1
ATOM 4385 O O . HIS D 2 97 ? 79.221 7.145 35.649 1.00 37.66 96 HIS D O 1
ATOM 4392 N N . TYR D 2 98 ? 80.384 5.266 35.205 1.00 31.67 97 TYR D N 1
ATOM 4393 C CA . TYR D 2 98 ? 79.662 5.061 33.957 1.00 29.37 97 TYR D CA 1
ATOM 4394 C C . TYR D 2 98 ? 79.688 3.590 33.563 1.00 29.81 97 TYR D C 1
ATOM 4395 O O . TYR D 2 98 ? 80.607 2.847 33.921 1.00 30.63 97 TYR D O 1
ATOM 4404 N N . ASP D 2 99 ? 78.660 3.193 32.818 1.00 29.86 98 ASP D N 1
ATOM 4405 C CA . ASP D 2 99 ? 78.576 1.859 32.236 1.00 30.88 98 ASP D CA 1
ATOM 4406 C C . ASP D 2 99 ? 79.675 1.705 31.189 1.00 37.18 98 ASP D C 1
ATOM 4407 O O . ASP D 2 99 ? 79.737 2.478 30.226 1.00 36.56 98 ASP D O 1
ATOM 4412 N N . ARG D 2 100 ? 80.518 0.681 31.359 1.00 37.18 99 ARG D N 1
ATOM 4413 C CA . ARG D 2 100 ? 81.687 0.515 30.498 1.00 37.29 99 ARG D CA 1
ATOM 4414 C C . ARG D 2 100 ? 81.306 0.399 29.024 1.00 38.47 99 ARG D C 1
ATOM 4415 O O . ARG D 2 100 ? 82.109 0.740 28.149 1.00 35.10 99 ARG D O 1
ATOM 4423 N N . ARG D 2 101 ? 80.094 -0.076 28.729 1.00 41.93 100 ARG D N 1
ATOM 4424 C CA . ARG D 2 101 ? 79.658 -0.306 27.355 1.00 42.65 100 ARG D CA 1
ATOM 4425 C C . ARG D 2 101 ? 79.220 0.957 26.622 1.00 44.74 100 ARG D C 1
ATOM 4426 O O . ARG D 2 101 ? 78.898 0.872 25.431 1.00 47.56 100 ARG D O 1
ATOM 4429 N N . ASN D 2 102 ? 79.188 2.114 27.280 1.00 39.26 101 ASN D N 1
ATOM 4430 C CA . ASN D 2 102 ? 78.768 3.366 26.647 1.00 38.83 101 ASN D CA 1
ATOM 4431 C C . ASN D 2 102 ? 79.891 4.386 26.801 1.00 37.88 101 ASN D C 1
ATOM 4432 O O . ASN D 2 102 ? 79.942 5.125 27.787 1.00 36.84 101 ASN D O 1
ATOM 4437 N N . GLU D 2 103 ? 80.756 4.460 25.819 1.00 31.01 102 GLU D N 1
ATOM 4438 C CA . GLU D 2 103 ? 81.878 5.348 25.835 1.00 38.45 102 GLU D CA 1
ATOM 4439 C C . GLU D 2 103 ? 81.554 6.805 25.848 1.00 33.55 102 GLU D C 1
ATOM 4440 O O . GLU D 2 103 ? 82.351 7.580 26.243 1.00 31.56 102 GLU D O 1
ATOM 4446 N N . ARG D 2 104 ? 80.400 7.169 25.347 1.00 32.13 103 ARG D N 1
ATOM 4447 C CA . ARG D 2 104 ? 80.098 8.593 25.230 1.00 33.07 103 ARG D CA 1
ATOM 4448 C C . ARG D 2 104 ? 80.052 9.280 26.582 1.00 30.94 103 ARG D C 1
ATOM 4449 O O . ARG D 2 104 ? 80.392 10.463 26.684 1.00 34.38 103 ARG D O 1
ATOM 4457 N N . VAL D 2 105 ? 79.636 8.567 27.625 1.00 28.20 104 VAL D N 1
ATOM 4458 C CA . VAL D 2 105 ? 79.611 9.182 28.944 1.00 25.46 104 VAL D CA 1
ATOM 4459 C C . VAL D 2 105 ? 81.028 9.448 29.425 1.00 27.10 104 VAL D C 1
ATOM 4460 O O . VAL D 2 105 ? 81.309 10.502 30.006 1.00 27.69 104 VAL D O 1
ATOM 4464 N N . ALA D 2 106 ? 81.945 8.507 29.177 1.00 24.73 105 ALA D N 1
ATOM 4465 C CA . ALA D 2 106 ? 83.335 8.725 29.557 1.00 30.31 105 ALA D CA 1
ATOM 4466 C C . ALA D 2 106 ? 83.966 9.827 28.721 1.00 30.65 105 ALA D C 1
ATOM 4467 O O . ALA D 2 106 ? 84.737 10.640 29.240 1.00 28.88 105 ALA D O 1
ATOM 4469 N N . GLU D 2 107 ? 83.628 9.885 27.430 1.00 32.21 106 GLU D N 1
ATOM 4470 C CA . GLU D 2 107 ? 84.181 10.928 26.573 1.00 35.40 106 GLU D CA 1
ATOM 4471 C C . GLU D 2 107 ? 83.688 12.302 27.001 1.00 33.53 106 GLU D C 1
ATOM 4472 O O . GLU D 2 107 ? 84.451 13.275 26.973 1.00 32.47 106 GLU D O 1
ATOM 4478 N N . LEU D 2 108 ? 82.420 12.402 27.414 1.00 26.12 107 LEU D N 1
ATOM 4479 C CA . LEU D 2 108 ? 81.920 13.671 27.932 1.00 27.10 107 LEU D CA 1
ATOM 4480 C C . LEU D 2 108 ? 82.616 14.037 29.236 1.00 25.85 107 LEU D C 1
ATOM 4481 O O . LEU D 2 108 ? 83.041 15.182 29.425 1.00 28.66 107 LEU D O 1
ATOM 4486 N N . ALA D 2 109 ? 82.734 13.074 30.150 1.00 21.63 108 ALA D N 1
ATOM 4487 C CA . ALA D 2 109 ? 83.438 13.318 31.402 1.00 27.85 108 ALA D CA 1
ATOM 4488 C C . ALA D 2 109 ? 84.893 13.700 31.152 1.00 31.40 108 ALA D C 1
ATOM 4489 O O . ALA D 2 109 ? 85.450 14.554 31.855 1.00 27.12 108 ALA D O 1
ATOM 4491 N N . GLU D 2 110 ? 85.521 13.082 30.146 1.00 39.01 109 GLU D N 1
ATOM 4492 C CA . GLU D 2 110 ? 86.904 13.409 29.812 1.00 41.92 109 GLU D CA 1
ATOM 4493 C C . GLU D 2 110 ? 87.036 14.824 29.270 1.00 39.23 109 GLU D C 1
ATOM 4494 O O . GLU D 2 110 ? 88.072 15.467 29.472 1.00 34.11 109 GLU D O 1
ATOM 4500 N N . GLU D 2 111 ? 86.017 15.325 28.570 1.00 40.57 110 GLU D N 1
ATOM 4501 C CA . GLU D 2 111 ? 86.098 16.695 28.079 1.00 44.83 110 GLU D CA 1
ATOM 4502 C C . GLU D 2 111 ? 85.943 17.692 29.220 1.00 42.30 110 GLU D C 1
ATOM 4503 O O . GLU D 2 111 ? 86.621 18.726 29.241 1.00 41.39 110 GLU D O 1
ATOM 4509 N N . PHE D 2 112 ? 85.073 17.389 30.190 1.00 36.46 111 PHE D N 1
ATOM 4510 C CA . PHE D 2 112 ? 84.982 18.219 31.389 1.00 32.70 111 PHE D CA 1
ATOM 4511 C C . PHE D 2 112 ? 86.305 18.250 32.146 1.00 35.91 111 PHE D C 1
ATOM 4512 O O . PHE D 2 112 ? 86.708 19.297 32.667 1.00 41.00 111 PHE D O 1
ATOM 4520 N N . ARG D 2 113 ? 87.002 17.115 32.213 1.00 33.04 112 ARG D N 1
ATOM 4521 C CA . ARG D 2 113 ? 88.178 17.030 33.072 1.00 33.83 112 ARG D CA 1
ATOM 4522 C C . ARG D 2 113 ? 89.402 17.734 32.496 1.00 31.21 112 ARG D C 1
ATOM 4523 O O . ARG D 2 113 ? 90.307 18.090 33.256 1.00 30.54 112 ARG D O 1
ATOM 4531 N N . GLU D 2 114 ? 89.438 17.993 31.189 1.00 32.66 113 GLU D N 1
ATOM 4532 C CA . GLU D 2 114 ? 90.588 18.708 30.650 1.00 43.44 113 GLU D CA 1
ATOM 4533 C C . GLU D 2 114 ? 90.616 20.165 31.087 1.00 45.17 113 GLU D C 1
ATOM 4534 O O . GLU D 2 114 ? 91.663 20.807 30.976 1.00 49.81 113 GLU D O 1
ATOM 4540 N N . ASP D 2 115 ? 89.499 20.696 31.585 1.00 42.80 114 ASP D N 1
ATOM 4541 C CA . ASP D 2 115 ? 89.433 22.055 32.104 1.00 49.81 114 ASP D CA 1
ATOM 4542 C C . ASP D 2 115 ? 89.540 22.102 33.625 1.00 51.77 114 ASP D C 1
ATOM 4543 O O . ASP D 2 115 ? 89.183 23.116 34.235 1.00 54.62 114 ASP D O 1
ATOM 4548 N N . CYS D 2 116 ? 90.002 21.016 34.244 1.00 45.96 115 CYS D N 1
ATOM 4549 C CA . CYS D 2 116 ? 90.108 20.900 35.690 1.00 43.37 115 CYS D CA 1
ATOM 4550 C C . CYS D 2 116 ? 91.512 20.459 36.055 1.00 42.00 115 CYS D C 1
ATOM 4551 O O . CYS D 2 116 ? 92.125 19.658 35.343 1.00 42.27 115 CYS D O 1
ATOM 4554 N N . SER D 2 117 ? 92.014 20.961 37.179 1.00 38.40 116 SER D N 1
ATOM 4555 C CA . SER D 2 117 ? 93.309 20.530 37.680 1.00 36.63 116 SER D CA 1
ATOM 4556 C C . SER D 2 117 ? 93.206 19.851 39.041 1.00 34.69 116 SER D C 1
ATOM 4557 O O . SER D 2 117 ? 94.241 19.560 39.654 1.00 37.00 116 SER D O 1
ATOM 4560 N N . PHE D 2 118 ? 91.985 19.566 39.520 1.00 30.58 117 PHE D N 1
ATOM 4561 C CA . PHE D 2 118 ? 91.756 18.850 40.770 1.00 33.11 117 PHE D CA 1
ATOM 4562 C C . PHE D 2 118 ? 91.526 17.365 40.503 1.00 32.39 117 PHE D C 1
ATOM 4563 O O . PHE D 2 118 ? 91.270 16.967 39.362 1.00 34.91 117 PHE D O 1
ATOM 4571 N N . PRO D 2 119 ? 91.638 16.508 41.525 1.00 33.91 118 PRO D N 1
ATOM 4572 C CA . PRO D 2 119 ? 91.466 15.064 41.297 1.00 37.06 118 PRO D CA 1
ATOM 4573 C C . PRO D 2 119 ? 90.104 14.752 40.691 1.00 34.95 118 PRO D C 1
ATOM 4574 O O . PRO D 2 119 ? 89.062 15.155 41.211 1.00 37.57 118 PRO D O 1
ATOM 4578 N N . PHE D 2 120 ? 90.127 14.050 39.565 1.00 31.49 119 PHE D N 1
ATOM 4579 C CA . PHE D 2 120 ? 88.938 13.828 38.747 1.00 34.99 119 PHE D CA 1
ATOM 4580 C C . PHE D 2 120 ? 89.047 12.407 38.211 1.00 36.72 119 PHE D C 1
ATOM 4581 O O . PHE D 2 120 ? 89.881 12.133 37.342 1.00 38.06 119 PHE D O 1
ATOM 4589 N N . ALA D 2 121 ? 88.214 11.506 38.730 1.00 31.67 120 ALA D N 1
ATOM 4590 C CA . ALA D 2 121 ? 88.265 10.093 38.387 1.00 26.89 120 ALA D CA 1
ATOM 4591 C C . ALA D 2 121 ? 87.055 9.695 37.552 1.00 31.01 120 ALA D C 1
ATOM 4592 O O . ALA D 2 121 ? 85.933 10.150 37.801 1.00 36.81 120 ALA D O 1
ATOM 4594 N N . ILE D 2 122 ? 87.296 8.849 36.558 1.00 28.69 121 ILE D N 1
ATOM 4595 C CA . ILE D 2 122 ? 86.254 8.285 35.709 1.00 29.80 121 ILE D CA 1
ATOM 4596 C C . ILE D 2 122 ? 86.340 6.773 35.867 1.00 30.46 121 ILE D C 1
ATOM 4597 O O . ILE D 2 122 ? 87.382 6.174 35.568 1.00 30.23 121 ILE D O 1
ATOM 4602 N N . GLN D 2 123 ? 85.259 6.161 36.346 1.00 27.78 122 GLN D N 1
ATOM 4603 C CA . GLN D 2 123 ? 85.259 4.760 36.749 1.00 30.34 122 GLN D CA 1
ATOM 4604 C C . GLN D 2 123 ? 84.239 3.993 35.918 1.00 30.37 122 GLN D C 1
ATOM 4605 O O . GLN D 2 123 ? 83.040 4.304 35.951 1.00 24.86 122 GLN D O 1
ATOM 4611 N N . ALA D 2 124 ? 84.723 2.986 35.196 1.00 30.68 123 ALA D N 1
ATOM 4612 C CA . ALA D 2 124 ? 83.896 2.113 34.378 1.00 36.31 123 ALA D CA 1
ATOM 4613 C C . ALA D 2 124 ? 83.322 0.987 35.228 1.00 40.43 123 ALA D C 1
ATOM 4614 O O . ALA D 2 124 ? 83.989 0.468 36.129 1.00 39.26 123 ALA D O 1
ATOM 4616 N N . HIS D 2 125 ? 82.079 0.612 34.929 1.00 43.09 124 HIS D N 1
ATOM 4617 C CA . HIS D 2 125 ? 81.377 -0.450 35.633 1.00 43.79 124 HIS D CA 1
ATOM 4618 C C . HIS D 2 125 ? 80.851 -1.479 34.647 1.00 47.24 124 HIS D C 1
ATOM 4619 O O . HIS D 2 125 ? 80.414 -1.133 33.544 1.00 42.41 124 HIS D O 1
ATOM 4626 N N . ASP D 2 126 ? 80.876 -2.740 35.066 1.00 49.39 125 ASP D N 1
ATOM 4627 C CA . ASP D 2 126 ? 80.353 -3.843 34.269 1.00 48.87 125 ASP D CA 1
ATOM 4628 C C . ASP D 2 126 ? 78.917 -4.168 34.656 1.00 45.93 125 ASP D C 1
ATOM 4629 O O . ASP D 2 126 ? 77.971 -3.676 34.040 1.00 46.90 125 ASP D O 1
#

InterPro domains:
  IPR046239 Protein of unknown function DUF6272 [PF19788] (42-174)

Solvent-accessible surface area: 26016 Å² total

Organism: Pseudomonas aeruginosa (strain ATCC 15692 / DSM 22644 / CIP 104116 / JCM 14847 / LMG 12228 / 1C / PRS 101 / PAO1) (NCBI:txid208964)

Foldseek 3Di:
DPDDPVVCVVCVVQQWPDKDWFQADPVNLVVVLVVLLVVCVVVVPDPVLNLVSLLSSLLVVLVVQCVVVVHDSRQSIKIWIWHADPVGWIKTKIKDKAQPVVQVVVQVLLVVQQPDDLVRLVVCAVVLVCSDYNSSSSLCNSAPHRKDKDWADDPVSMIMIMIMGID/DVVVVVVCCVVCVVQQWPDKDWFQADPVNLVVVLVVLLVVCVVVVPDVVLNLVSLLSSLLVVLVVQCVVVVHDSRQSIKIWIWGADPVRWIKTKMKDQAQPVVQVVVQVLLVVQQPDDLVVLVVQAVVLVVSDYVSSSSLSNSAPHGKDWDWADNIMIMIMGID/DLWDFAPDDQAPFTWTGDLVQQEIEEEEHDDPQCCVVLVVVQVSLCVSLVDDQDEHEYEYAYDHYDNVLPSNSQVSVQVSVVVPRAYEYEYEYAPVDCVSVVSQVVSCVVHDHHYYYHHDHD/DLWDFDPDDQAPHTWTGDLVQQEIEEEHHDDPQCCVPCVVVLVSLLVSLVDDQDEHEYEYHYDHYDNNLPSNSQVSVQVSVVVPRAYEYEYEYAQVDCVSVVSQVVSPVVHDHHYYYHYDD

B-factor: mean 42.89, std 15.51, range [14.46, 131.43]

Secondary structure (DSSP, 8-state):
----S---HHHHHTTEEEEEEEE--HHHHHHHHHHHHHHHHHTT--TTT--HHHHHH--HHHHHHHHHTT--TTT-EEEEEEEE-TTS-EEEEEEEEEEHHHHHHHHHHHHHHHT--HHHHHHHHHHHT----HHHHHHHHH-SS--EEEEE--TTSEEEEEEEEE-/--HHHHH--HHHHHTTEEEEEEEE--HHHHHHHHHHHHHHHHHTT--TTT--HHHHHH--HHHHHHHHHTT--TTT-EEEEEEEE-TTS-EEEEEEEEE-HHHHHHHHHHHHHHHTS-HHHHHHHHHHHT----HHHHHHHHH-SS--EEEEE--EEEEEEEE-/---EEE---SSS--EEEETTTTEE--EEE--SSHHHHHHHHHHHHHHHHHS----EEEEE-EEEE--TTT--HHHHHHHHHHTT--EEEEEEEETT-HHHHHHHHHHHTT--S-EEEEEE--/---EEE---SSS--EEEETTTTEE--EEE--SSTHHHHHHHHHHHHHHHHS-S--EEEEE-EEEE--TTT--HHHHHHHHHHTT--EEEEEEEETT-HHHHHHHHHHHTT--S-EEEEEE-

Sequence (574 aa):
ETLDLLARESYTRQRILLCCFNGPISRSLIEEIGHALRNYLHAEQAKPSEADVFAVYIETQNIRHYANLKGYGEHEAAATVAIARNEDGHYVVSAGNLVERDDGQSLVRSIQAIANLDKAALKAAYKEQLRGAGLGLLDIARKSSEPLAASLKEQPDGRAFFSLRAVISETLDLLARESYTRQRILLCFNGPISRSLIEEIGHALRNYLHAEQAKPSEADVFAVYIETQNIRHYANLKGYGEHEAAATVAIARNEDGHYVVSAGNLVERDDGQSLVRSIQAIANLDKAALKAAYKEQLRGAGLGLLDIARKSSEPLAASLKERAFFSLRAVISSDLHIPGTQSTPAIQGDWQAGRLSQGDSYPENSYELFGQVIDWVERFLADGQRPLELDLRLLYLNSSIKADILDLLEEAHQGGRPVSLRWHYDRRNERVAELAEEFREDCSFPFAIQAHDESSDLHIPGTQSTPAIQGDWQAGRLSQGDSYPENSYELFGQVIDWVERFLADGQRPLELDLRLLYLNSSIKADILDLLEEAHQGGRPVSLRWHYDRRNERVAELAEEFREDCSFPFAIQAHD